Protein AF-0000000086882494 (afdb_homodimer)

Organism: NCBI:txid2108365

Nearest PDB structures (foldseek):
  1c4w-assembly1_A  TM=9.318E-01  e=1.744E-09  Escherichia coli
  5wq0-assembly4_D  TM=9.193E-01  e=1.289E-09  Paenisporosarcina sp. TG-14
  3cnb-assembly3_C  TM=8.627E-01  e=2.816E-08  Colwellia psychrerythraea 34H
  3bre-assembly1_B  TM=5.432E-01  e=6.688E-12  Pseudomonas aeruginosa PAO1
  3i5a-assembly1_A  TM=5.300E-01  e=1.657E-11  Pseudomonas syringae pv. tomato str. DC3000

Sequence (752 aa):
MKKNKIVVIDDSSINRMFIKTIIEENLPKFEVFEAENGMEGFKLCKEEKPNVILLDIMMPELDGYEVCKMLKKEESTKRIPVIFLSALTDAEDKAKGFDVGGIDYITKPSEIKEVIARINTHAGLYNVQNELREYIKKVNEDLLMAQKVQIEMLPKTKKVDGLSMDWCFKPSFNVSGDMFGLIPIESGAIFYVIDVSGHGAASAMLSLLIKQQIENLVSTGITDLKILGKKLDDGKFFNLSDGAYFTAIFVKIENNKANICNFGHREPLLISDKIKVINEGNFPLGMNLINEEEIVEKIYDFQKDDIILLYTDGLIEAVNENNKEFTMEMIIKLIKNIQEKTPKIIINKIKEEFEHFIESKKPDDDITIFAVKKEIMKKNKIVVIDDSSINRMFIKTIIEENLPKFEVFEAENGMEGFKLCKEEKPNVILLDIMMPELDGYEVCKMLKKEESTKRIPVIFLSALTDAEDKAKGFDVGGIDYITKPSEIKEVIARINTHAGLYNVQNELREYIKKVNEDLLMAQKVQIEMLPKTKKVDGLSMDWCFKPSFNVSGDMFGLIPIESGAIFYVIDVSGHGAASAMLSLLIKQQIENLVSTGITDLKILGKKLDDGKFFNLSDGAYFTAIFVKIENNKANICNFGHREPLLISDKIKVINEGNFPLGMNLINEEEIVEKIYDFQKDDIILLYTDGLIEAVNENNKEFTMEMIIKLIKNIQEKTPKIIINKIKEEFEHFIESKKPDDDITIFAVKKEI

Secondary structure (DSSP, 8-state):
-PPEEEEEE-S-HHHHHHHHHHHHHH-TTEEEEEESSHHHHHHHHHHH--SEEEE-S--SSS-HHHHHHHHHHSTTTTTS-EEEEES--SHHHHHHHHHTT--EEEESSPPHHHHHHHHHHHHHHHHHHHHHHHHHHHHHHHHHHHHHHHHHTS---SEETTEEEEEEEE-SBSB-SEEEEEEEETTEEEEEEEEESS-SHHHHHHHHHHHHHHHHHHHTT---HHHHHHHHHS-TTT---TT--EEEEEEEEETTEEEEEEEBPPPPEEESSSEEE----BPPBSSS---GGG---EEEE--TT-EEEEE-HHHHT-B-TT--B--HHHHHHHHHT-SS--HHHHHHHHHHHHHHHHTTPPPSS-EEEEEEEE--/-PPEEEEEE-S-HHHHHHHHHHHHHH-TTEEEEEESSHHHHHHHHHHH--SEEEEES--SSS-HHHHHHHHHHSTTTTTS-EEEEES--SHHHHHHHHHTT--EEEESSPPHHHHHHHHHHHHHHHHHHHHHHHHHHHHHHHHHHHHHHHHHTS---SEETTEEEEEEEE-SBSB-SEEEEEEEETTEEEEEEEEESS-SHHHHHHHHHHHHHHHHHHHTT---HHHHHHHHHS-TTT---TT--EEEEEEEEETTEEEEEEEBPPPPEEESSSEEE----BPPBSSS---GGG---EEEE--TT-EEEEE-HHHHT-B-TT--B--HHHHHHHHHT-SS--HHHHHHHHHHHHHHHHTTPPPSS-EEEEEEEE--

Radius of gyration: 32.6 Å; Cα contacts (8 Å, |Δi|>4): 1514; chains: 2; bounding box: 76×86×70 Å

Solvent-accessible surface area (backbone atoms only — not comparable to full-atom values): 39130 Å² total; per-residue (Å²): 127,90,61,45,32,33,37,42,28,34,59,46,67,66,58,48,50,51,52,49,52,52,38,60,73,72,34,76,58,48,44,83,43,80,21,60,36,34,68,53,30,53,53,46,40,70,73,66,54,39,38,29,34,41,33,29,41,86,41,75,100,40,28,27,63,58,40,42,38,54,37,52,71,34,85,87,39,39,78,46,44,31,31,37,43,29,71,68,73,50,62,65,57,52,36,49,43,41,72,43,62,31,73,44,78,41,50,52,88,63,52,68,57,50,56,53,48,53,50,51,47,48,29,48,53,44,50,52,48,48,52,52,50,53,50,50,49,53,52,49,53,35,34,46,52,28,25,52,57,54,59,69,67,37,76,83,68,48,65,56,97,52,28,36,39,33,70,48,82,44,48,48,64,54,24,32,12,57,41,50,47,73,46,81,46,99,70,38,36,39,36,40,45,37,42,28,55,71,71,27,60,29,17,24,46,48,25,53,53,50,51,52,48,52,52,50,44,41,73,75,64,50,76,52,64,52,59,48,52,39,61,58,14,62,23,74,86,54,58,55,62,93,79,42,37,29,25,28,36,41,37,36,39,40,89,54,25,34,39,39,37,28,19,56,44,61,66,36,36,42,38,62,100,55,77,44,77,48,80,72,56,37,69,50,36,40,68,64,78,76,53,58,90,70,55,52,68,47,77,40,84,41,48,66,68,22,31,40,41,40,51,39,62,31,50,42,62,27,55,25,94,82,67,47,59,43,42,66,66,57,52,52,55,54,55,71,70,46,83,74,81,42,36,60,52,51,51,50,51,51,51,53,52,48,49,64,58,30,54,92,56,76,58,86,39,42,30,41,39,41,25,41,27,30,68,97,127,89,62,44,32,35,37,42,27,33,59,46,68,65,57,47,50,51,52,48,52,52,39,60,74,71,34,75,60,47,44,83,43,81,22,62,35,35,68,53,31,52,54,46,41,70,73,67,55,39,38,29,33,41,33,28,41,87,38,74,99,41,29,29,61,57,41,42,39,53,37,51,70,34,85,89,38,39,80,48,45,31,31,37,45,28,70,68,73,50,63,66,57,53,37,49,41,41,72,42,61,30,73,46,78,42,51,52,88,63,52,68,58,49,54,52,48,51,50,52,48,49,30,48,53,44,50,52,47,47,52,52,49,52,50,49,50,53,54,50,53,35,34,47,52,29,26,52,56,54,57,68,67,38,77,83,67,49,65,54,96,51,28,36,38,33,71,46,83,45,46,49,65,56,25,31,12,54,41,52,47,72,46,80,48,99,68,39,35,39,35,40,45,36,40,28,54,70,69,28,59,29,18,25,44,49,26,52,52,50,50,51,49,52,53,52,45,42,73,75,64,50,76,51,66,52,59,48,53,40,61,57,15,63,21,76,83,55,58,54,58,97,80,42,37,29,23,28,35,41,38,37,38,41,89,55,25,34,39,37,37,27,19,56,42,61,65,35,38,41,38,61,98,55,77,42,78,47,78,70,57,37,68,52,35,40,68,63,77,75,51,58,90,71,56,51,69,48,78,39,84,39,49,65,66,20,32,40,39,41,52,40,62,31,50,41,62,27,56,25,93,83,67,48,60,44,43,66,66,56,51,53,54,55,55,69,70,46,83,74,81,42,36,60,54,51,51,51,51,51,51,52,52,47,48,62,58,29,55,91,55,76,59,87,38,43,29,42,38,42,26,44,26,30,68,98

InterPro domains:
  IPR001789 Signal transduction response regulator, receiver domain [PF00072] (6-119)
  IPR001789 Signal transduction response regulator, receiver domain [PS50110] (5-123)
  IPR001789 Signal transduction response regulator, receiver domain [SM00448] (4-119)
  IPR001932 PPM-type phosphatase-like domain [PF07228] (190-373)
  IPR001932 PPM-type phosphatase-like domain [SM00331] (160-374)
  IPR011006 CheY-like superfamily [SSF52172] (1-140)
  IPR036457 PPM-type phosphatase-like domain superfamily [G3DSA:3.60.40.10] (162-375)
  IPR036457 PPM-type phosphatase-like domain superfamily [SSF81606] (175-373)
  IPR052016 Bacterial Sigma Factor Regulator [PTHR43156] (112-373)

Foldseek 3Di:
DQAAEEEEEALDPVVLVVVQVLCVVPPVSYDYHYHNHLVRRLVCCLVVVGLAYEAEQDDPPAGRLNSLLVQLVDPSRVLRAYEYEYQDDDPVVQVSCVVSPHPYYAHPVGDSVVVVVVCCVSSVVSVVVVVVVVVVVVVLVVLLVVLVVQVVVEDPDQDDDQKGKDKDWFFQRNAFLKDKYWAADPFFIKIKIKHKPDHDDVSRVLSVQLVVVLNVCVVVPPPPVLVSQLVVQVQVSVVPPDDIFMWMWMWTDGPQKIKIATAPFAWKWKDDVAIDTHPDYHHTGNPNPDDSVPGDIDMDGHDAFIKIKGKGPLQQQFAAPVRDGNHPVVLRVQQVPDDRDDNVVSNVSSVVVSCVRRPPDGGPGIIMMMMMGRHD/DQAAEEEEEALDPVVLVVVQVLCVVPPVSYDYHYHNALVRRLVCCLVVVGLAYEAEQDDPPAGRLNSLLVQLVDPSRVLRAYEYEYQDDDPVVQVSCVVSPHPYYAHPVGDSVVVVVVCCVSSVVSVVVVVVVVVVVVVLVVLLVVLVVQVVVEDPDQDDDQKGKDKDWFFQRNAFLKDKYWAADPFFIKIKIKHKPDHDDVSRVLSVQLVVVLNVCVVVPPPPVLVSQLVVQVQPSVVVPDDIFMWMWMWTDGPQKIKIATAPFAWKWKDDVAIDTHPDYHHTGNNNPDDSVPGDIDMDGHDAFIKIKGKGPLQQQFAAPVRDGNHPVVLRVQQVPDDRDDNVVSNVSSVVVSCVRRPPDRGPGIIMMMMMGRHD

pLDDT: mean 93.26, std 7.07, range [53.25, 98.69]

Structure (mmCIF, N/CA/C/O backbone):
data_AF-0000000086882494-model_v1
#
loop_
_entity.id
_entity.type
_entity.pdbx_description
1 polymer 'Transcriptional regulator'
#
loop_
_atom_site.group_PDB
_atom_site.id
_atom_site.type_symbol
_atom_site.label_atom_id
_atom_site.label_alt_id
_atom_site.label_comp_id
_atom_site.label_asym_id
_atom_site.label_entity_id
_atom_site.label_seq_id
_atom_site.pdbx_PDB_ins_code
_atom_site.Cartn_x
_atom_site.Cartn_y
_atom_site.Cartn_z
_atom_site.occupancy
_atom_site.B_iso_or_equiv
_atom_site.auth_seq_id
_atom_site.auth_comp_id
_atom_site.auth_asym_id
_atom_site.auth_atom_id
_atom_site.pdbx_PDB_model_num
ATOM 1 N N . MET A 1 1 ? 22.219 -18.484 -0.211 1 61.22 1 MET A N 1
ATOM 2 C CA . MET A 1 1 ? 20.828 -18.328 -0.637 1 61.22 1 MET A CA 1
ATOM 3 C C . MET A 1 1 ? 19.969 -19.484 -0.121 1 61.22 1 MET A C 1
ATOM 5 O O . MET A 1 1 ? 20.391 -20.641 -0.134 1 61.22 1 MET A O 1
ATOM 9 N N . LYS A 1 2 ? 18.938 -19.234 0.539 1 77.62 2 LYS A N 1
ATOM 10 C CA . LYS A 1 2 ? 18.125 -20.297 1.125 1 77.62 2 LYS A CA 1
ATOM 11 C C . LYS A 1 2 ? 17.672 -21.281 0.058 1 77.62 2 LYS A C 1
ATOM 13 O O . LYS A 1 2 ? 17.188 -20.875 -1.002 1 77.62 2 LYS A O 1
ATOM 18 N N . LYS A 1 3 ? 17.891 -22.531 0.213 1 88.38 3 LYS A N 1
ATOM 19 C CA . LYS A 1 3 ? 17.547 -23.578 -0.735 1 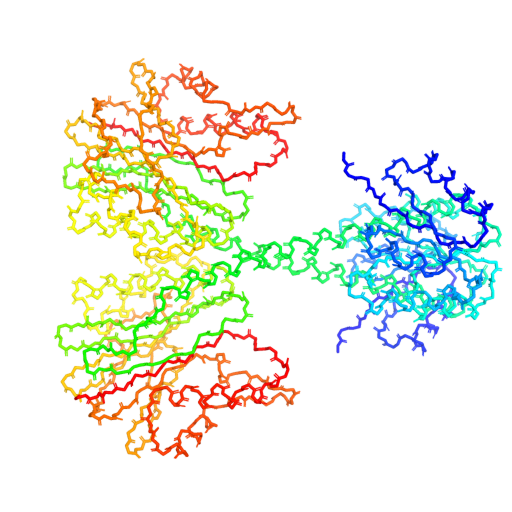88.38 3 LYS A CA 1
ATOM 20 C C . LYS A 1 3 ? 16.047 -23.859 -0.728 1 88.38 3 LYS A C 1
ATOM 22 O O . LYS A 1 3 ? 15.383 -23.719 0.305 1 88.38 3 LYS A O 1
ATOM 27 N N . ASN A 1 4 ? 15.625 -24.281 -1.929 1 97.06 4 ASN A N 1
ATOM 28 C CA . ASN A 1 4 ? 14.266 -24.812 -1.993 1 97.06 4 ASN A CA 1
ATOM 29 C C . ASN A 1 4 ? 14.164 -26.172 -1.293 1 97.06 4 ASN A C 1
ATOM 31 O O . ASN A 1 4 ? 15.117 -26.953 -1.296 1 97.06 4 ASN A O 1
ATOM 35 N N . LYS A 1 5 ? 13.117 -26.344 -0.667 1 98.31 5 LYS A N 1
ATOM 36 C CA . LYS A 1 5 ? 12.93 -27.594 0.044 1 98.31 5 LYS A CA 1
ATOM 37 C C . LYS A 1 5 ? 11.961 -28.516 -0.706 1 98.31 5 LYS A C 1
ATOM 39 O O . LYS A 1 5 ? 10.961 -28.047 -1.252 1 98.31 5 LYS A O 1
ATOM 44 N N . ILE A 1 6 ? 12.297 -29.781 -0.743 1 98.5 6 ILE A N 1
ATOM 45 C CA . ILE A 1 6 ? 11.43 -30.797 -1.338 1 98.5 6 ILE A CA 1
ATOM 46 C C . ILE A 1 6 ? 11.242 -31.953 -0.361 1 98.5 6 ILE A C 1
ATOM 48 O O . ILE A 1 6 ? 12.195 -32.375 0.296 1 98.5 6 ILE A O 1
ATOM 52 N N . VAL A 1 7 ? 10.016 -32.406 -0.179 1 98.62 7 VAL A N 1
ATOM 53 C CA . VAL A 1 7 ? 9.727 -33.562 0.649 1 98.62 7 VAL A CA 1
ATOM 54 C C . VAL A 1 7 ? 9.312 -34.719 -0.236 1 98.62 7 VAL A C 1
ATOM 56 O O . VAL A 1 7 ? 8.422 -34.594 -1.081 1 98.62 7 VAL A O 1
ATOM 59 N N . VAL A 1 8 ? 9.984 -35.875 -0.067 1 98.44 8 VAL A N 1
ATOM 60 C CA . VAL A 1 8 ? 9.672 -37.094 -0.776 1 98.44 8 VAL A CA 1
ATOM 61 C C . VAL A 1 8 ? 9.023 -38.094 0.182 1 98.44 8 VAL A C 1
ATOM 63 O O . VAL A 1 8 ? 9.648 -38.5 1.161 1 98.44 8 VAL A O 1
ATOM 66 N N . ILE A 1 9 ? 7.801 -38.438 -0.105 1 98.38 9 ILE A N 1
ATOM 67 C CA . ILE A 1 9 ? 7.059 -39.375 0.733 1 98.38 9 ILE A CA 1
ATOM 68 C C . ILE A 1 9 ? 6.832 -40.656 -0.024 1 98.38 9 ILE A C 1
ATOM 70 O O . ILE A 1 9 ? 6.059 -40.719 -0.982 1 98.38 9 ILE A O 1
ATOM 74 N N . ASP A 1 10 ? 7.453 -41.719 0.36 1 97.5 10 ASP A N 1
ATOM 75 C CA . ASP A 1 10 ? 7.4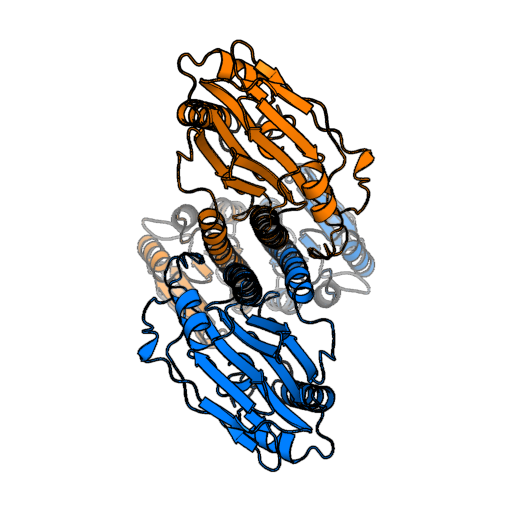49 -43.031 -0.282 1 97.5 10 ASP A CA 1
ATOM 76 C C . ASP A 1 10 ? 7.828 -44.125 0.71 1 97.5 10 ASP A C 1
ATOM 78 O O . ASP A 1 10 ? 8.805 -43.969 1.452 1 97.5 10 ASP A O 1
ATOM 82 N N . ASP A 1 11 ? 7.051 -45.188 0.71 1 96.25 11 ASP A N 1
ATOM 83 C CA . ASP A 1 11 ? 7.332 -46.219 1.696 1 96.25 11 ASP A CA 1
ATOM 84 C C . ASP A 1 11 ? 8.531 -47.062 1.271 1 96.25 11 ASP A C 1
ATOM 86 O O . ASP A 1 11 ? 9.109 -47.781 2.09 1 96.25 11 ASP A O 1
ATOM 90 N N . SER A 1 12 ? 8.938 -47.031 0.019 1 95.88 12 SER A N 1
ATOM 91 C CA . SER A 1 12 ? 10.094 -47.75 -0.489 1 95.88 12 SER A CA 1
ATOM 92 C C . SER A 1 12 ? 11.383 -46.969 -0.281 1 95.88 12 SER A C 1
ATOM 94 O O . SER A 1 12 ? 11.539 -45.875 -0.825 1 95.88 12 SER A O 1
ATOM 96 N N . SER A 1 13 ? 12.281 -47.531 0.43 1 96.5 13 SER A N 1
ATOM 97 C CA . SER A 1 13 ? 13.57 -46.875 0.65 1 96.5 13 SER A CA 1
ATOM 98 C C . SER A 1 13 ? 14.344 -46.719 -0.655 1 96.5 13 SER A C 1
ATOM 100 O O . SER A 1 13 ? 15.055 -45.75 -0.853 1 96.5 13 SER A O 1
ATOM 102 N N . ILE A 1 14 ? 14.172 -47.625 -1.515 1 95.62 14 ILE A N 1
ATOM 103 C CA . ILE A 1 14 ? 14.852 -47.625 -2.805 1 95.62 14 ILE A CA 1
ATOM 104 C C . ILE A 1 14 ? 14.359 -46.438 -3.637 1 95.62 14 ILE A C 1
ATOM 106 O O . ILE A 1 14 ? 15.164 -45.719 -4.219 1 95.62 14 ILE A O 1
ATOM 110 N N . ASN A 1 15 ? 13.086 -46.281 -3.639 1 94.44 15 ASN A N 1
ATOM 111 C CA . ASN A 1 15 ? 12.508 -45.188 -4.387 1 94.44 15 ASN A CA 1
ATOM 112 C C . ASN A 1 15 ? 12.953 -43.812 -3.822 1 94.44 15 ASN A C 1
ATOM 114 O O . ASN A 1 15 ? 13.297 -42.906 -4.578 1 94.44 15 ASN A O 1
ATOM 118 N N . ARG A 1 16 ? 12.898 -43.688 -2.508 1 96.81 16 ARG A N 1
ATOM 119 C CA . ARG A 1 16 ? 13.344 -42.438 -1.877 1 96.81 16 ARG A CA 1
ATOM 120 C C . ARG A 1 16 ? 14.797 -42.156 -2.221 1 96.81 16 ARG A C 1
ATOM 122 O O . ARG A 1 16 ? 15.133 -41 -2.561 1 96.81 16 ARG A O 1
ATOM 129 N N . MET A 1 17 ? 15.586 -43.188 -2.199 1 96.44 17 MET A N 1
ATOM 130 C CA . MET A 1 17 ? 17.016 -43.031 -2.5 1 96.44 17 MET A CA 1
ATOM 131 C C . MET A 1 17 ? 17.219 -42.594 -3.955 1 96.44 17 MET A C 1
ATOM 133 O O . MET A 1 17 ? 18.031 -41.75 -4.25 1 96.44 17 MET A O 1
ATOM 137 N N . PHE A 1 18 ? 16.453 -43.219 -4.809 1 95.12 18 PHE A N 1
ATOM 138 C CA . PHE A 1 18 ? 16.531 -42.906 -6.23 1 95.12 18 PHE A CA 1
ATOM 139 C C . PHE A 1 18 ? 16.203 -41.438 -6.496 1 95.12 18 PHE A C 1
ATOM 141 O O . PHE A 1 18 ? 16.984 -40.75 -7.148 1 95.12 18 PHE A O 1
ATOM 148 N N . ILE A 1 19 ? 15.156 -40.969 -5.957 1 96.06 19 ILE A N 1
ATOM 149 C CA . ILE A 1 19 ? 14.703 -39.594 -6.164 1 96.06 19 ILE A CA 1
ATOM 150 C C . ILE A 1 19 ? 15.695 -38.625 -5.531 1 96.06 19 ILE A C 1
ATOM 152 O O . ILE A 1 19 ? 16.031 -37.594 -6.133 1 96.06 19 ILE A O 1
ATOM 156 N N . LYS A 1 20 ? 16.094 -38.938 -4.336 1 96.81 20 LYS A N 1
ATOM 157 C CA . LYS A 1 20 ? 17.078 -38.125 -3.65 1 96.81 20 LYS A CA 1
ATOM 158 C C . LYS A 1 20 ? 18.344 -37.938 -4.496 1 96.81 20 LYS A C 1
ATOM 160 O O . LYS A 1 20 ? 18.844 -36.844 -4.633 1 96.81 20 LYS A O 1
ATOM 165 N N . THR A 1 21 ? 18.828 -38.969 -5.086 1 96.56 21 THR A N 1
ATOM 166 C CA . THR A 1 21 ? 20.016 -38.938 -5.918 1 96.56 21 THR A CA 1
ATOM 167 C C . THR A 1 21 ? 19.812 -38.062 -7.145 1 96.56 21 THR A C 1
ATOM 169 O O . THR A 1 21 ? 20.656 -37.25 -7.48 1 96.56 21 THR A O 1
ATOM 172 N N . ILE A 1 22 ? 18.641 -38.25 -7.77 1 95.56 22 ILE A N 1
ATOM 173 C CA . ILE A 1 22 ? 18.297 -37.438 -8.938 1 95.56 22 ILE A CA 1
ATOM 174 C C . ILE A 1 22 ? 18.328 -35.969 -8.578 1 95.56 22 ILE A C 1
ATOM 176 O O . ILE A 1 22 ? 18.922 -35.156 -9.289 1 95.56 22 ILE A O 1
ATOM 180 N N . ILE A 1 23 ? 17.766 -35.562 -7.48 1 96 23 ILE A N 1
ATOM 181 C CA . ILE A 1 23 ? 17.625 -34.188 -7.066 1 96 23 ILE A CA 1
ATOM 182 C C . ILE A 1 23 ? 18.984 -33.625 -6.703 1 96 23 ILE A C 1
ATOM 184 O O . ILE A 1 23 ? 19.375 -32.531 -7.172 1 96 23 ILE A O 1
ATOM 188 N N . GLU A 1 24 ? 19.734 -34.281 -5.93 1 95.75 24 GLU A N 1
ATOM 189 C CA . GLU A 1 24 ? 21.031 -33.844 -5.473 1 95.75 24 GLU A CA 1
ATOM 190 C C . GLU A 1 24 ? 21.984 -33.625 -6.648 1 95.75 24 GLU A C 1
ATOM 192 O O . GLU A 1 24 ? 22.797 -32.688 -6.641 1 95.75 24 GLU A O 1
ATOM 197 N N . GLU A 1 25 ? 21.859 -34.406 -7.664 1 95.81 25 GLU A N 1
ATOM 198 C CA . GLU A 1 25 ? 22.781 -34.344 -8.797 1 95.81 25 GLU A CA 1
ATOM 199 C C . GLU A 1 25 ? 22.359 -33.281 -9.805 1 95.81 25 GLU A C 1
ATOM 201 O O . GLU A 1 25 ? 23.188 -32.719 -10.5 1 95.81 25 GLU A O 1
ATOM 206 N N . ASN A 1 26 ? 21.062 -33.062 -9.859 1 94.94 26 ASN A N 1
ATOM 207 C CA . ASN A 1 26 ? 20.594 -32.281 -10.984 1 94.94 26 ASN A CA 1
ATOM 208 C C . ASN A 1 26 ? 19.953 -30.969 -10.516 1 94.94 26 ASN A C 1
ATOM 210 O O . ASN A 1 26 ? 19.766 -30.047 -11.305 1 94.94 26 ASN A O 1
ATOM 214 N N . LEU A 1 27 ? 19.609 -30.922 -9.266 1 95.44 27 LEU A N 1
ATOM 215 C CA . LEU A 1 27 ? 18.938 -29.734 -8.727 1 95.44 27 LEU A CA 1
ATOM 216 C C . LEU A 1 27 ? 19.656 -29.234 -7.473 1 95.44 27 LEU A C 1
ATOM 218 O O . LEU A 1 27 ? 19.094 -29.312 -6.371 1 95.44 27 LEU A O 1
ATOM 222 N N . PRO A 1 28 ? 20.75 -28.594 -7.617 1 93.19 28 PRO A N 1
ATOM 223 C CA . PRO A 1 28 ? 21.562 -28.188 -6.473 1 93.19 28 PRO A CA 1
ATOM 224 C C . PRO A 1 28 ? 20.875 -27.141 -5.59 1 93.19 28 PRO A C 1
ATOM 226 O O . PRO A 1 28 ? 21.25 -26.984 -4.426 1 93.19 28 PRO A O 1
ATOM 229 N N . LYS A 1 29 ? 19.953 -26.516 -6.074 1 94.62 29 LYS A N 1
ATOM 230 C CA . LYS A 1 29 ? 19.266 -25.484 -5.309 1 94.62 29 LYS A CA 1
ATOM 231 C C . LYS A 1 29 ? 18.203 -26.078 -4.402 1 94.62 29 LYS A C 1
ATOM 233 O O . LYS A 1 29 ? 17.484 -25.344 -3.717 1 94.62 29 LYS A O 1
ATOM 238 N N . PHE A 1 30 ? 18.109 -27.438 -4.402 1 97 30 PHE A N 1
ATOM 239 C CA . PHE A 1 30 ? 17.078 -28.094 -3.604 1 97 30 PHE A CA 1
ATOM 240 C C . PHE A 1 30 ? 17.703 -28.906 -2.467 1 97 30 PHE A C 1
ATOM 242 O O . PHE A 1 30 ? 18.766 -29.5 -2.635 1 97 30 PHE A O 1
ATOM 249 N N . GLU A 1 31 ? 17.078 -28.844 -1.341 1 97.5 31 GLU A N 1
ATOM 250 C CA . GLU A 1 31 ? 17.344 -29.719 -0.209 1 97.5 31 GLU A CA 1
ATOM 251 C C . GLU A 1 31 ? 16.234 -30.766 -0.06 1 97.5 31 GLU A C 1
ATOM 253 O O . GLU A 1 31 ? 15.055 -30.422 -0.073 1 97.5 31 GLU A O 1
ATOM 258 N N . VAL A 1 32 ? 16.641 -32.062 0.152 1 97.94 32 VAL A N 1
ATOM 259 C CA . VAL A 1 32 ? 15.664 -33.125 0.123 1 97.94 32 VAL A CA 1
ATOM 260 C C . VAL A 1 32 ? 15.375 -33.625 1.545 1 97.94 32 VAL A C 1
ATOM 262 O O . VAL A 1 32 ? 16.297 -33.844 2.328 1 97.94 32 VAL A O 1
ATOM 265 N N . PHE A 1 33 ? 14.133 -33.656 1.874 1 98.31 33 PHE A N 1
ATOM 266 C CA . PHE A 1 33 ? 13.633 -34.281 3.084 1 98.31 33 PHE A CA 1
ATOM 267 C C . PHE A 1 33 ? 12.828 -35.531 2.744 1 98.31 33 PHE A C 1
ATOM 269 O O . PHE A 1 33 ? 12.078 -35.562 1.766 1 98.31 33 PHE A O 1
ATOM 276 N N . GLU A 1 34 ? 12.938 -36.625 3.582 1 98.12 34 GLU A N 1
ATOM 277 C CA . GLU A 1 34 ? 12.305 -37.875 3.268 1 98.12 34 GLU A CA 1
ATOM 278 C C . GLU A 1 34 ? 11.336 -38.312 4.367 1 98.12 34 GLU A C 1
ATOM 280 O O . GLU A 1 34 ? 11.594 -38.062 5.551 1 98.12 34 GLU A O 1
ATOM 285 N N . ALA A 1 35 ? 10.32 -38.938 3.949 1 98.25 35 ALA A N 1
ATOM 286 C CA . ALA A 1 35 ? 9.367 -39.562 4.863 1 98.25 35 ALA A CA 1
ATOM 287 C C . ALA A 1 35 ? 9.008 -40.969 4.402 1 98.25 35 ALA A C 1
ATOM 289 O O . ALA A 1 35 ? 8.812 -41.219 3.207 1 98.25 35 ALA A O 1
ATOM 290 N N . GLU A 1 36 ? 8.82 -41.906 5.301 1 97.56 36 GLU A N 1
ATOM 291 C CA . GLU A 1 36 ? 8.656 -43.312 4.945 1 97.56 36 GLU A CA 1
ATOM 292 C C . GLU A 1 36 ? 7.188 -43.719 4.961 1 97.56 36 GLU A C 1
ATOM 294 O O . GLU A 1 36 ? 6.852 -44.844 4.625 1 97.56 36 GLU A O 1
ATOM 299 N N . ASN A 1 37 ? 6.375 -42.844 5.422 1 97.19 37 ASN A N 1
ATOM 300 C CA . ASN A 1 37 ? 4.938 -43.062 5.41 1 97.19 37 ASN A CA 1
ATOM 301 C C . ASN A 1 37 ? 4.152 -41.781 5.395 1 97.19 37 ASN A C 1
ATOM 303 O O . ASN A 1 37 ? 4.734 -40.688 5.516 1 97.19 37 ASN A O 1
ATOM 307 N N . GLY A 1 38 ? 2.881 -41.875 5.195 1 97.5 38 GLY A N 1
ATOM 308 C CA . GLY A 1 38 ? 2.021 -40.719 5.008 1 97.5 38 GLY A CA 1
ATOM 309 C C . GLY A 1 38 ? 2.016 -39.781 6.203 1 97.5 38 GLY A C 1
ATOM 310 O O . GLY A 1 38 ? 2.111 -38.562 6.043 1 97.5 38 GLY A O 1
ATOM 311 N N . MET A 1 39 ? 1.899 -40.344 7.363 1 97.56 39 MET A N 1
ATOM 312 C CA . MET A 1 39 ? 1.814 -39.531 8.57 1 97.56 39 MET A CA 1
ATOM 313 C C . MET A 1 39 ? 3.119 -38.75 8.812 1 97.56 39 MET A C 1
ATOM 315 O O . MET A 1 39 ? 3.104 -37.562 9.133 1 97.56 39 MET A O 1
ATOM 319 N N . GLU A 1 40 ? 4.156 -39.469 8.656 1 97.69 40 GLU A N 1
ATOM 320 C CA . GLU A 1 40 ? 5.457 -38.812 8.773 1 97.69 40 GLU A CA 1
ATOM 321 C C . GLU A 1 40 ? 5.598 -37.688 7.75 1 97.69 40 GLU A C 1
ATOM 323 O O . GLU A 1 40 ? 6.105 -36.594 8.07 1 97.69 40 GLU A O 1
ATOM 328 N N . GLY A 1 41 ? 5.184 -37.938 6.566 1 98.06 41 GLY A N 1
ATOM 329 C CA . GLY A 1 41 ? 5.23 -36.938 5.516 1 98.06 41 GLY A CA 1
ATOM 330 C C . GLY A 1 41 ? 4.406 -35.719 5.84 1 98.06 41 GLY A C 1
ATOM 331 O O . GLY A 1 41 ? 4.867 -34.562 5.645 1 98.06 41 GLY A O 1
ATOM 332 N N . PHE A 1 42 ? 3.238 -35.969 6.352 1 97.94 42 PHE A N 1
ATOM 333 C CA . PHE A 1 42 ? 2.344 -34.875 6.727 1 97.94 42 PHE A CA 1
ATOM 334 C C . PHE A 1 42 ? 2.99 -34 7.781 1 97.94 42 PHE A C 1
ATOM 336 O O . PHE A 1 42 ? 3.025 -32.781 7.633 1 97.94 42 PHE A O 1
ATOM 343 N N . LYS A 1 43 ? 3.52 -34.594 8.797 1 97.94 43 LYS A N 1
ATOM 344 C CA . LYS A 1 43 ? 4.172 -33.844 9.867 1 97.94 43 LYS A CA 1
ATOM 345 C C . LYS A 1 43 ? 5.383 -33.062 9.352 1 97.94 43 LYS A C 1
ATOM 347 O O . LYS A 1 43 ? 5.59 -31.922 9.719 1 97.94 43 LYS A O 1
ATOM 352 N N . LEU A 1 44 ? 6.098 -33.719 8.531 1 98.19 44 LEU A N 1
ATOM 353 C CA . LEU A 1 44 ? 7.309 -33.125 7.973 1 98.19 44 LEU A CA 1
ATOM 354 C C . LEU A 1 44 ? 6.973 -31.891 7.137 1 98.19 44 LEU A C 1
ATOM 356 O O . LEU A 1 44 ? 7.684 -30.891 7.191 1 98.19 44 LEU A O 1
ATOM 360 N N . CYS A 1 45 ? 5.945 -31.953 6.383 1 98.31 45 CYS A N 1
ATOM 361 C CA . CYS A 1 45 ? 5.527 -30.844 5.539 1 98.31 45 CYS A CA 1
ATOM 362 C C . CYS A 1 45 ? 5.086 -29.641 6.387 1 98.31 45 CYS A C 1
ATOM 364 O O . CYS A 1 45 ? 5.34 -28.5 6.023 1 98.31 45 CYS A O 1
ATOM 366 N N . LYS A 1 46 ? 4.418 -29.891 7.461 1 97.38 46 LYS A N 1
ATOM 367 C CA . LYS A 1 46 ? 4.004 -28.812 8.367 1 97.38 46 LYS A CA 1
ATOM 368 C C . LYS A 1 46 ? 5.215 -28.141 9 1 97.38 46 LYS A C 1
ATOM 370 O O . LYS A 1 46 ? 5.215 -26.922 9.203 1 97.38 46 LYS A O 1
ATOM 375 N N . GLU A 1 47 ? 6.195 -28.906 9.258 1 97.25 47 GLU A N 1
ATOM 376 C CA . GLU A 1 47 ? 7.371 -28.406 9.961 1 97.25 47 GLU A CA 1
ATOM 377 C C . GLU A 1 47 ? 8.305 -27.672 9.008 1 97.25 47 GLU A C 1
ATOM 379 O O . GLU A 1 47 ? 8.75 -26.547 9.305 1 97.25 47 GLU A O 1
ATOM 384 N N . GLU A 1 48 ? 8.539 -28.297 7.852 1 97.12 48 GLU A N 1
ATOM 385 C CA . GLU A 1 48 ? 9.586 -27.797 6.969 1 97.12 48 GLU A CA 1
ATOM 386 C C . GLU A 1 48 ? 9.008 -26.828 5.938 1 97.12 48 GLU A C 1
ATOM 388 O O . GLU A 1 48 ? 9.742 -26.031 5.348 1 97.12 48 GLU A O 1
ATOM 393 N N . LYS A 1 49 ? 7.684 -26.969 5.652 1 97.31 49 LYS A N 1
ATOM 394 C CA . LYS A 1 49 ? 7 -26.125 4.676 1 97.31 49 LYS A CA 1
ATOM 395 C C . LYS A 1 49 ? 7.73 -26.125 3.336 1 97.31 49 LYS A C 1
ATOM 397 O O . LYS A 1 49 ? 8.211 -25.094 2.879 1 97.31 49 LYS A O 1
ATOM 402 N N . PRO A 1 50 ? 7.809 -27.25 2.707 1 98.5 50 PRO A N 1
ATOM 403 C CA . PRO A 1 50 ? 8.57 -27.391 1.466 1 98.5 50 PRO A CA 1
ATOM 404 C C . PRO A 1 50 ? 7.957 -26.609 0.304 1 98.5 50 PRO A C 1
ATOM 406 O O . PRO A 1 50 ? 6.824 -26.141 0.405 1 98.5 50 PRO A O 1
ATOM 409 N N . ASN A 1 51 ? 8.781 -26.5 -0.795 1 98.31 51 ASN A N 1
ATOM 410 C CA . ASN A 1 51 ? 8.344 -25.812 -2.002 1 98.31 51 ASN A CA 1
ATOM 411 C C . ASN A 1 51 ? 7.637 -26.75 -2.969 1 98.31 51 ASN A C 1
ATOM 413 O O . ASN A 1 51 ? 6.953 -26.312 -3.893 1 98.31 51 ASN A O 1
ATOM 417 N N . VAL A 1 52 ? 7.84 -28.016 -2.781 1 98.44 52 VAL A N 1
ATOM 418 C CA . VAL A 1 52 ? 7.188 -29.031 -3.594 1 98.44 52 VAL A CA 1
ATOM 419 C C . VAL A 1 52 ? 7.211 -30.375 -2.855 1 98.44 52 VAL A C 1
ATOM 421 O O . VAL A 1 52 ? 8.133 -30.641 -2.086 1 98.44 52 VAL A O 1
ATOM 424 N N . ILE A 1 53 ? 6.168 -31.172 -3.033 1 98.69 53 ILE A N 1
ATOM 425 C CA . ILE A 1 53 ? 6.051 -32.469 -2.41 1 98.69 53 ILE A CA 1
ATOM 426 C C . ILE A 1 53 ? 5.93 -33.562 -3.49 1 98.69 53 ILE A C 1
ATOM 428 O O . ILE A 1 53 ? 5.121 -33.438 -4.41 1 98.69 53 ILE A O 1
ATOM 432 N N . LEU A 1 54 ? 6.766 -34.562 -3.465 1 98.38 54 LEU A N 1
ATOM 433 C CA . LEU A 1 54 ? 6.598 -35.781 -4.242 1 98.38 54 LEU A CA 1
ATOM 434 C C . LEU A 1 54 ? 5.961 -36.875 -3.395 1 98.38 54 LEU A C 1
ATOM 436 O O . LEU A 1 54 ? 6.488 -37.25 -2.342 1 98.38 54 LEU A O 1
ATOM 440 N N . LEU A 1 55 ? 4.867 -37.406 -3.877 1 98.38 55 LEU A N 1
ATOM 441 C CA . LEU A 1 55 ? 4.055 -38.25 -3.029 1 98.38 55 LEU A CA 1
ATOM 442 C C . LEU A 1 55 ? 3.691 -39.562 -3.754 1 98.38 55 LEU A C 1
ATOM 444 O O . LEU A 1 55 ? 3.057 -39.5 -4.812 1 98.38 55 LEU A O 1
ATOM 448 N N . ASP A 1 56 ? 4.078 -40.656 -3.203 1 97.12 56 ASP A N 1
ATOM 449 C CA . ASP A 1 56 ? 3.641 -41.938 -3.705 1 97.12 56 ASP A CA 1
ATOM 450 C C . ASP A 1 56 ? 2.176 -42.219 -3.355 1 97.12 56 ASP A C 1
ATOM 452 O O . ASP A 1 56 ? 1.699 -41.781 -2.301 1 97.12 56 ASP A O 1
ATOM 456 N N . ILE A 1 57 ? 1.497 -42.906 -4.199 1 96.06 57 ILE A N 1
ATOM 457 C CA . ILE A 1 57 ? 0.085 -43.188 -3.967 1 96.06 57 ILE A CA 1
ATOM 458 C C . ILE A 1 57 ? -0.058 -44.438 -3.109 1 96.06 57 ILE A C 1
ATOM 460 O O . ILE A 1 57 ? -0.809 -44.469 -2.131 1 96.06 57 ILE A O 1
ATOM 464 N N . MET A 1 58 ? 0.687 -45.469 -3.508 1 94.38 58 MET A N 1
ATOM 465 C CA . MET A 1 58 ? 0.556 -46.75 -2.822 1 94.38 58 MET A CA 1
ATOM 466 C C . MET A 1 58 ? 1.461 -46.812 -1.597 1 94.38 58 MET A C 1
ATOM 468 O O . MET A 1 58 ? 2.648 -47.094 -1.709 1 94.38 58 MET A O 1
ATOM 472 N N . MET A 1 59 ? 0.887 -46.625 -0.41 1 94.56 59 MET A N 1
ATOM 473 C CA . MET A 1 59 ? 1.577 -46.719 0.874 1 94.56 59 MET A CA 1
ATOM 474 C C . MET A 1 59 ? 0.683 -47.344 1.929 1 94.56 59 MET A C 1
ATOM 476 O O . MET A 1 59 ? -0.542 -47.25 1.854 1 94.56 59 MET A O 1
ATOM 480 N N . PRO A 1 60 ? 1.314 -48 2.881 1 93.75 60 PRO A N 1
ATOM 481 C CA . PRO A 1 60 ? 0.521 -48.594 3.943 1 93.75 60 PRO A CA 1
ATOM 482 C C . PRO A 1 60 ? -0.133 -47.594 4.867 1 93.75 60 PRO A C 1
ATOM 484 O O . PRO A 1 60 ? 0.37 -46.469 5.012 1 93.75 60 PRO A O 1
ATOM 487 N N . GLU A 1 61 ? -1.386 -47.938 5.438 1 92.56 61 GLU A N 1
ATOM 488 C CA . GLU A 1 61 ? -2.125 -47.156 6.43 1 92.56 61 GLU A CA 1
ATOM 489 C C . GLU A 1 61 ? -2.795 -45.938 5.793 1 92.56 61 GLU A C 1
ATOM 491 O O . GLU A 1 61 ? -3.996 -45.969 5.516 1 92.56 61 GLU A O 1
ATOM 496 N N . LEU A 1 62 ? -1.896 -44.938 5.414 1 95.44 62 LEU A N 1
ATOM 497 C CA . LEU A 1 62 ? -2.369 -43.75 4.719 1 95.44 62 LEU A CA 1
ATOM 498 C C . LEU A 1 62 ? -1.832 -43.688 3.291 1 95.44 62 LEU A C 1
ATOM 500 O O . LEU A 1 62 ? -0.624 -43.562 3.082 1 95.44 62 LEU A O 1
ATOM 504 N N . ASP A 1 63 ? -2.727 -43.781 2.361 1 95.62 63 ASP A N 1
ATOM 505 C CA . ASP A 1 63 ? -2.238 -43.781 0.987 1 95.62 63 ASP A CA 1
ATOM 506 C C . ASP A 1 63 ? -2.02 -42.344 0.51 1 95.62 63 ASP A C 1
ATOM 508 O O . ASP A 1 63 ? -2.332 -41.375 1.228 1 95.62 63 ASP A O 1
ATOM 512 N N . GLY A 1 64 ? -1.457 -42.219 -0.622 1 97.38 64 GLY A N 1
ATOM 513 C CA . GLY A 1 64 ? -1.081 -40.906 -1.123 1 97.38 64 GLY A CA 1
ATOM 514 C C . GLY A 1 64 ? -2.262 -39.969 -1.281 1 97.38 64 GLY A C 1
ATOM 515 O O . GLY A 1 64 ? -2.137 -38.75 -1.062 1 97.38 64 GLY A O 1
ATOM 516 N N . TYR A 1 65 ? -3.439 -40.469 -1.68 1 97.69 65 TYR A N 1
ATOM 517 C CA . TYR A 1 65 ? -4.629 -39.625 -1.844 1 97.69 65 TYR A CA 1
ATOM 518 C C . TYR A 1 65 ? -5.07 -39.031 -0.512 1 97.69 65 TYR A C 1
ATOM 520 O O . TYR A 1 65 ? -5.391 -37.844 -0.43 1 97.69 65 TYR A O 1
ATOM 528 N N . GLU A 1 66 ? -5.043 -39.844 0.458 1 97.75 66 GLU A N 1
ATOM 529 C CA . GLU A 1 66 ? -5.445 -39.406 1.794 1 97.75 66 GLU A CA 1
ATOM 530 C C . GLU A 1 66 ? -4.48 -38.375 2.348 1 97.75 66 GLU A C 1
ATOM 532 O O . GLU A 1 66 ? -4.91 -37.375 2.945 1 97.75 66 GLU A O 1
ATOM 537 N N . VAL A 1 67 ? -3.246 -38.625 2.125 1 98.12 67 VAL A N 1
ATOM 538 C CA . VAL A 1 67 ? -2.24 -37.688 2.582 1 98.12 67 VAL A CA 1
ATOM 539 C C . VAL A 1 67 ? -2.457 -36.312 1.896 1 98.12 67 VAL A C 1
ATOM 541 O O . VAL A 1 67 ? -2.436 -35.281 2.547 1 98.12 67 VAL A O 1
ATOM 544 N N . CYS A 1 68 ? -2.652 -36.281 0.635 1 98.31 68 CYS A N 1
ATOM 545 C CA . CYS A 1 68 ? -2.859 -35.062 -0.132 1 98.31 68 CYS A CA 1
ATOM 546 C C . CYS A 1 68 ? -4.082 -34.312 0.373 1 98.31 68 CYS A C 1
ATOM 548 O O . CYS A 1 68 ? -4.027 -33.094 0.559 1 98.31 68 CYS A O 1
ATOM 550 N N . LYS A 1 69 ? -5.125 -35 0.626 1 97.88 69 LYS A N 1
ATOM 551 C CA . LYS A 1 69 ? -6.328 -34.406 1.173 1 97.88 69 LYS A CA 1
ATOM 552 C C . LYS A 1 69 ? -6.035 -33.688 2.498 1 97.88 69 LYS A C 1
ATOM 554 O O . LYS A 1 69 ? -6.496 -32.594 2.736 1 97.88 69 LYS A O 1
ATOM 559 N N . MET A 1 70 ? -5.301 -34.375 3.301 1 97.88 70 MET A N 1
ATOM 560 C CA . MET A 1 70 ? -4.93 -33.812 4.594 1 97.88 70 MET A CA 1
ATOM 561 C C . MET A 1 70 ? -4.125 -32.531 4.418 1 97.88 70 MET A C 1
ATOM 563 O O . MET A 1 70 ? -4.383 -31.531 5.086 1 97.88 70 MET A O 1
ATOM 567 N N . LEU A 1 71 ? -3.227 -32.562 3.551 1 98.19 71 LEU A N 1
ATOM 568 C CA . LEU A 1 71 ? -2.363 -31.438 3.289 1 98.19 71 LEU A CA 1
ATOM 569 C C . LEU A 1 71 ? -3.176 -30.234 2.787 1 98.19 71 LEU A C 1
ATOM 571 O O . LEU A 1 71 ? -2.928 -29.109 3.189 1 98.19 71 LEU A O 1
ATOM 575 N N . LYS A 1 72 ? -4.168 -30.484 1.953 1 97.81 72 LYS A N 1
ATOM 576 C CA . LYS A 1 72 ? -4.945 -29.422 1.312 1 97.81 72 LYS A CA 1
ATOM 577 C C . LYS A 1 72 ? -5.973 -28.844 2.273 1 97.81 72 LYS A C 1
ATOM 579 O O . LYS A 1 72 ? -6.5 -27.75 2.041 1 97.81 72 LYS A O 1
ATOM 584 N N . LYS A 1 73 ? -6.234 -29.531 3.33 1 97 73 LYS A N 1
ATOM 585 C CA . LYS A 1 73 ? -7.172 -29.062 4.34 1 97 73 LYS A CA 1
ATOM 586 C C . LYS A 1 73 ? -6.473 -28.156 5.355 1 97 73 LYS A C 1
ATOM 588 O O . LYS A 1 73 ? -7.121 -27.359 6.031 1 97 73 LYS A O 1
ATOM 593 N N . GLU A 1 74 ? -5.188 -28.359 5.406 1 96.25 74 GLU A N 1
ATOM 594 C CA . GLU A 1 74 ? -4.398 -27.594 6.371 1 96.25 74 GLU A CA 1
ATOM 595 C C . GLU A 1 74 ? -3.975 -26.25 5.789 1 96.25 74 GLU A C 1
ATOM 597 O O . GLU A 1 74 ? -3.391 -26.203 4.703 1 96.25 74 GLU A O 1
ATOM 602 N N . GLU A 1 75 ? -4.168 -25.156 6.473 1 95.19 75 GLU A N 1
ATOM 603 C CA . GLU A 1 75 ? -3.881 -23.812 6.012 1 95.19 75 GLU A CA 1
ATOM 604 C C . GLU A 1 75 ? -2.398 -23.641 5.688 1 95.19 75 GLU A C 1
ATOM 606 O O . GLU A 1 75 ? -2.043 -22.984 4.703 1 95.19 75 GLU A O 1
ATOM 611 N N . SER A 1 76 ? -1.583 -24.234 6.477 1 95.75 76 SER A N 1
ATOM 612 C CA . SER A 1 76 ? -0.144 -24.016 6.355 1 95.75 76 SER A CA 1
ATOM 613 C C . SER A 1 76 ? 0.431 -24.797 5.18 1 95.75 76 SER A C 1
ATOM 615 O O . SER A 1 76 ? 1.527 -24.5 4.703 1 95.75 76 SER A O 1
ATOM 617 N N . THR A 1 77 ? -0.337 -25.797 4.613 1 97.81 77 THR A N 1
ATOM 618 C CA . THR A 1 77 ? 0.258 -26.656 3.592 1 97.81 77 THR A CA 1
ATOM 619 C C . THR A 1 77 ? -0.613 -26.688 2.34 1 97.81 77 THR A C 1
ATOM 621 O O . THR A 1 77 ? -0.202 -27.219 1.307 1 97.81 77 THR A O 1
ATOM 624 N N . LYS A 1 78 ? -1.75 -26.125 2.359 1 97.12 78 LYS A N 1
ATOM 625 C CA . LYS A 1 78 ? -2.766 -26.297 1.325 1 97.12 78 LYS A CA 1
ATOM 626 C C . LYS A 1 78 ? -2.27 -25.781 -0.026 1 97.12 78 LYS A C 1
ATOM 628 O O . LYS A 1 78 ? -2.717 -26.25 -1.074 1 97.12 78 LYS A O 1
ATOM 633 N N . ARG A 1 79 ? -1.343 -24.859 -0.006 1 96.44 79 ARG A N 1
ATOM 634 C CA . ARG A 1 79 ? -0.923 -24.25 -1.261 1 96.44 79 ARG A CA 1
ATOM 635 C C . ARG A 1 79 ? 0.306 -24.953 -1.83 1 96.44 79 ARG A C 1
ATOM 637 O O . ARG A 1 79 ? 0.693 -24.703 -2.975 1 96.44 79 ARG A O 1
ATOM 644 N N . ILE A 1 80 ? 0.957 -25.812 -1.034 1 98.12 80 ILE A N 1
ATOM 645 C CA . ILE A 1 80 ? 2.162 -26.5 -1.485 1 98.12 80 ILE A CA 1
ATOM 646 C C . ILE A 1 80 ? 1.814 -27.469 -2.613 1 98.12 80 ILE A C 1
ATOM 648 O O . ILE A 1 80 ? 0.878 -28.25 -2.492 1 98.12 80 ILE A O 1
ATOM 652 N N . PRO A 1 81 ? 2.527 -27.328 -3.75 1 98.31 81 PRO A N 1
ATOM 653 C CA . PRO A 1 81 ? 2.225 -28.234 -4.855 1 98.31 81 PRO A CA 1
ATOM 654 C C . PRO A 1 81 ? 2.566 -29.688 -4.531 1 98.31 81 PRO A C 1
ATOM 656 O O . PRO A 1 81 ? 3.654 -29.969 -4.023 1 98.31 81 PRO A O 1
ATOM 659 N N . VAL A 1 82 ? 1.648 -30.594 -4.855 1 98.56 82 VAL A N 1
ATOM 660 C CA . VAL A 1 82 ? 1.834 -32.031 -4.668 1 98.56 82 VAL A CA 1
ATOM 661 C C . VAL A 1 82 ? 1.899 -32.719 -6.027 1 98.56 82 VAL A C 1
ATOM 663 O O . VAL A 1 82 ? 0.966 -32.625 -6.828 1 98.56 82 VAL A O 1
ATOM 666 N N . ILE A 1 83 ? 2.99 -33.344 -6.281 1 97.88 83 ILE A N 1
ATOM 667 C CA . ILE A 1 83 ? 3.172 -34.156 -7.48 1 97.88 83 ILE A CA 1
ATOM 668 C C . ILE A 1 83 ? 3.096 -35.656 -7.117 1 97.88 83 ILE A C 1
ATOM 670 O O . ILE A 1 83 ? 3.91 -36.156 -6.336 1 97.88 83 ILE A O 1
ATOM 674 N N . PHE A 1 84 ? 2.189 -36.344 -7.695 1 97 84 PHE A N 1
ATOM 675 C CA . PHE A 1 84 ? 2.098 -37.781 -7.457 1 97 84 PHE A CA 1
ATOM 676 C C . PHE A 1 84 ? 3.141 -38.531 -8.273 1 97 84 PHE A C 1
ATOM 678 O O . PHE A 1 84 ? 3.381 -38.188 -9.438 1 97 84 PHE A O 1
ATOM 685 N N . LEU A 1 85 ? 3.797 -39.406 -7.641 1 92.81 85 LEU A N 1
ATOM 686 C CA . LEU A 1 85 ? 4.723 -40.344 -8.273 1 92.81 85 LEU A CA 1
ATOM 687 C C . LEU A 1 85 ? 4.258 -41.781 -8.078 1 92.81 85 LEU A C 1
ATOM 689 O O . LEU A 1 85 ? 4.414 -42.344 -7 1 92.81 85 LEU A O 1
ATOM 693 N N . SER A 1 86 ? 3.777 -42.375 -9.203 1 87.94 86 SER A N 1
ATOM 694 C CA . SER A 1 86 ? 3.098 -43.656 -8.93 1 87.94 86 SER A CA 1
ATOM 695 C C . SER A 1 86 ? 3.191 -44.594 -10.125 1 87.94 86 SER A C 1
ATOM 697 O O . SER A 1 86 ? 3.418 -44.156 -11.258 1 87.94 86 SER A O 1
ATOM 699 N N . ALA A 1 87 ? 2.945 -45.906 -9.906 1 88.81 87 ALA A N 1
ATOM 700 C CA . ALA A 1 87 ? 2.908 -46.969 -10.93 1 88.81 87 ALA A CA 1
ATOM 701 C C . ALA A 1 87 ? 1.526 -47.031 -11.57 1 88.81 87 ALA A C 1
ATOM 703 O O . ALA A 1 87 ? 1.357 -47.688 -12.609 1 88.81 87 ALA A O 1
ATOM 704 N N . LEU A 1 88 ? 0.602 -46.438 -10.867 1 85.06 88 LEU A N 1
ATOM 705 C CA . LEU A 1 88 ? -0.75 -46.438 -11.422 1 85.06 88 LEU A CA 1
ATOM 706 C C . LEU A 1 88 ? -0.841 -45.531 -12.633 1 85.06 88 LEU A C 1
ATOM 708 O O . LEU A 1 88 ? -0.574 -44.312 -12.531 1 85.06 88 LEU A O 1
ATOM 712 N N . THR A 1 89 ? -1.206 -46.031 -13.75 1 82.19 89 THR A N 1
ATOM 713 C CA . THR A 1 89 ? -1.108 -45.25 -14.969 1 82.19 89 THR A CA 1
ATOM 714 C C . THR A 1 89 ? -2.49 -45 -15.578 1 82.19 89 THR A C 1
ATOM 716 O O . THR A 1 89 ? -2.633 -44.25 -16.547 1 82.19 89 THR A O 1
ATOM 719 N N . ASP A 1 90 ? -3.473 -45.625 -14.93 1 85.75 90 ASP A N 1
ATOM 720 C CA . ASP A 1 90 ? -4.785 -45.5 -15.562 1 85.75 90 ASP A CA 1
ATOM 721 C C . ASP A 1 90 ? -5.352 -44.094 -15.383 1 85.75 90 ASP A C 1
ATOM 723 O O . ASP A 1 90 ? -4.949 -43.344 -14.477 1 85.75 90 ASP A O 1
ATOM 727 N N . ALA A 1 91 ? -6.238 -43.75 -16.297 1 82.94 91 ALA A N 1
ATOM 728 C CA . ALA A 1 91 ? -6.816 -42.406 -16.359 1 82.94 91 ALA A CA 1
ATOM 729 C C . ALA A 1 91 ? -7.594 -42.062 -15.094 1 82.94 91 ALA A C 1
ATOM 731 O O . ALA A 1 91 ? -7.582 -40.938 -14.625 1 82.94 91 ALA A O 1
ATOM 732 N N . GLU A 1 92 ? -8.203 -43.062 -14.508 1 88.31 92 GLU A N 1
ATOM 733 C CA . GLU A 1 92 ? -9.008 -42.844 -13.305 1 88.31 92 GLU A CA 1
ATOM 734 C C . GLU A 1 92 ? -8.133 -42.5 -12.109 1 88.31 92 GLU A C 1
ATOM 736 O O . GLU A 1 92 ? -8.492 -41.625 -11.305 1 88.31 92 GLU A O 1
ATOM 741 N N . ASP A 1 93 ? -7.051 -43.188 -12.055 1 90.56 93 ASP A N 1
ATOM 742 C CA . ASP A 1 93 ? -6.121 -42.906 -10.961 1 90.56 93 ASP A CA 1
ATOM 743 C C . ASP A 1 93 ? -5.543 -41.5 -11.07 1 90.56 93 ASP A C 1
ATOM 745 O O . ASP A 1 93 ? -5.465 -40.781 -10.07 1 90.56 93 ASP A O 1
ATOM 749 N N . LYS A 1 94 ? -5.191 -41.094 -12.227 1 89.75 94 LYS A N 1
ATOM 750 C CA . LYS A 1 94 ? -4.656 -39.781 -12.453 1 89.75 94 LYS A CA 1
ATOM 751 C C . LYS A 1 94 ? -5.688 -38.688 -12.109 1 89.75 94 LYS A C 1
ATOM 753 O O . LYS A 1 94 ? -5.379 -37.719 -11.414 1 89.75 94 LYS A O 1
ATOM 758 N N . ALA A 1 95 ? -6.891 -38.938 -12.602 1 89.25 95 ALA A N 1
ATOM 759 C CA . ALA A 1 95 ? -7.973 -38 -12.336 1 89.25 95 ALA A CA 1
ATOM 760 C C . ALA A 1 95 ? -8.219 -37.875 -10.836 1 89.25 95 ALA A C 1
ATOM 762 O O . ALA A 1 95 ? -8.43 -36.75 -10.336 1 89.25 95 ALA A O 1
ATOM 763 N N . LYS A 1 96 ? -8.188 -38.969 -10.148 1 93.44 96 LYS A N 1
ATOM 764 C CA . LYS A 1 96 ? -8.359 -38.938 -8.703 1 93.44 96 LYS A CA 1
ATOM 765 C C . LYS A 1 96 ? -7.273 -38.125 -8.023 1 93.44 96 LYS A C 1
ATOM 767 O O . LYS A 1 96 ? -7.551 -37.375 -7.078 1 93.44 96 LYS A O 1
ATOM 772 N N . GLY A 1 97 ? -6.055 -38.281 -8.5 1 94.5 97 GLY A N 1
ATOM 773 C CA . GLY A 1 97 ? -4.949 -37.469 -7.973 1 94.5 97 GLY A CA 1
ATOM 774 C C . GLY A 1 97 ? -5.188 -36 -8.055 1 94.5 97 GLY A C 1
ATOM 775 O O . GLY A 1 97 ? -4.953 -35.25 -7.086 1 94.5 97 GLY A O 1
ATOM 776 N N . PHE A 1 98 ? -5.707 -35.531 -9.148 1 92.81 98 PHE A N 1
ATOM 777 C CA . PHE A 1 98 ? -5.992 -34.094 -9.344 1 92.81 98 PHE A CA 1
ATOM 778 C C . PHE A 1 98 ? -7.188 -33.656 -8.5 1 92.81 98 PHE A C 1
ATOM 780 O O . PHE A 1 98 ? -7.191 -32.562 -7.941 1 92.81 98 PHE A O 1
ATOM 787 N N . ASP A 1 99 ? -8.148 -34.5 -8.336 1 93.19 99 ASP A N 1
ATOM 788 C CA . ASP A 1 99 ? -9.359 -34.219 -7.586 1 93.19 99 ASP A CA 1
ATOM 789 C C . ASP A 1 99 ? -9.047 -33.969 -6.113 1 93.19 99 ASP A C 1
ATOM 791 O O . ASP A 1 99 ? -9.672 -33.094 -5.48 1 93.19 99 ASP A O 1
ATOM 795 N N . VAL A 1 100 ? -8.062 -34.719 -5.652 1 96.06 100 VAL A N 1
ATOM 796 C CA . VAL A 1 100 ? -7.785 -34.594 -4.227 1 96.06 100 VAL A CA 1
ATOM 797 C C . VAL A 1 100 ? -6.816 -33.438 -3.982 1 96.06 100 VAL A C 1
ATOM 799 O O . VAL A 1 100 ? -6.473 -33.156 -2.838 1 96.06 100 VAL A O 1
ATOM 802 N N . GLY A 1 101 ? -6.352 -32.875 -5.027 1 95.12 101 GLY A N 1
ATOM 803 C CA . GLY A 1 101 ? -5.586 -31.641 -4.852 1 95.12 101 GLY A CA 1
ATOM 804 C C . GLY A 1 101 ? -4.191 -31.703 -5.449 1 95.12 101 GLY A C 1
ATOM 805 O O . GLY A 1 101 ? -3.422 -30.75 -5.359 1 95.12 101 GLY A O 1
ATOM 806 N N . GLY A 1 102 ? -3.82 -32.875 -6.094 1 96.44 102 GLY A N 1
ATOM 807 C CA . GLY A 1 102 ? -2.555 -32.938 -6.805 1 96.44 102 GLY A CA 1
ATOM 808 C C . GLY A 1 102 ? -2.48 -32.031 -8 1 96.44 102 GLY A C 1
ATOM 809 O O . GLY A 1 102 ? -3.479 -31.812 -8.695 1 96.44 102 GLY A O 1
ATOM 810 N N . ILE A 1 103 ? -1.278 -31.5 -8.219 1 95.25 103 ILE A N 1
ATOM 811 C CA . ILE A 1 103 ? -1.182 -30.547 -9.312 1 95.25 103 ILE A CA 1
ATOM 812 C C . ILE A 1 103 ? -0.477 -31.188 -10.508 1 95.25 103 ILE A C 1
ATOM 814 O O . ILE A 1 103 ? -0.456 -30.625 -11.602 1 95.25 103 ILE A O 1
ATOM 818 N N . ASP A 1 104 ? 0.117 -32.344 -10.258 1 94.75 104 ASP A N 1
ATOM 819 C CA . ASP A 1 104 ? 0.806 -33.062 -11.32 1 94.75 104 ASP A CA 1
ATOM 820 C C . ASP A 1 104 ? 0.899 -34.531 -11 1 94.75 104 ASP A C 1
ATOM 822 O O . ASP A 1 104 ? 0.597 -34.969 -9.883 1 94.75 104 ASP A O 1
ATOM 826 N N . TYR A 1 105 ? 1.219 -35.281 -12.047 1 93 105 TYR A N 1
ATOM 827 C CA . TYR A 1 105 ? 1.27 -36.75 -11.953 1 93 105 TYR A CA 1
ATOM 828 C C . TYR A 1 105 ? 2.391 -37.312 -12.812 1 93 105 TYR A C 1
ATOM 830 O O . TYR A 1 105 ? 2.439 -37.062 -14.023 1 93 105 TYR A O 1
ATOM 838 N N . ILE A 1 106 ? 3.293 -38.031 -12.133 1 90.94 106 ILE A N 1
ATOM 839 C CA . ILE A 1 106 ? 4.391 -38.688 -12.828 1 90.94 106 ILE A CA 1
ATOM 840 C C . ILE A 1 106 ? 4.246 -40.188 -12.703 1 90.94 106 ILE A C 1
ATOM 842 O O . ILE A 1 106 ? 4.09 -40.719 -11.594 1 90.94 106 ILE A O 1
ATOM 846 N N . THR A 1 107 ? 4.375 -40.844 -13.797 1 88.94 107 THR A N 1
ATOM 847 C CA . THR A 1 107 ? 4.234 -42.312 -13.789 1 88.94 107 THR A CA 1
ATOM 848 C C . THR A 1 107 ? 5.582 -43 -13.57 1 88.94 107 THR A C 1
ATOM 850 O O . THR A 1 107 ? 6.602 -42.531 -14.102 1 88.94 107 THR A O 1
ATOM 853 N N . LYS A 1 108 ? 5.527 -44.094 -12.727 1 87 108 LYS A N 1
ATOM 854 C CA . LYS A 1 108 ? 6.691 -44.969 -12.555 1 87 108 LYS A CA 1
ATOM 855 C C . LYS A 1 108 ? 6.711 -46.062 -13.602 1 87 108 LYS A C 1
ATOM 857 O O . LYS A 1 108 ? 5.672 -46.656 -13.922 1 87 108 LYS A O 1
ATOM 862 N N . PRO A 1 109 ? 7.91 -46.438 -14.195 1 85.19 109 PRO A N 1
ATOM 863 C CA . PRO A 1 109 ? 9.219 -45.812 -14.031 1 85.19 109 PRO A CA 1
ATOM 864 C C . PRO A 1 109 ? 9.312 -44.438 -14.703 1 85.19 109 PRO A C 1
ATOM 866 O O . PRO A 1 109 ? 8.789 -44.25 -15.805 1 85.19 109 PRO A O 1
ATOM 869 N N . SER A 1 110 ? 9.852 -43.562 -14.055 1 83.5 110 SER A N 1
ATOM 870 C CA . SER A 1 110 ? 9.891 -42.188 -14.531 1 83.5 110 SER A CA 1
ATOM 871 C C . SER A 1 110 ? 11.227 -41.875 -15.188 1 83.5 110 SER A C 1
ATOM 873 O O . SER A 1 110 ? 12.266 -42.406 -14.789 1 83.5 110 SER A O 1
ATOM 875 N N . GLU A 1 111 ? 11.125 -41.062 -16.141 1 86.62 111 GLU A N 1
ATOM 876 C CA . GLU A 1 111 ? 12.344 -40.531 -16.734 1 86.62 111 GLU A CA 1
ATOM 877 C C . GLU A 1 111 ? 12.914 -39.406 -15.906 1 86.62 111 GLU A C 1
ATOM 879 O O . GLU A 1 111 ? 12.188 -38.5 -15.5 1 86.62 111 GLU A O 1
ATOM 884 N N . ILE A 1 112 ? 14.148 -39.469 -15.797 1 91.12 112 ILE A N 1
ATOM 885 C CA . ILE A 1 112 ? 14.852 -38.531 -14.93 1 91.12 112 ILE A CA 1
ATOM 886 C C . ILE A 1 112 ? 14.57 -37.094 -15.391 1 91.12 112 ILE A C 1
ATOM 888 O O . ILE A 1 112 ? 14.227 -36.25 -14.578 1 91.12 112 ILE A O 1
ATOM 892 N N . LYS A 1 113 ? 14.609 -36.875 -16.672 1 90.56 113 LYS A N 1
ATOM 893 C CA . LYS A 1 113 ? 14.445 -35.531 -17.219 1 90.56 113 LYS A CA 1
ATOM 894 C C . LYS A 1 113 ? 13.047 -34.969 -16.938 1 90.56 113 LYS A C 1
ATOM 896 O O . LYS A 1 113 ? 12.875 -33.781 -16.688 1 90.56 113 LYS A O 1
ATOM 901 N N . GLU A 1 114 ? 12.117 -35.812 -17 1 88.69 114 GLU A N 1
ATOM 902 C CA . GLU A 1 114 ? 10.734 -35.406 -16.734 1 88.69 114 GLU A CA 1
ATOM 903 C C . GLU A 1 114 ? 10.539 -35.031 -15.266 1 88.69 114 GLU A C 1
ATOM 905 O O . GLU A 1 114 ? 9.906 -34.031 -14.961 1 88.69 114 GLU A O 1
ATOM 910 N N . VAL A 1 115 ? 11.086 -35.875 -14.383 1 93.38 115 VAL A N 1
ATOM 911 C CA . VAL A 1 115 ? 10.984 -35.625 -12.945 1 93.38 115 VAL A CA 1
ATOM 912 C C . VAL A 1 115 ? 11.578 -34.25 -12.609 1 93.38 115 VAL A C 1
ATOM 914 O O . VAL A 1 115 ? 10.938 -33.438 -11.945 1 93.38 115 VAL A O 1
ATOM 917 N N . ILE A 1 116 ? 12.719 -33.969 -13.164 1 94.88 116 ILE A N 1
ATOM 918 C CA . ILE A 1 116 ? 13.438 -32.719 -12.914 1 94.88 116 ILE A CA 1
ATOM 919 C C . ILE A 1 116 ? 12.617 -31.531 -13.422 1 94.88 116 ILE A C 1
ATOM 921 O O . ILE A 1 116 ? 12.438 -30.547 -12.711 1 94.88 116 ILE A O 1
ATOM 925 N N . ALA A 1 117 ? 12.109 -31.656 -14.617 1 93.19 117 ALA A N 1
ATOM 926 C CA . ALA A 1 117 ? 11.367 -30.578 -15.258 1 93.19 117 ALA A CA 1
ATOM 927 C C . ALA A 1 117 ? 10.117 -30.219 -14.461 1 93.19 117 ALA A C 1
ATOM 929 O O . ALA A 1 117 ? 9.82 -29.047 -14.25 1 93.19 117 ALA A O 1
ATOM 930 N N . ARG A 1 118 ? 9.406 -31.188 -14.008 1 94 118 ARG A N 1
ATOM 931 C CA . ARG A 1 118 ? 8.148 -30.969 -13.297 1 94 118 ARG A CA 1
ATOM 932 C C . ARG A 1 118 ? 8.391 -30.406 -11.906 1 94 118 ARG A C 1
ATOM 934 O O . ARG A 1 118 ? 7.66 -29.516 -11.453 1 94 118 ARG A O 1
ATOM 941 N N . ILE A 1 119 ? 9.438 -30.906 -11.273 1 96.31 119 ILE A N 1
ATOM 942 C CA . ILE A 1 119 ? 9.82 -30.344 -9.977 1 96.31 119 ILE A CA 1
ATOM 943 C C . ILE A 1 119 ? 10.148 -28.859 -10.133 1 96.31 119 ILE A C 1
ATOM 945 O O . ILE A 1 119 ? 9.625 -28.031 -9.398 1 96.31 119 ILE A O 1
ATOM 949 N N . ASN A 1 120 ? 10.961 -28.547 -11.102 1 95.31 120 ASN A N 1
ATOM 950 C CA . ASN A 1 120 ? 11.383 -27.172 -11.336 1 95.31 120 ASN A CA 1
ATOM 951 C C . ASN A 1 120 ? 10.195 -26.266 -11.656 1 95.31 120 ASN A C 1
ATOM 953 O O . ASN A 1 120 ? 10.094 -25.156 -11.133 1 95.31 120 ASN A O 1
ATOM 957 N N . THR A 1 121 ? 9.367 -26.766 -12.43 1 93.94 121 THR A N 1
ATOM 958 C CA . THR A 1 121 ? 8.219 -25.984 -12.875 1 93.94 121 THR A CA 1
ATOM 959 C C . THR A 1 121 ? 7.309 -25.641 -11.695 1 93.94 121 THR A C 1
ATOM 961 O O . THR A 1 121 ? 7 -24.469 -11.469 1 93.94 121 THR A O 1
ATOM 964 N N . HIS A 1 122 ? 6.945 -26.625 -10.969 1 96.19 122 HIS A N 1
ATOM 965 C CA . HIS A 1 122 ? 5.961 -26.422 -9.914 1 96.19 122 HIS A CA 1
ATOM 966 C C . HIS A 1 122 ? 6.574 -25.703 -8.719 1 96.19 122 HIS A C 1
ATOM 968 O O . HIS A 1 122 ? 5.926 -24.859 -8.086 1 96.19 122 HIS A O 1
ATOM 974 N N . ALA A 1 123 ? 7.816 -26.016 -8.383 1 96.88 123 ALA A N 1
ATOM 975 C CA . ALA A 1 123 ? 8.508 -25.266 -7.336 1 96.88 123 ALA A CA 1
ATOM 976 C C . ALA A 1 123 ? 8.656 -23.797 -7.723 1 96.88 123 ALA A C 1
ATOM 978 O O . ALA A 1 123 ? 8.469 -22.906 -6.887 1 96.88 123 ALA A O 1
ATOM 979 N N . GLY A 1 124 ? 8.977 -23.594 -8.945 1 95.5 124 GLY A N 1
ATOM 980 C CA . GLY A 1 124 ? 9.102 -22.234 -9.445 1 95.5 124 GLY A CA 1
ATOM 981 C C . GLY A 1 124 ? 7.809 -21.453 -9.344 1 95.5 124 GLY A C 1
ATOM 982 O O . GLY A 1 124 ? 7.805 -20.312 -8.859 1 95.5 124 GLY A O 1
ATOM 983 N N . LEU A 1 125 ? 6.766 -22.047 -9.812 1 94.75 125 LEU A N 1
ATOM 984 C CA . LEU A 1 125 ? 5.457 -21.406 -9.75 1 94.75 125 LEU A CA 1
ATOM 985 C C . LEU A 1 125 ? 5.059 -21.125 -8.305 1 94.75 125 LEU A C 1
ATOM 987 O O . LEU A 1 125 ? 4.523 -20.062 -8 1 94.75 125 LEU A O 1
ATOM 991 N N . TYR A 1 126 ? 5.324 -22.062 -7.477 1 96.94 126 TYR A N 1
ATOM 992 C CA . TYR A 1 126 ? 5.039 -21.906 -6.055 1 96.94 126 TYR A CA 1
ATOM 993 C C . TYR A 1 126 ? 5.836 -20.75 -5.461 1 96.94 126 TYR A C 1
ATOM 995 O O . TYR A 1 126 ? 5.293 -19.938 -4.711 1 96.94 126 TYR A O 1
ATOM 1003 N N . ASN A 1 127 ? 7.098 -20.688 -5.773 1 97 127 ASN A N 1
ATOM 1004 C CA . ASN A 1 127 ? 7.961 -19.625 -5.262 1 97 127 ASN A CA 1
ATOM 1005 C C . ASN A 1 127 ? 7.469 -18.25 -5.691 1 97 127 ASN A C 1
ATOM 1007 O O . ASN A 1 127 ? 7.434 -17.312 -4.887 1 97 127 ASN A O 1
ATOM 1011 N N . VAL A 1 128 ? 7.074 -18.156 -6.918 1 96.25 128 VAL A N 1
ATOM 1012 C CA . VAL A 1 128 ? 6.582 -16.875 -7.43 1 96.25 128 VAL A CA 1
ATOM 1013 C C . VAL A 1 128 ? 5.305 -16.484 -6.691 1 96.25 128 VAL A C 1
ATOM 1015 O O . VAL A 1 128 ? 5.16 -15.336 -6.254 1 96.25 128 VAL A O 1
ATOM 1018 N N . GLN A 1 129 ? 4.41 -17.375 -6.594 1 96.56 129 GLN A N 1
ATOM 1019 C CA . GLN A 1 129 ? 3.158 -17.109 -5.895 1 96.56 129 GLN A CA 1
ATOM 1020 C C . GLN A 1 129 ? 3.414 -16.688 -4.445 1 96.56 129 GLN A C 1
ATOM 1022 O O . GLN A 1 129 ? 2.797 -15.75 -3.943 1 96.56 129 GLN A O 1
ATOM 1027 N N . ASN A 1 130 ? 4.281 -17.422 -3.859 1 96.69 130 ASN A N 1
ATOM 1028 C CA . ASN A 1 130 ? 4.602 -17.125 -2.467 1 96.69 130 ASN A CA 1
ATOM 1029 C C . ASN A 1 130 ? 5.242 -15.742 -2.326 1 96.69 130 ASN A C 1
ATOM 1031 O O . ASN A 1 130 ? 4.969 -15.023 -1.364 1 96.69 130 ASN A O 1
ATOM 1035 N N . GLU A 1 131 ? 6.105 -15.438 -3.219 1 96.75 131 GLU A N 1
ATOM 1036 C CA . GLU A 1 131 ? 6.723 -14.117 -3.213 1 96.75 131 GLU A CA 1
ATOM 1037 C C . GLU A 1 131 ? 5.672 -13.016 -3.338 1 96.75 131 GLU A C 1
ATOM 1039 O O . GLU A 1 131 ? 5.73 -12.008 -2.627 1 96.75 131 GLU A O 1
ATOM 1044 N N . LEU A 1 132 ? 4.723 -13.18 -4.215 1 97.25 132 LEU A N 1
ATOM 1045 C CA . LEU A 1 132 ? 3.646 -12.219 -4.402 1 97.25 132 LEU A CA 1
ATOM 1046 C C . LEU A 1 132 ? 2.803 -12.094 -3.139 1 97.25 132 LEU A C 1
ATOM 1048 O O . LEU A 1 132 ? 2.465 -10.984 -2.721 1 97.25 132 LEU A O 1
ATOM 1052 N N . ARG A 1 133 ? 2.57 -13.172 -2.52 1 97.31 133 ARG A N 1
ATOM 1053 C CA . ARG A 1 133 ? 1.761 -13.18 -1.304 1 97.31 133 ARG A CA 1
ATOM 1054 C C . ARG A 1 133 ? 2.502 -12.508 -0.151 1 97.31 133 ARG A C 1
ATOM 1056 O O . ARG A 1 133 ? 1.898 -11.789 0.646 1 97.31 133 ARG A O 1
ATOM 1063 N N . GLU A 1 134 ? 3.771 -12.828 -0.061 1 96.56 134 GLU A N 1
ATOM 1064 C CA . GLU A 1 134 ? 4.57 -12.203 0.988 1 96.56 134 GLU A CA 1
ATOM 1065 C C . GLU A 1 134 ? 4.621 -10.688 0.815 1 96.56 134 GLU A C 1
ATOM 1067 O O . GLU A 1 134 ? 4.559 -9.938 1.796 1 96.56 134 GLU A O 1
ATOM 1072 N N . TYR A 1 135 ? 4.734 -10.25 -0.382 1 95.75 135 TYR A N 1
ATOM 1073 C CA . TYR A 1 135 ? 4.73 -8.82 -0.665 1 95.75 135 TYR A CA 1
ATOM 1074 C C . TYR A 1 135 ? 3.412 -8.188 -0.237 1 95.75 135 TYR A C 1
ATOM 1076 O O . TYR A 1 135 ? 3.402 -7.148 0.427 1 95.75 135 TYR A O 1
ATOM 1084 N N . ILE A 1 136 ? 2.379 -8.805 -0.621 1 96.44 136 ILE A N 1
ATOM 1085 C CA . ILE A 1 136 ? 1.052 -8.297 -0.285 1 96.44 136 ILE A CA 1
ATOM 1086 C C . ILE A 1 136 ? 0.892 -8.234 1.232 1 96.44 136 ILE A C 1
ATOM 1088 O O . ILE A 1 136 ? 0.361 -7.262 1.767 1 96.44 136 ILE A O 1
ATOM 1092 N N . LYS A 1 137 ? 1.338 -9.273 1.881 1 96.62 137 LYS A N 1
ATOM 1093 C CA . LYS A 1 137 ? 1.269 -9.305 3.338 1 96.62 137 LYS A CA 1
ATOM 1094 C C . LYS A 1 137 ? 2.016 -8.125 3.951 1 96.62 137 LYS A C 1
ATOM 1096 O O . LYS A 1 137 ? 1.504 -7.457 4.855 1 96.62 137 LYS A O 1
ATOM 1101 N N . LYS A 1 138 ? 3.205 -7.871 3.492 1 94.5 138 LYS A N 1
ATOM 1102 C CA . LYS A 1 138 ? 4.016 -6.766 3.992 1 94.5 138 LYS A CA 1
ATOM 1103 C C . LYS A 1 138 ? 3.318 -5.426 3.768 1 94.5 138 LYS A C 1
ATOM 1105 O O . LYS A 1 138 ? 3.287 -4.578 4.664 1 94.5 138 LYS A O 1
ATOM 1110 N N . VAL A 1 139 ? 2.801 -5.258 2.627 1 94.25 139 VAL A N 1
ATOM 1111 C CA . VAL A 1 139 ? 2.104 -4.02 2.287 1 94.25 139 VAL A CA 1
ATOM 1112 C C . VAL A 1 139 ? 0.888 -3.846 3.197 1 94.25 139 VAL A C 1
ATOM 1114 O O . VAL A 1 139 ? 0.64 -2.752 3.709 1 94.25 139 VAL A O 1
ATOM 1117 N N . ASN A 1 140 ? 0.17 -4.898 3.398 1 94.81 140 ASN A N 1
ATOM 1118 C CA . ASN A 1 140 ? -1.012 -4.84 4.254 1 94.81 140 ASN A CA 1
ATOM 1119 C C . ASN A 1 140 ? -0.645 -4.5 5.695 1 94.81 140 ASN A C 1
ATOM 1121 O O . ASN A 1 140 ? -1.364 -3.756 6.363 1 94.81 140 ASN A O 1
ATOM 1125 N N . GLU A 1 141 ? 0.383 -5.047 6.168 1 93.94 141 GLU A N 1
ATOM 1126 C CA . GLU A 1 141 ? 0.858 -4.727 7.508 1 93.94 141 GLU A CA 1
ATOM 1127 C C . GLU A 1 141 ? 1.204 -3.246 7.633 1 93.94 141 GLU A C 1
ATOM 1129 O O . GLU A 1 141 ? 0.878 -2.609 8.641 1 93.94 141 GLU A O 1
ATOM 1134 N N . ASP A 1 142 ? 1.843 -2.75 6.684 1 93.31 142 ASP A N 1
ATOM 1135 C CA . ASP A 1 142 ? 2.174 -1.329 6.668 1 93.31 142 ASP A CA 1
ATOM 1136 C C . ASP A 1 142 ? 0.911 -0.471 6.668 1 93.31 142 ASP A C 1
ATOM 1138 O O . ASP A 1 142 ? 0.834 0.53 7.383 1 93.31 142 ASP A O 1
ATOM 1142 N N . LEU A 1 143 ? -0.009 -0.859 5.883 1 94.38 143 LEU A N 1
ATOM 1143 C CA . LEU A 1 143 ? -1.248 -0.095 5.793 1 94.38 143 LEU A CA 1
ATOM 1144 C C . LEU A 1 143 ? -2.023 -0.162 7.105 1 94.38 143 LEU A C 1
ATOM 1146 O O . LEU A 1 143 ? -2.695 0.8 7.484 1 94.38 143 LEU A O 1
ATOM 1150 N N . LEU A 1 144 ? -1.912 -1.283 7.75 1 93.38 144 LEU A N 1
ATOM 1151 C CA . LEU A 1 144 ? -2.535 -1.384 9.062 1 93.38 144 LEU A CA 1
ATOM 1152 C C . LEU A 1 144 ? -1.896 -0.405 10.047 1 93.38 144 LEU A C 1
ATOM 1154 O O . LEU A 1 144 ? -2.588 0.191 10.875 1 93.38 144 LEU A O 1
ATOM 1158 N N . MET A 1 145 ? -0.632 -0.237 9.977 1 91.25 145 MET A N 1
ATOM 1159 C CA . MET A 1 145 ? 0.055 0.766 10.781 1 91.25 145 MET A CA 1
ATOM 1160 C C . MET A 1 145 ? -0.405 2.172 10.414 1 91.25 145 MET A C 1
ATOM 1162 O O . MET A 1 145 ? -0.597 3.018 11.289 1 91.25 145 MET A O 1
ATOM 1166 N N . ALA A 1 146 ? -0.524 2.391 9.141 1 92.88 146 ALA A N 1
ATOM 1167 C CA . ALA A 1 146 ? -1.026 3.68 8.672 1 92.88 146 ALA A CA 1
ATOM 1168 C C . ALA A 1 146 ? -2.43 3.949 9.203 1 92.88 146 ALA A C 1
ATOM 1170 O O . ALA A 1 146 ? -2.758 5.086 9.555 1 92.88 146 ALA A O 1
ATOM 1171 N N . GLN A 1 147 ? -3.186 2.924 9.211 1 93.56 147 GLN A N 1
ATOM 1172 C CA . GLN A 1 147 ? -4.527 3.037 9.766 1 93.56 147 GLN A CA 1
ATOM 1173 C C . GLN A 1 147 ? -4.48 3.512 11.219 1 93.56 147 GLN A C 1
ATOM 1175 O O . GLN A 1 147 ? -5.285 4.352 11.625 1 93.56 147 GLN A O 1
ATOM 1180 N N . LYS A 1 148 ? -3.639 2.961 11.977 1 90.62 148 LYS A N 1
ATOM 1181 C CA . LYS A 1 148 ? -3.484 3.357 13.367 1 90.62 148 LYS A CA 1
ATOM 1182 C C . LYS A 1 148 ? -3.15 4.84 13.484 1 90.62 148 LYS A C 1
ATOM 1184 O O . LYS A 1 148 ? -3.637 5.523 14.391 1 90.62 148 LYS A O 1
ATOM 1189 N N . VAL A 1 149 ? -2.312 5.32 12.586 1 89.56 149 VAL A N 1
ATOM 1190 C CA . VAL A 1 149 ? -1.965 6.738 12.562 1 89.56 149 VAL A CA 1
ATOM 1191 C C . VAL A 1 149 ? -3.227 7.574 12.359 1 89.56 149 VAL A C 1
ATOM 1193 O O . VAL A 1 149 ? -3.436 8.57 13.062 1 89.56 149 VAL A O 1
ATOM 1196 N N . GLN A 1 150 ? -4.039 7.148 11.43 1 92.88 150 GLN A N 1
ATOM 1197 C CA . GLN A 1 150 ? -5.273 7.883 11.18 1 92.88 150 GLN A CA 1
ATOM 1198 C C . GLN A 1 150 ? -6.184 7.879 12.406 1 92.88 150 GLN A C 1
ATOM 1200 O O . GLN A 1 150 ? -6.746 8.914 12.766 1 92.88 150 GLN A O 1
ATOM 1205 N N . ILE A 1 151 ? -6.355 6.746 13.047 1 92.56 151 ILE A N 1
ATOM 1206 C CA . ILE A 1 151 ? -7.238 6.582 14.195 1 92.56 151 ILE A CA 1
ATOM 1207 C C . ILE A 1 151 ? -6.777 7.492 15.336 1 92.56 151 ILE A C 1
ATOM 1209 O O . ILE A 1 151 ? -7.602 8.086 16.031 1 92.56 151 ILE A O 1
ATOM 1213 N N . GLU A 1 152 ? -5.492 7.676 15.438 1 89 152 GLU A N 1
ATOM 1214 C CA . GLU A 1 152 ? -4.938 8.523 16.5 1 89 152 GLU A CA 1
ATOM 1215 C C . GLU A 1 152 ? -5.293 9.984 16.266 1 89 152 GLU A C 1
ATOM 1217 O O . GLU A 1 152 ? -5.203 10.805 17.188 1 89 152 GLU A O 1
ATOM 1222 N N . MET A 1 153 ? -5.621 10.289 15.047 1 90.62 153 MET A N 1
ATOM 1223 C CA . MET A 1 153 ? -5.941 11.672 14.711 1 90.62 153 MET A CA 1
ATOM 1224 C C . MET A 1 153 ? -7.43 11.953 14.898 1 90.62 153 MET A C 1
ATOM 1226 O O . MET A 1 153 ? -7.871 13.094 14.797 1 90.62 153 MET A O 1
ATOM 1230 N N . LEU A 1 154 ? -8.242 10.93 15.234 1 93.81 154 LEU A N 1
ATOM 1231 C CA . LEU A 1 154 ? -9.688 11.078 15.43 1 93.81 154 LEU A CA 1
ATOM 1232 C C . LEU A 1 154 ? -10 11.516 16.859 1 93.81 154 LEU A C 1
ATOM 1234 O O . LEU A 1 154 ? -9.156 11.398 17.75 1 93.81 154 LE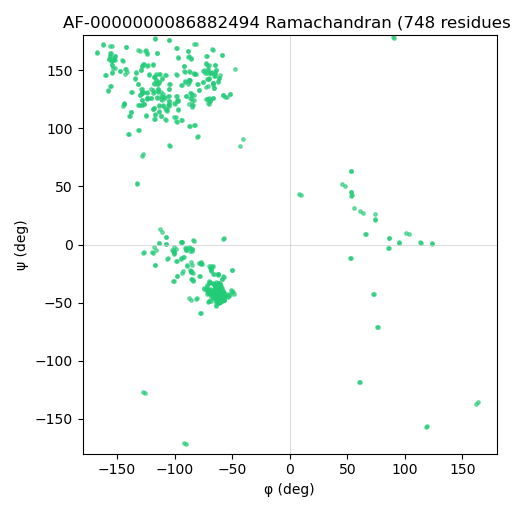U A O 1
ATOM 1238 N N . PRO A 1 155 ? -11.195 12.078 17.062 1 93.56 155 PRO A N 1
ATOM 1239 C CA . PRO A 1 155 ? -11.547 12.523 18.406 1 93.56 155 PRO A CA 1
ATOM 1240 C C . PRO A 1 155 ? -11.484 11.398 19.438 1 93.56 155 PRO A C 1
ATOM 1242 O O . PRO A 1 155 ? -12.078 10.336 19.234 1 93.56 155 PRO A O 1
ATOM 1245 N N . LYS A 1 156 ? -10.805 11.641 20.484 1 88.38 156 LYS A N 1
ATOM 1246 C CA . LYS A 1 156 ? -10.625 10.633 21.531 1 88.38 156 LYS A CA 1
ATOM 1247 C C . LYS A 1 156 ? -11.617 10.844 22.672 1 88.38 156 LYS A C 1
ATOM 1249 O O . LYS A 1 156 ? -11.984 9.891 23.359 1 88.38 156 LYS A O 1
ATOM 1254 N N . THR A 1 157 ? -12 12.109 22.797 1 84.88 157 THR A N 1
ATOM 1255 C CA . THR A 1 157 ? -12.945 12.43 23.875 1 84.88 157 THR A CA 1
ATOM 1256 C C . THR A 1 157 ? -14.383 12.344 23.375 1 84.88 157 THR A C 1
ATOM 1258 O O . THR A 1 157 ? -14.656 12.641 22.203 1 84.88 157 THR A O 1
ATOM 1261 N N . LYS A 1 158 ? -15.242 11.961 24.391 1 88.94 158 LYS A N 1
ATOM 1262 C CA . LYS A 1 158 ? -16.656 11.82 24.031 1 88.94 158 LYS A CA 1
ATOM 1263 C C . LYS A 1 158 ? -17.453 13.039 24.469 1 88.94 158 LYS A C 1
ATOM 1265 O O . LYS A 1 158 ? -18.641 13.164 24.156 1 88.94 158 LYS A O 1
ATOM 1270 N N . LYS A 1 159 ? -16.797 13.922 25.219 1 90.81 159 LYS A N 1
ATOM 1271 C CA . LYS A 1 159 ? -17.484 15.125 25.672 1 90.81 159 LYS A CA 1
ATOM 1272 C C . LYS A 1 159 ? -16.578 16.359 25.531 1 90.81 159 LYS A C 1
ATOM 1274 O O . LYS A 1 159 ? -15.383 16.281 25.812 1 90.81 159 LYS A O 1
ATOM 1279 N N . VAL A 1 160 ? -17.203 17.391 24.906 1 88.25 160 VAL A N 1
ATOM 1280 C CA . VAL A 1 160 ? -16.469 18.641 24.766 1 88.25 160 VAL A CA 1
ATOM 1281 C C . VAL A 1 160 ? -17.438 19.828 24.922 1 88.25 160 VAL A C 1
ATOM 1283 O O . VAL A 1 160 ? -18.391 19.953 24.156 1 88.25 160 VAL A O 1
ATOM 1286 N N . ASP A 1 161 ? -17.172 20.703 25.906 1 84.12 161 ASP A N 1
ATOM 1287 C CA . ASP A 1 161 ? -17.828 21.984 26.078 1 84.12 161 ASP A CA 1
ATOM 1288 C C . ASP A 1 161 ? -19.344 21.859 25.922 1 84.12 161 ASP A C 1
ATOM 1290 O O . ASP A 1 161 ? -19.953 22.547 25.109 1 84.12 161 ASP A O 1
ATOM 1294 N N . GLY A 1 162 ? -20.047 20.938 26.625 1 91.75 162 GLY A N 1
ATOM 1295 C CA . GLY A 1 162 ? -21.484 20.812 26.625 1 91.75 162 GLY A CA 1
ATOM 1296 C C . GLY A 1 162 ? -22.016 19.953 25.484 1 91.75 162 GLY A C 1
ATOM 1297 O O . GLY A 1 162 ? -23.219 19.875 25.266 1 91.75 162 GLY A O 1
ATOM 1298 N N . LEU A 1 163 ? -21.078 19.359 24.75 1 95.94 163 LEU A N 1
ATOM 1299 C CA . LEU A 1 163 ? -21.438 18.453 23.656 1 95.94 163 LEU A CA 1
ATOM 1300 C C . LEU A 1 163 ? -20.953 17.031 23.953 1 95.94 163 LEU A C 1
ATOM 1302 O O . LEU A 1 163 ? -19.875 16.859 24.547 1 95.94 163 LEU A O 1
ATOM 1306 N N . SER A 1 164 ? -21.734 16.094 23.609 1 97 164 SER A N 1
ATOM 1307 C CA . SER A 1 164 ? -21.297 14.695 23.609 1 97 164 SER A CA 1
ATOM 1308 C C . SER A 1 164 ? -21.25 14.141 22.188 1 97 164 SER A C 1
ATOM 1310 O O . SER A 1 164 ? -21.984 14.578 21.312 1 97 164 SER A O 1
ATOM 1312 N N . MET A 1 165 ? -20.328 13.273 21.984 1 97.75 165 MET A N 1
ATOM 1313 C CA . MET A 1 165 ? -20.172 12.758 20.625 1 97.75 165 MET A CA 1
ATOM 1314 C C . MET A 1 165 ? -19.75 11.289 20.656 1 97.75 165 MET A C 1
ATOM 1316 O O . MET A 1 165 ? -19.297 10.789 21.688 1 97.75 165 MET A O 1
ATOM 1320 N N . ASP A 1 166 ? -19.969 10.594 19.625 1 98 166 ASP A N 1
ATOM 1321 C CA . ASP A 1 166 ? -19.469 9.25 19.328 1 98 166 ASP A CA 1
ATOM 1322 C C . ASP A 1 166 ? -19.359 9.031 17.828 1 98 166 ASP A C 1
ATOM 1324 O O . ASP A 1 166 ? -19.875 9.82 17.031 1 98 166 ASP A O 1
ATOM 1328 N N . TRP A 1 167 ? -18.547 8.039 17.516 1 98.19 167 TRP A N 1
ATOM 1329 C CA . TRP A 1 167 ? -18.312 7.859 16.078 1 98.19 167 TRP A CA 1
ATOM 1330 C C . TRP A 1 167 ? -17.953 6.41 15.773 1 98.19 167 TRP A C 1
ATOM 1332 O O . TRP A 1 167 ? -17.688 5.621 16.672 1 98.19 167 TRP A O 1
ATOM 1342 N N . CYS A 1 168 ? -18.156 6.07 14.531 1 97.62 168 CYS A N 1
ATOM 1343 C CA . CYS A 1 168 ? -17.688 4.828 13.914 1 97.62 168 CYS A CA 1
ATOM 1344 C C . CYS A 1 168 ? -16.828 5.117 12.688 1 97.62 168 CYS A C 1
ATOM 1346 O O . CYS A 1 168 ? -17.203 5.93 11.844 1 97.62 168 CYS A O 1
ATOM 1348 N N . PHE A 1 169 ? -15.68 4.582 12.695 1 96.88 169 PHE A N 1
ATOM 1349 C CA . PHE A 1 169 ? -14.711 4.738 11.617 1 96.88 169 PHE A CA 1
ATOM 1350 C C . PHE A 1 169 ? -14.258 3.379 11.102 1 96.88 169 PHE A C 1
ATOM 1352 O O . PHE A 1 169 ? -13.539 2.654 11.789 1 96.88 169 PHE A O 1
ATOM 1359 N N . LYS A 1 170 ? -14.648 2.996 9.789 1 94.88 170 LYS A N 1
ATOM 1360 C CA . LYS A 1 170 ? -14.336 1.702 9.188 1 94.88 170 LYS A CA 1
ATOM 1361 C C . LYS A 1 170 ? -13.766 1.872 7.785 1 94.88 170 LYS A C 1
ATOM 1363 O O . LYS A 1 170 ? -14.516 1.994 6.812 1 94.88 170 LYS A O 1
ATOM 1368 N N . PRO A 1 171 ? -12.469 1.812 7.68 1 95.06 171 PRO A N 1
ATOM 1369 C CA . PRO A 1 171 ? -11.859 1.89 6.348 1 95.06 171 PRO A CA 1
ATOM 1370 C C . PRO A 1 171 ? -12.172 0.667 5.484 1 95.06 171 PRO A C 1
ATOM 1372 O O . PRO A 1 171 ? -12.242 -0.452 6 1 95.06 171 PRO A O 1
ATOM 1375 N N . SER A 1 172 ? -12.281 0.841 4.152 1 88.88 172 SER A N 1
ATOM 1376 C CA . SER A 1 172 ? -12.547 -0.257 3.229 1 88.88 172 SER A CA 1
ATOM 1377 C C . SER A 1 172 ? -11.266 -0.986 2.848 1 88.88 172 SER A C 1
ATOM 1379 O O . SER A 1 172 ? -11.297 -2.17 2.502 1 88.88 172 SER A O 1
ATOM 1381 N N . PHE A 1 173 ? -10.078 -0.337 2.793 1 88 173 PHE A N 1
ATOM 1382 C CA . PHE A 1 173 ? -8.797 -0.904 2.395 1 88 173 PHE A CA 1
ATOM 1383 C C . PHE A 1 173 ? -7.703 -0.533 3.391 1 88 173 PHE A C 1
ATOM 1385 O O . PHE A 1 173 ? -6.684 0.049 3.014 1 88 173 PHE A O 1
ATOM 1392 N N . ASN A 1 174 ? -7.957 -0.8 4.703 1 89.94 174 ASN A N 1
ATOM 1393 C CA . ASN A 1 174 ? -7.09 -0.582 5.855 1 89.94 174 ASN A CA 1
ATOM 1394 C C . ASN A 1 174 ? -6.977 0.901 6.195 1 89.94 174 ASN A C 1
ATOM 1396 O O . ASN A 1 174 ? -7.082 1.284 7.363 1 89.94 174 ASN A O 1
ATOM 1400 N N . VAL A 1 175 ? -6.84 1.735 5.184 1 95.69 175 VAL A N 1
ATOM 1401 C CA . VAL A 1 175 ? -6.832 3.178 5.402 1 95.69 175 VAL A CA 1
ATOM 1402 C C . VAL A 1 175 ? -8.039 3.812 4.719 1 95.69 175 VAL A C 1
ATOM 1404 O O . VAL A 1 175 ? -8.711 3.168 3.91 1 95.69 175 VAL A O 1
ATOM 1407 N N . SER A 1 176 ? -8.312 5.105 5.125 1 96 176 SER A N 1
ATOM 1408 C CA . SER A 1 176 ? -9.539 5.742 4.652 1 96 176 SER A CA 1
ATOM 1409 C C . SER A 1 176 ? -9.266 7.156 4.152 1 96 176 SER A C 1
ATOM 1411 O O . SER A 1 176 ? -8.391 7.848 4.672 1 96 176 SER A O 1
ATOM 1413 N N . GLY A 1 177 ? -10.07 7.484 3.186 1 95.5 177 GLY A N 1
ATOM 1414 C CA . GLY A 1 177 ? -10.07 8.875 2.768 1 95.5 177 GLY A CA 1
ATOM 1415 C C . GLY A 1 177 ? -10.984 9.75 3.607 1 95.5 177 GLY A C 1
ATOM 1416 O O . GLY A 1 177 ? -11.016 10.969 3.434 1 95.5 177 GLY A O 1
ATOM 1417 N N . ASP A 1 178 ? -11.68 9.164 4.504 1 97.25 178 ASP A N 1
ATOM 1418 C CA . ASP A 1 178 ? -12.555 9.898 5.418 1 97.25 178 ASP A CA 1
ATOM 1419 C C . ASP A 1 178 ? -11.758 10.469 6.594 1 97.25 178 ASP A C 1
ATOM 1421 O O . ASP A 1 178 ? -10.773 9.875 7.023 1 97.25 178 ASP A O 1
ATOM 1425 N N . MET A 1 179 ? -12.172 11.539 7.031 1 97.06 179 MET A N 1
ATOM 1426 C CA . MET A 1 179 ? -11.672 12.133 8.266 1 97.06 179 MET A CA 1
ATOM 1427 C C . MET A 1 179 ? -12.727 13.047 8.898 1 97.06 179 MET A C 1
ATOM 1429 O O . MET A 1 179 ? -13.648 13.492 8.219 1 97.06 179 MET A O 1
ATOM 1433 N N . PHE A 1 180 ? -12.656 13.234 10.203 1 98.12 180 PHE A N 1
ATOM 1434 C CA . PHE A 1 180 ? -13.617 14.078 10.906 1 98.12 180 PHE A CA 1
ATOM 1435 C C . PHE A 1 180 ? -13.023 14.609 12.203 1 98.12 180 PHE A C 1
ATOM 1437 O O . PHE A 1 180 ? -11.961 14.156 12.641 1 98.12 180 PHE A O 1
ATOM 1444 N N . GLY A 1 181 ? -13.664 15.625 12.688 1 96.88 181 GLY A N 1
ATOM 1445 C CA . GLY A 1 181 ? -13.164 16.234 13.906 1 96.88 181 GLY A CA 1
ATOM 1446 C C . GLY A 1 181 ? -14.141 17.203 14.531 1 96.88 181 GLY A C 1
ATOM 1447 O O . GLY A 1 181 ? -15.211 17.469 13.977 1 96.88 181 GLY A O 1
ATOM 1448 N N . LEU A 1 182 ? -13.914 17.547 15.711 1 96.88 182 LEU A N 1
ATOM 1449 C CA . LEU A 1 182 ? -14.617 18.578 16.453 1 96.88 182 LEU A CA 1
ATOM 1450 C C . LEU A 1 182 ? -13.625 19.562 17.078 1 96.88 182 LEU A C 1
ATOM 1452 O O . LEU A 1 182 ? -12.68 19.156 17.766 1 96.88 182 LEU A O 1
ATOM 1456 N N . ILE A 1 183 ? -13.789 20.812 16.781 1 95.62 183 ILE A N 1
ATOM 1457 C CA . ILE A 1 183 ? -12.891 21.859 17.25 1 95.62 183 ILE A CA 1
ATOM 1458 C C . ILE A 1 183 ? -13.664 22.844 18.125 1 95.62 183 ILE A C 1
ATOM 1460 O O . ILE A 1 183 ? -14.578 23.531 17.641 1 95.62 183 ILE A O 1
ATOM 1464 N N . PRO A 1 184 ? -13.297 22.969 19.391 1 94.5 184 PRO A N 1
ATOM 1465 C CA . PRO A 1 184 ? -13.914 24 20.219 1 94.5 184 PRO A CA 1
ATOM 1466 C C . PRO A 1 184 ? -13.555 25.422 19.781 1 94.5 184 PRO A C 1
ATOM 1468 O O . PRO A 1 184 ? -12.422 25.672 19.359 1 94.5 184 PRO A O 1
ATOM 1471 N N . ILE A 1 185 ? -14.5 26.281 19.766 1 94.44 185 ILE A N 1
ATOM 1472 C CA . ILE A 1 185 ? -14.266 27.703 19.516 1 94.44 185 ILE A CA 1
ATOM 1473 C C . ILE A 1 185 ? -14.828 28.531 20.656 1 94.44 185 ILE A C 1
ATOM 1475 O O . ILE A 1 185 ? -15.461 28 21.578 1 94.44 185 ILE A O 1
ATOM 1479 N N . GLU A 1 186 ? -14.5 29.781 20.719 1 89.94 186 GLU A N 1
ATOM 1480 C CA . GLU A 1 186 ? -14.852 30.656 21.828 1 89.94 186 GLU A CA 1
ATOM 1481 C C . GLU A 1 186 ? -16.344 30.562 22.156 1 89.94 186 GLU A C 1
ATOM 1483 O O . GLU A 1 186 ? -16.719 30.5 23.328 1 89.94 186 GLU A O 1
ATOM 1488 N N . SER A 1 187 ? -17.188 30.484 21.219 1 87.44 187 SER A N 1
ATOM 1489 C CA . SER A 1 187 ? -18.625 30.578 21.453 1 87.44 187 SER A CA 1
ATOM 1490 C C . SER A 1 187 ? -19.328 29.25 21.172 1 87.44 187 SER A C 1
ATOM 1492 O O . SER A 1 187 ? -20.547 29.203 21.047 1 87.44 187 SER A O 1
ATOM 1494 N N . GLY A 1 188 ? -18.578 28.25 21.047 1 93.69 188 GLY A N 1
ATOM 1495 C CA . GLY A 1 188 ? -19.172 26.969 20.688 1 93.69 188 GLY A CA 1
ATOM 1496 C C . GLY A 1 188 ? -18.172 25.969 20.141 1 93.69 188 GLY A C 1
ATOM 1497 O O . GLY A 1 188 ? -17.109 25.766 20.734 1 93.69 188 GLY A O 1
ATOM 1498 N N . ALA A 1 189 ? -18.641 25.266 19.031 1 96.44 189 ALA A N 1
ATOM 1499 C CA . ALA A 1 189 ? -17.781 24.266 18.422 1 96.44 189 ALA A CA 1
ATOM 1500 C C . ALA A 1 189 ? -18.078 24.094 16.938 1 96.44 189 ALA A C 1
ATOM 1502 O O . ALA A 1 189 ? -19.188 24.406 16.484 1 96.44 189 ALA A O 1
ATOM 1503 N N . ILE A 1 190 ? -17.125 23.719 16.234 1 97.69 190 ILE A N 1
ATOM 1504 C CA . ILE A 1 190 ? -17.281 23.312 14.836 1 97.69 190 ILE A CA 1
ATOM 1505 C C . ILE A 1 190 ? -16.938 21.844 14.688 1 97.69 190 ILE A C 1
ATOM 1507 O O . ILE A 1 190 ? -15.906 21.375 15.18 1 97.69 190 ILE A O 1
ATOM 1511 N N . PHE A 1 191 ? -17.844 21.062 14.109 1 97.88 191 PHE A N 1
ATOM 1512 C CA . PHE A 1 191 ? -17.5 19.688 13.773 1 97.88 191 PHE A CA 1
ATOM 1513 C C . PHE A 1 191 ? -17.781 19.391 12.312 1 97.88 191 PHE A C 1
ATOM 1515 O O . PHE A 1 191 ? -18.531 20.125 11.656 1 97.88 191 PHE A O 1
ATOM 1522 N N . TYR A 1 192 ? -17.078 18.406 11.789 1 98.56 192 TYR A N 1
ATOM 1523 C CA . TYR A 1 192 ? -17.109 18.203 10.344 1 98.56 192 TYR A CA 1
ATOM 1524 C C . TYR A 1 192 ? -16.781 16.75 10.008 1 98.56 192 TYR A C 1
ATOM 1526 O O . TYR A 1 192 ? -16.266 16.016 10.836 1 98.56 192 TYR A O 1
ATOM 1534 N N . VAL A 1 193 ? -17.188 16.297 8.852 1 98.56 193 VAL A N 1
ATOM 1535 C CA . VAL A 1 193 ? -16.75 15.07 8.188 1 98.56 193 VAL A CA 1
ATOM 1536 C C . VAL A 1 193 ? -16.297 15.383 6.766 1 98.56 193 VAL A C 1
ATOM 1538 O O . VAL A 1 193 ? -16.938 16.156 6.055 1 98.56 193 VAL A O 1
ATOM 1541 N N . ILE A 1 194 ? -15.164 14.898 6.402 1 97.56 194 ILE A N 1
ATOM 1542 C CA . ILE A 1 194 ? -14.695 15.039 5.027 1 97.56 194 ILE A CA 1
ATOM 1543 C C . ILE A 1 194 ? -14.523 13.656 4.398 1 97.56 194 ILE A C 1
ATOM 1545 O O . ILE A 1 194 ? -14.344 12.664 5.105 1 97.56 194 ILE A O 1
ATOM 1549 N N . ASP A 1 195 ? -14.602 13.578 3.094 1 96.56 195 ASP A N 1
ATOM 1550 C CA . ASP A 1 195 ? -14.406 12.383 2.273 1 96.56 195 ASP A CA 1
ATOM 1551 C C . ASP A 1 195 ? -13.633 12.711 1.001 1 96.56 195 ASP A C 1
ATOM 1553 O O . ASP A 1 195 ? -14.172 13.32 0.077 1 96.56 195 ASP A O 1
ATOM 1557 N N . VAL A 1 196 ? -12.422 12.227 0.957 1 94.5 196 VAL A N 1
ATOM 1558 C CA . VAL A 1 196 ? -11.555 12.492 -0.187 1 94.5 196 VAL A CA 1
ATOM 1559 C C . VAL A 1 196 ? -11.805 11.453 -1.274 1 94.5 196 VAL A C 1
ATOM 1561 O O . VAL A 1 196 ? -11.961 10.266 -0.979 1 94.5 196 VAL A O 1
ATOM 1564 N N . SER A 1 197 ? -11.781 11.883 -2.545 1 90.06 197 SER A N 1
ATOM 1565 C CA . SER A 1 197 ? -11.984 10.969 -3.668 1 90.06 197 SER A CA 1
ATOM 1566 C C . SER A 1 197 ? -10.906 9.891 -3.705 1 90.06 197 SER A C 1
ATOM 1568 O O . SER A 1 197 ? -9.734 10.172 -3.439 1 90.06 197 SER A O 1
ATOM 1570 N N . GLY A 1 198 ? -11.367 8.75 -4.078 1 83.31 198 GLY A N 1
ATOM 1571 C CA . GLY A 1 198 ? -10.445 7.629 -4.16 1 83.31 198 GLY A CA 1
ATOM 1572 C C . GLY A 1 198 ? -10.359 6.836 -2.867 1 83.31 198 GLY A C 1
ATOM 1573 O O . GLY A 1 198 ? -11.117 7.086 -1.927 1 83.31 198 GLY A O 1
ATOM 1574 N N . HIS A 1 199 ? -9.594 5.836 -2.934 1 82.19 199 HIS A N 1
ATOM 1575 C CA . HIS A 1 199 ? -9.359 5.008 -1.756 1 82.19 199 HIS A CA 1
ATOM 1576 C C . HIS A 1 199 ? -7.902 4.555 -1.683 1 82.19 199 HIS A C 1
ATOM 1578 O O . HIS A 1 199 ? -7.156 4.695 -2.652 1 82.19 199 HIS A O 1
ATOM 1584 N N . GLY A 1 200 ? -7.355 4.383 -0.453 1 90.75 200 GLY A N 1
ATOM 1585 C CA . GLY A 1 200 ? -5.988 3.934 -0.266 1 90.75 200 GLY A CA 1
ATOM 1586 C C . GLY A 1 200 ? -5.117 4.949 0.456 1 90.75 200 GLY A C 1
ATOM 1587 O O . GLY A 1 200 ? -5.633 5.832 1.145 1 90.75 200 GLY A O 1
ATOM 1588 N N . ALA A 1 201 ? -3.846 4.812 0.223 1 92.88 201 ALA A N 1
ATOM 1589 C CA . ALA A 1 201 ? -2.875 5.598 0.979 1 92.88 201 ALA A CA 1
ATOM 1590 C C . ALA A 1 201 ? -2.912 7.066 0.56 1 92.88 201 ALA A C 1
ATOM 1592 O O . ALA A 1 201 ? -2.801 7.961 1.4 1 92.88 201 ALA A O 1
ATOM 1593 N N . ALA A 1 202 ? -3.059 7.27 -0.729 1 92 202 ALA A N 1
ATOM 1594 C CA . ALA A 1 202 ? -3.057 8.641 -1.233 1 92 202 ALA A CA 1
ATOM 1595 C C . ALA A 1 202 ? -4.207 9.445 -0.637 1 92 202 ALA A C 1
ATOM 1597 O O . ALA A 1 202 ? -4.004 10.555 -0.141 1 92 202 ALA A O 1
ATOM 1598 N N . SER A 1 203 ? -5.387 8.914 -0.702 1 93.19 203 SER A N 1
ATOM 1599 C CA . SER A 1 203 ? -6.551 9.609 -0.16 1 93.19 203 SER A CA 1
ATOM 1600 C C . SER A 1 203 ? -6.449 9.758 1.354 1 93.19 203 SER A C 1
ATOM 1602 O O . SER A 1 203 ? -6.891 10.766 1.914 1 93.19 203 SER A O 1
ATOM 1604 N N . ALA A 1 204 ? -5.902 8.734 1.992 1 94.06 204 ALA A N 1
ATOM 1605 C CA . ALA A 1 204 ? -5.695 8.797 3.438 1 94.06 204 ALA A CA 1
ATOM 1606 C C . ALA A 1 204 ? -4.754 9.938 3.809 1 94.06 204 ALA A C 1
ATOM 1608 O O . ALA A 1 204 ? -5.023 10.695 4.742 1 94.06 204 ALA A O 1
ATOM 1609 N N . MET A 1 205 ? -3.703 10.109 3.107 1 92.12 205 MET A N 1
ATOM 1610 C CA . MET A 1 205 ? -2.744 11.188 3.334 1 92.12 205 MET A CA 1
ATOM 1611 C C . MET A 1 205 ? -3.4 12.547 3.139 1 92.12 205 MET A C 1
ATOM 1613 O O . MET A 1 205 ? -3.225 13.445 3.959 1 92.12 205 MET A O 1
ATOM 1617 N N . LEU A 1 206 ? -4.141 12.641 2.098 1 92 206 LEU A N 1
ATOM 1618 C CA . LEU A 1 206 ? -4.809 13.898 1.798 1 92 206 LEU A CA 1
ATOM 1619 C C . LEU A 1 206 ? -5.824 14.242 2.881 1 92 206 LEU A C 1
ATOM 1621 O O . LEU A 1 206 ? -5.961 15.414 3.262 1 92 206 LEU A O 1
ATOM 1625 N N . SER A 1 207 ? -6.523 13.227 3.322 1 94.12 207 SER A N 1
ATOM 1626 C CA . SER A 1 207 ? -7.52 13.469 4.359 1 94.12 207 SER A CA 1
ATOM 1627 C C . SER A 1 207 ? -6.871 14.023 5.625 1 94.12 207 SER A C 1
ATOM 1629 O O . SER A 1 207 ? -7.434 14.906 6.277 1 94.12 207 SER A O 1
ATOM 1631 N N . LEU A 1 208 ? -5.73 13.516 5.953 1 91.75 208 LEU A N 1
ATOM 1632 C CA . LEU A 1 208 ? -4.996 14 7.117 1 91.75 208 LEU A CA 1
ATOM 1633 C C . LEU A 1 208 ? -4.535 15.438 6.914 1 91.75 208 LEU A C 1
ATOM 1635 O O . LEU A 1 208 ? -4.625 16.25 7.828 1 91.75 208 LEU A O 1
ATOM 1639 N N . LEU A 1 209 ? -4.043 15.711 5.727 1 89.56 209 LEU A N 1
ATOM 1640 C CA . LEU A 1 209 ? -3.596 17.062 5.41 1 89.56 209 LEU A CA 1
ATOM 1641 C C . LEU A 1 209 ? -4.754 18.047 5.488 1 89.56 209 LEU A C 1
ATOM 1643 O O . LEU A 1 209 ? -4.605 19.156 6.027 1 89.56 209 LEU A O 1
ATOM 1647 N N . ILE A 1 210 ? -5.867 17.672 4.988 1 92.5 210 ILE A N 1
ATOM 1648 C CA . ILE A 1 210 ? -7.047 18.531 4.992 1 92.5 210 ILE A CA 1
ATOM 1649 C C . ILE A 1 210 ? -7.5 18.781 6.43 1 92.5 210 ILE A C 1
ATOM 1651 O O . ILE A 1 210 ? -7.84 19.906 6.797 1 92.5 210 ILE A O 1
ATOM 1655 N N . LYS A 1 211 ? -7.488 17.719 7.195 1 93.56 211 LYS A N 1
ATOM 1656 C CA . LYS A 1 211 ? -7.848 17.875 8.602 1 93.56 211 LYS A CA 1
ATOM 1657 C C . LYS A 1 211 ? -6.938 18.891 9.281 1 93.56 211 LYS A C 1
ATOM 1659 O O . LYS A 1 211 ? -7.414 19.766 10.008 1 93.56 211 LYS A O 1
ATOM 1664 N N . GLN A 1 212 ? -5.668 18.734 9.055 1 88.38 212 GLN A N 1
ATOM 1665 C CA . GLN A 1 212 ? -4.715 19.656 9.664 1 88.38 212 GLN A CA 1
ATOM 1666 C C . GLN A 1 212 ? -4.953 21.094 9.203 1 88.38 212 GLN A C 1
ATOM 1668 O O . GLN A 1 212 ? -4.84 22.031 9.984 1 88.38 212 GLN A O 1
ATOM 1673 N N . GLN A 1 213 ? -5.281 21.203 7.98 1 88.81 213 GLN A N 1
ATOM 1674 C CA . GLN A 1 213 ? -5.559 22.531 7.441 1 88.81 213 GLN A CA 1
ATOM 1675 C C . GLN A 1 213 ? -6.809 23.141 8.078 1 88.81 213 GLN A C 1
ATOM 1677 O O . GLN A 1 213 ? -6.84 24.328 8.391 1 88.81 213 GLN A O 1
ATOM 1682 N N . ILE A 1 214 ? -7.828 22.375 8.25 1 94 214 ILE A N 1
ATOM 1683 C CA . ILE A 1 214 ? -9.055 22.828 8.891 1 94 214 ILE A CA 1
ATOM 1684 C C . ILE A 1 214 ? -8.75 23.312 10.312 1 94 214 ILE A C 1
ATOM 1686 O O . ILE A 1 214 ? -9.148 24.422 10.695 1 94 214 ILE A O 1
ATOM 1690 N N . GLU A 1 215 ? -8.023 22.5 10.977 1 90.5 215 GLU A N 1
ATOM 1691 C CA . GLU A 1 215 ? -7.688 22.828 12.359 1 90.5 215 GLU A CA 1
ATOM 1692 C C . GLU A 1 215 ? -6.852 24.109 12.43 1 90.5 215 GLU A C 1
ATOM 1694 O O . GLU A 1 215 ? -7.062 24.938 13.312 1 90.5 215 GLU A O 1
ATOM 1699 N N . ASN A 1 216 ? -5.961 24.219 11.523 1 87.5 216 ASN A N 1
ATOM 1700 C CA . ASN A 1 216 ? -5.117 25.406 11.477 1 87.5 216 ASN A CA 1
ATOM 1701 C C . ASN A 1 216 ? -5.934 26.656 11.172 1 87.5 216 ASN A C 1
ATOM 1703 O O . ASN A 1 216 ? -5.758 27.688 11.82 1 87.5 216 ASN A O 1
ATOM 1707 N N . LEU A 1 217 ? -6.816 26.609 10.227 1 90.69 217 LEU A N 1
ATOM 1708 C CA . LEU A 1 217 ? -7.648 27.75 9.844 1 90.69 217 LEU A CA 1
ATOM 1709 C C . LEU A 1 217 ? -8.555 28.172 10.992 1 90.69 217 LEU A C 1
ATOM 1711 O O . LEU A 1 217 ? -8.664 29.359 11.289 1 90.69 217 LEU A O 1
ATOM 1715 N N . VAL A 1 218 ? -9.117 27.281 11.68 1 94.06 218 VAL A N 1
ATOM 1716 C CA . VAL A 1 218 ? -10.016 27.578 12.789 1 94.06 218 VAL A CA 1
ATOM 1717 C C . VAL A 1 218 ? -9.227 28.172 13.953 1 94.06 218 VAL A C 1
ATOM 1719 O O . VAL A 1 218 ? -9.68 29.109 14.602 1 94.06 218 VAL A O 1
ATOM 1722 N N . SER A 1 219 ? -8.055 27.625 14.156 1 88.44 219 SER A N 1
ATOM 1723 C CA . SER A 1 219 ? -7.219 28.094 15.25 1 88.44 219 SER A CA 1
ATOM 1724 C C . SER A 1 219 ? -6.758 29.531 15.016 1 88.44 219 SER A C 1
ATOM 1726 O O . SER A 1 219 ? -6.473 30.266 15.969 1 88.44 219 SER A O 1
ATOM 1728 N N . THR A 1 220 ? -6.695 29.984 13.75 1 87.56 220 THR A N 1
ATOM 1729 C CA . THR A 1 220 ? -6.266 31.328 13.422 1 87.56 220 THR A CA 1
ATOM 1730 C C . THR A 1 220 ? -7.453 32.281 13.453 1 87.56 220 THR A C 1
ATOM 1732 O O . THR A 1 220 ? -7.309 33.469 13.133 1 87.56 220 THR A O 1
ATOM 1735 N N . GLY A 1 221 ? -8.633 31.75 13.711 1 91.94 221 GLY A N 1
ATOM 1736 C CA . GLY A 1 221 ? -9.773 32.625 13.961 1 91.94 221 GLY A CA 1
ATOM 1737 C C . GLY A 1 221 ? -10.836 32.531 12.883 1 91.94 221 GLY A C 1
ATOM 1738 O O . GLY A 1 221 ? -11.844 33.25 12.938 1 91.94 221 GLY A O 1
ATOM 1739 N N . ILE A 1 222 ? -10.641 31.703 11.922 1 94.06 222 ILE A N 1
ATOM 1740 C CA . ILE A 1 222 ? -11.633 31.547 10.867 1 94.06 222 ILE A CA 1
ATOM 1741 C C . ILE A 1 222 ? -12.727 30.594 11.328 1 94.06 222 ILE A C 1
ATOM 1743 O O . ILE A 1 222 ? -12.562 29.375 11.281 1 94.06 222 ILE A O 1
ATOM 1747 N N . THR A 1 223 ? -13.844 31.188 11.688 1 95.75 223 THR A N 1
ATOM 1748 C CA . THR A 1 223 ? -14.922 30.344 12.203 1 95.75 223 THR A CA 1
ATOM 1749 C C . THR A 1 223 ? -16.156 30.453 11.328 1 95.75 223 THR A C 1
ATOM 1751 O O . THR A 1 223 ? -17.125 29.719 11.516 1 95.75 223 THR A O 1
ATOM 1754 N N . ASP A 1 224 ? -16.125 31.391 10.352 1 95.81 224 ASP A N 1
ATOM 1755 C CA . ASP A 1 224 ? -17.188 31.484 9.367 1 95.81 224 ASP A CA 1
ATOM 1756 C C . ASP A 1 224 ? -17.125 30.312 8.375 1 95.81 224 ASP A C 1
ATOM 1758 O O . ASP A 1 224 ? -16.094 30.109 7.719 1 95.81 224 ASP A O 1
ATOM 1762 N N . LEU A 1 225 ? -18.188 29.594 8.234 1 97.12 225 LEU A N 1
ATOM 1763 C CA . LEU A 1 225 ? -18.156 28.359 7.461 1 97.12 225 LEU A CA 1
ATOM 1764 C C . LEU A 1 225 ? -17.984 28.641 5.973 1 97.12 225 LEU A C 1
ATOM 1766 O O . LEU A 1 225 ? -17.375 27.859 5.25 1 97.12 225 LEU A O 1
ATOM 1770 N N . LYS A 1 226 ? -18.547 29.75 5.516 1 95.88 226 LYS A N 1
ATOM 1771 C CA . LYS A 1 226 ? -18.406 30.109 4.105 1 95.88 226 LYS A CA 1
ATOM 1772 C C . LYS A 1 226 ? -16.953 30.453 3.764 1 95.88 226 LYS A C 1
ATOM 1774 O O . LYS A 1 226 ? -16.438 30.016 2.73 1 95.88 226 LYS A O 1
ATOM 1779 N N . ILE A 1 227 ? -16.344 31.156 4.68 1 94.62 227 ILE A N 1
ATOM 1780 C CA . ILE A 1 227 ? -14.945 31.516 4.492 1 94.62 227 ILE A CA 1
ATOM 1781 C C . ILE A 1 227 ? -14.078 30.25 4.566 1 94.62 227 ILE A C 1
ATOM 1783 O O . ILE A 1 227 ? -13.164 30.078 3.754 1 94.62 227 ILE A O 1
ATOM 1787 N N . LEU A 1 228 ? -14.391 29.422 5.527 1 94.62 228 LEU A N 1
ATOM 1788 C CA . LEU A 1 228 ? -13.664 28.156 5.688 1 94.62 228 LEU A CA 1
ATOM 1789 C C . LEU A 1 228 ? -13.742 27.312 4.418 1 94.62 228 LEU A C 1
ATOM 1791 O O . LEU A 1 228 ? -12.719 26.844 3.92 1 94.62 228 LEU A O 1
ATOM 1795 N N . GLY A 1 229 ? -14.953 27.172 3.885 1 93.69 229 GLY A N 1
ATOM 1796 C CA . GLY A 1 229 ? -15.148 26.422 2.65 1 93.69 229 GLY A CA 1
ATOM 1797 C C . GLY A 1 229 ? -14.367 27 1.481 1 93.69 229 GLY A C 1
ATOM 1798 O O . GLY A 1 229 ? -13.734 26.25 0.726 1 93.69 229 GLY A O 1
ATOM 1799 N N . LYS A 1 230 ? -14.359 28.281 1.35 1 92.25 230 LYS A N 1
ATOM 1800 C CA . LYS A 1 230 ? -13.68 28.953 0.247 1 92.25 230 LYS A CA 1
ATOM 1801 C C . LYS A 1 230 ? -12.172 28.766 0.337 1 92.25 230 LYS A C 1
ATOM 1803 O O . LYS A 1 230 ? -11.508 28.5 -0.671 1 92.25 230 LYS A O 1
ATOM 1808 N N . LYS A 1 231 ? -11.656 28.891 1.552 1 90.5 231 LYS A N 1
ATOM 1809 C CA . LYS A 1 231 ? -10.219 28.734 1.758 1 90.5 231 LYS A CA 1
ATOM 1810 C C . LYS A 1 231 ? -9.773 27.312 1.432 1 90.5 231 LYS A C 1
ATOM 1812 O O . LYS A 1 231 ? -8.703 27.109 0.858 1 90.5 231 LYS A O 1
ATOM 1817 N N . LEU A 1 232 ? -10.586 26.375 1.812 1 91.25 232 LEU A N 1
ATOM 1818 C CA . LEU A 1 232 ? -10.25 24.984 1.551 1 91.25 232 LEU A CA 1
ATOM 1819 C C . LEU A 1 232 ? -10.344 24.672 0.062 1 91.25 232 LEU A C 1
ATOM 1821 O O . LEU A 1 232 ? -9.602 23.844 -0.452 1 91.25 232 LEU A O 1
ATOM 1825 N N . ASP A 1 233 ? -11.227 25.344 -0.604 1 89.62 233 ASP A N 1
ATOM 1826 C CA . ASP A 1 233 ? -11.398 25.125 -2.037 1 89.62 233 ASP A CA 1
ATOM 1827 C C . ASP A 1 233 ? -10.227 25.688 -2.826 1 89.62 233 ASP A C 1
ATOM 1829 O O . ASP A 1 233 ? -9.891 25.188 -3.9 1 89.62 233 ASP A O 1
ATOM 1833 N N . ASP A 1 234 ? -9.773 26.859 -2.461 1 75.5 234 ASP A N 1
ATOM 1834 C CA . ASP A 1 234 ? -8.672 27.516 -3.158 1 75.5 234 ASP A CA 1
ATOM 1835 C C . ASP A 1 234 ? -7.426 26.625 -3.16 1 75.5 234 ASP A C 1
ATOM 1837 O O . ASP A 1 234 ? -6.602 26.703 -4.074 1 75.5 234 ASP A O 1
ATOM 1841 N N . GLY A 1 235 ? -7.488 25.531 -2.734 1 61.34 235 GLY A N 1
ATOM 1842 C CA . GLY A 1 235 ? -6.84 24.25 -2.98 1 61.34 235 GLY A CA 1
ATOM 1843 C C . GLY A 1 235 ? -5.328 24.328 -2.934 1 61.34 235 GLY A C 1
ATOM 1844 O O . GLY A 1 235 ? -4.641 23.328 -3.086 1 61.34 235 GLY A O 1
ATOM 1845 N N . LYS A 1 236 ? -4.641 25.641 -2.924 1 57.06 236 LYS A N 1
ATOM 1846 C CA . LYS A 1 236 ? -3.193 25.688 -3.113 1 57.06 236 LYS A CA 1
ATOM 1847 C C . LYS A 1 236 ? -2.482 24.719 -2.174 1 57.06 236 LYS A C 1
ATOM 1849 O O . LYS A 1 236 ? -1.401 24.219 -2.492 1 57.06 236 LYS A O 1
ATOM 1854 N N . PHE A 1 237 ? -3.303 24.547 -1.254 1 53.25 237 PHE A N 1
ATOM 1855 C CA . PHE A 1 237 ? -2.672 23.781 -0.186 1 53.25 237 PHE A CA 1
ATOM 1856 C C . PHE A 1 237 ? -2.605 22.312 -0.549 1 53.25 237 PHE A C 1
ATOM 1858 O O . PHE A 1 237 ? -1.721 21.594 -0.081 1 53.25 237 PHE A O 1
ATOM 1865 N N . PHE A 1 238 ? -3.57 21.984 -1.389 1 57.03 238 PHE A N 1
ATOM 1866 C CA . PHE A 1 238 ? -3.635 20.547 -1.525 1 57.03 238 PHE A CA 1
ATOM 1867 C C . PHE A 1 238 ? -3.105 20.094 -2.887 1 57.03 238 PHE A C 1
ATOM 1869 O O . PHE A 1 238 ? -2.982 18.906 -3.152 1 57.03 238 PHE A O 1
ATOM 1876 N N . ASN A 1 239 ? -2.596 21.25 -3.496 1 55.41 239 ASN A N 1
ATOM 1877 C CA . ASN A 1 239 ? -2.205 20.953 -4.871 1 55.41 239 ASN A CA 1
ATOM 1878 C C . ASN A 1 239 ? -2.686 19.578 -5.309 1 55.41 239 ASN A C 1
ATOM 1880 O O . ASN A 1 239 ? -1.883 18.734 -5.727 1 55.41 239 ASN A O 1
ATOM 1884 N N . LEU A 1 240 ? -3.973 19.406 -4.867 1 57.78 240 LEU A N 1
ATOM 1885 C CA . LEU A 1 240 ? -4.621 18.172 -5.293 1 57.78 240 LEU A CA 1
ATOM 1886 C C . LEU A 1 240 ? -4.34 17.891 -6.766 1 57.78 240 LEU A C 1
ATOM 1888 O O . LEU A 1 240 ? -4.523 18.766 -7.613 1 57.78 240 LEU A O 1
ATOM 1892 N N . SER A 1 241 ? -3.176 17.25 -6.992 1 54.53 241 SER A N 1
ATOM 1893 C CA . SER A 1 241 ? -2.875 16.875 -8.367 1 54.53 241 SER A CA 1
ATOM 1894 C C . SER A 1 241 ? -3.936 15.922 -8.922 1 54.53 241 SER A C 1
ATOM 1896 O O . SER A 1 241 ? -4.617 15.234 -8.156 1 54.53 241 SER A O 1
ATOM 1898 N N . ASP A 1 242 ? -4.148 16.109 -10.164 1 62.25 242 ASP A N 1
ATOM 1899 C CA . ASP A 1 242 ? -4.656 15.094 -11.086 1 62.25 242 ASP A CA 1
ATOM 1900 C C . ASP A 1 242 ? -6.148 14.852 -10.867 1 62.25 242 ASP A C 1
ATOM 1902 O O . ASP A 1 242 ? -6.605 13.703 -10.891 1 62.25 242 ASP A O 1
ATOM 1906 N N . GLY A 1 243 ? -6.906 16 -10.281 1 72.19 243 GLY A N 1
ATOM 1907 C CA . GLY A 1 243 ? -8.336 15.75 -10.328 1 72.19 243 GLY A CA 1
ATOM 1908 C C . GLY A 1 243 ? -8.906 15.297 -9 1 72.19 243 GLY A C 1
ATOM 1909 O O . GLY A 1 243 ? -10.086 14.953 -8.906 1 72.19 243 GLY A O 1
ATOM 1910 N N . ALA A 1 244 ? -8.07 15.398 -8.008 1 81.19 244 ALA A N 1
ATOM 1911 C CA . ALA A 1 244 ? -8.57 14.992 -6.699 1 81.19 244 ALA A CA 1
ATOM 1912 C C . ALA A 1 244 ? -9.508 16.047 -6.117 1 81.19 244 ALA A C 1
ATOM 1914 O O . ALA A 1 244 ? -9.297 17.234 -6.301 1 81.19 244 ALA A O 1
ATOM 1915 N N . TYR A 1 245 ? -10.57 15.602 -5.492 1 90.06 245 TYR A N 1
ATOM 1916 C CA . TYR A 1 245 ? -11.531 16.438 -4.785 1 90.06 245 TYR A CA 1
ATOM 1917 C C . TYR A 1 245 ? -12.016 15.766 -3.512 1 90.06 245 TYR A C 1
ATOM 1919 O O . TYR A 1 245 ? -11.688 14.602 -3.256 1 90.06 245 TYR A O 1
ATOM 1927 N N . PHE A 1 246 ? -12.703 16.547 -2.746 1 93.12 246 PHE A N 1
ATOM 1928 C CA . PHE A 1 246 ? -13.258 15.922 -1.548 1 93.12 246 PHE A CA 1
ATOM 1929 C C . PHE A 1 246 ? -14.594 16.562 -1.177 1 93.12 246 PHE A C 1
ATOM 1931 O O . PHE A 1 246 ? -14.844 17.719 -1.507 1 93.12 246 PHE A O 1
ATOM 1938 N N . THR A 1 247 ? -15.469 15.82 -0.592 1 96.12 247 THR A N 1
ATOM 1939 C CA . THR A 1 247 ? -16.703 16.312 -0.011 1 96.12 247 THR A CA 1
ATOM 1940 C C . THR A 1 247 ? -16.516 16.656 1.467 1 96.12 247 THR A C 1
ATOM 1942 O O . THR A 1 247 ? -15.594 16.156 2.105 1 96.12 247 THR A O 1
ATOM 1945 N N . ALA A 1 248 ? -17.344 17.578 1.95 1 97.19 248 ALA A N 1
ATOM 1946 C CA . ALA A 1 248 ? -17.219 17.984 3.352 1 97.19 248 ALA A CA 1
ATOM 1947 C C . ALA A 1 248 ? -18.547 18.516 3.879 1 97.19 248 ALA A C 1
ATOM 1949 O O . ALA A 1 248 ? -19.328 19.109 3.127 1 97.19 248 ALA A O 1
ATOM 1950 N N . ILE A 1 249 ? -18.797 18.328 5.09 1 98.38 249 ILE A N 1
ATOM 1951 C CA . ILE A 1 249 ? -19.906 18.984 5.789 1 98.38 249 ILE A CA 1
ATOM 1952 C C . ILE A 1 249 ? -19.391 19.609 7.086 1 98.38 249 ILE A C 1
ATOM 1954 O O . ILE A 1 249 ? -18.672 18.953 7.852 1 98.38 249 ILE A O 1
ATOM 1958 N N . PHE A 1 250 ? -19.703 20.859 7.266 1 98.5 250 PHE A N 1
ATOM 1959 C CA . PHE A 1 250 ? -19.328 21.594 8.469 1 98.5 250 PHE A CA 1
ATOM 1960 C C . PHE A 1 250 ? -20.562 22 9.258 1 98.5 250 PHE A C 1
ATOM 1962 O O . PHE A 1 250 ? -21.562 22.438 8.68 1 98.5 250 PHE A O 1
ATOM 1969 N N . VAL A 1 251 ? -20.516 21.875 10.547 1 98.44 251 VAL A N 1
ATOM 1970 C CA . VAL A 1 251 ? -21.562 22.312 11.461 1 98.44 251 VAL A CA 1
ATOM 1971 C C . VAL A 1 251 ? -20.969 23.188 12.562 1 98.44 251 VAL A C 1
ATOM 1973 O O . VAL A 1 251 ? -20.078 22.75 13.289 1 98.44 251 VAL A O 1
ATOM 1976 N N . LYS A 1 252 ? -21.422 24.359 12.641 1 98.19 252 LYS A N 1
ATOM 1977 C CA . LYS A 1 252 ? -21.031 25.266 13.727 1 98.19 252 LYS A CA 1
ATOM 1978 C C . LYS A 1 252 ? -22.156 25.406 14.742 1 98.19 252 LYS A C 1
ATOM 1980 O O . LYS A 1 252 ? -23.266 25.812 14.383 1 98.19 252 LYS A O 1
ATOM 1985 N N . ILE A 1 253 ? -21.875 25.125 15.938 1 97.19 253 ILE A N 1
ATOM 1986 C CA . ILE A 1 253 ? -22.844 25.25 17.016 1 97.19 253 ILE A CA 1
ATOM 1987 C C . ILE A 1 253 ? -22.516 26.484 17.859 1 97.19 253 ILE A C 1
ATOM 1989 O O . ILE A 1 253 ? -21.438 26.578 18.453 1 97.19 253 ILE A O 1
ATOM 1993 N N . GLU A 1 254 ? -23.422 27.297 17.875 1 94.38 254 GLU A N 1
ATOM 1994 C CA . GLU A 1 254 ? -23.281 28.516 18.672 1 94.38 254 GLU A CA 1
ATOM 1995 C C . GLU A 1 254 ? -24.641 29.078 19.047 1 94.38 254 GLU A C 1
ATOM 1997 O O . GLU A 1 254 ? -25.562 29.109 18.234 1 94.38 254 GLU A O 1
ATOM 2002 N N . ASN A 1 255 ? -24.812 29.5 20.312 1 92.38 255 ASN A N 1
ATOM 2003 C CA . ASN A 1 255 ? -26.016 30.172 20.781 1 92.38 255 ASN A CA 1
ATOM 2004 C C . ASN A 1 255 ? -27.281 29.375 20.453 1 92.38 255 ASN A C 1
ATOM 2006 O O . ASN A 1 255 ? -28.219 29.922 19.875 1 92.38 255 ASN A O 1
ATOM 2010 N N . ASN A 1 256 ? -27.281 28.125 20.672 1 94.75 256 ASN A N 1
ATOM 2011 C CA . ASN A 1 256 ? -28.406 27.219 20.484 1 94.75 256 ASN A CA 1
ATOM 2012 C C . ASN A 1 256 ? -28.828 27.156 19.016 1 94.75 256 ASN A C 1
ATOM 2014 O O . ASN A 1 256 ? -30.016 26.953 18.719 1 94.75 256 ASN A O 1
ATOM 2018 N N . LYS A 1 257 ? -27.875 27.406 18.172 1 97.19 257 LYS A N 1
ATOM 2019 C CA . LYS A 1 257 ? -28.094 27.297 16.719 1 97.19 257 LYS A CA 1
ATOM 2020 C C . LYS A 1 257 ? -27.016 26.438 16.078 1 97.19 257 LYS A C 1
ATOM 2022 O O . LYS A 1 257 ? -25.891 26.359 16.578 1 97.19 257 LYS A O 1
ATOM 2027 N N . ALA A 1 258 ? -27.391 25.781 15.023 1 97.56 258 ALA A N 1
ATOM 2028 C CA . ALA A 1 258 ? -26.469 25.016 14.188 1 97.56 258 ALA A CA 1
ATOM 2029 C C . ALA A 1 258 ? -26.406 25.594 12.773 1 97.56 258 ALA A C 1
ATOM 2031 O O . ALA A 1 258 ? -27.406 25.578 12.047 1 97.56 258 ALA A O 1
ATOM 2032 N N . ASN A 1 259 ? -25.266 26.172 12.438 1 97.94 259 ASN A N 1
ATOM 2033 C CA . ASN A 1 259 ? -25 26.562 11.055 1 97.94 259 ASN A CA 1
ATOM 2034 C C . ASN A 1 259 ? -24.391 25.406 10.258 1 97.94 259 ASN A C 1
ATOM 2036 O O . ASN A 1 259 ? -23.375 24.828 10.656 1 97.94 259 ASN A O 1
ATOM 2040 N N . ILE A 1 260 ? -25 25.078 9.141 1 98.12 260 ILE A N 1
ATOM 2041 C CA . ILE A 1 260 ? -24.562 23.906 8.391 1 98.12 260 ILE A CA 1
ATOM 2042 C C . ILE A 1 260 ? -24.188 24.312 6.965 1 98.12 260 ILE A C 1
ATOM 2044 O O . ILE A 1 260 ? -24.969 24.969 6.277 1 98.12 260 ILE A O 1
ATOM 2048 N N . CYS A 1 261 ? -23.016 23.984 6.555 1 97.94 261 CYS A N 1
ATOM 2049 C CA . CYS A 1 261 ? -22.562 24.078 5.168 1 97.94 261 CYS A CA 1
ATOM 2050 C C . CYS A 1 261 ? -22.172 22.703 4.637 1 97.94 261 CYS A C 1
ATOM 2052 O O . CYS A 1 261 ? -21.25 22.062 5.156 1 97.94 261 CYS A O 1
ATOM 2054 N N . ASN A 1 262 ? -22.859 22.234 3.65 1 97.88 262 ASN A N 1
ATOM 2055 C CA . ASN A 1 262 ? -22.609 20.938 3.027 1 97.88 262 ASN A CA 1
ATOM 2056 C C . ASN A 1 262 ? -21.984 21.094 1.65 1 97.88 262 ASN A C 1
ATOM 2058 O O . ASN A 1 262 ? -22.578 21.656 0.738 1 97.88 262 ASN A O 1
ATOM 2062 N N . PHE A 1 263 ? -20.781 20.625 1.522 1 96.62 263 PHE A N 1
ATOM 2063 C CA . PHE A 1 263 ? -20.062 20.688 0.252 1 96.62 263 PHE A CA 1
ATOM 2064 C C . PHE A 1 263 ? -20.031 19.328 -0.427 1 96.62 263 PHE A C 1
ATOM 2066 O O . PHE A 1 263 ? -19.031 18.594 -0.322 1 96.62 263 PHE A O 1
ATOM 2073 N N . GLY A 1 264 ? -21.062 18.984 -1.17 1 95.56 264 GLY A N 1
ATOM 2074 C CA . GLY A 1 264 ? -21.156 17.766 -1.939 1 95.56 264 GLY A CA 1
ATOM 2075 C C . GLY A 1 264 ? -21.203 16.516 -1.073 1 95.56 264 GLY A C 1
ATOM 2076 O O . GLY A 1 264 ? -21.031 15.406 -1.567 1 95.56 264 GLY A O 1
ATOM 2077 N N . HIS A 1 265 ? -21.328 16.578 0.235 1 97.12 265 HIS A N 1
ATOM 2078 C CA . HIS A 1 265 ? -21.359 15.461 1.165 1 97.12 265 HIS A CA 1
ATOM 2079 C C . HIS A 1 265 ? -22.797 14.953 1.354 1 97.12 265 HIS A C 1
ATOM 2081 O O . HIS A 1 265 ? -23.75 15.586 0.893 1 97.12 265 HIS A O 1
ATOM 2087 N N . ARG A 1 266 ? -22.953 13.82 1.935 1 96 266 ARG A N 1
ATOM 2088 C CA . ARG A 1 266 ? -24.281 13.25 2.18 1 96 266 ARG A CA 1
ATOM 2089 C C . ARG A 1 266 ? -25.078 14.109 3.162 1 96 266 ARG A C 1
ATOM 2091 O O . ARG A 1 266 ? -24.484 14.773 4.02 1 96 266 ARG A O 1
ATOM 2098 N N . GLU A 1 267 ? -26.375 14.023 3.061 1 96.5 267 GLU A N 1
ATOM 2099 C CA . GLU A 1 267 ? -27.281 14.859 3.852 1 96.5 267 GLU A CA 1
ATOM 2100 C C . GLU A 1 267 ? -27.234 14.477 5.328 1 96.5 267 GLU A C 1
ATOM 2102 O O . GLU A 1 267 ? -27.453 13.312 5.684 1 96.5 267 GLU A O 1
ATOM 2107 N N . PRO A 1 268 ? -26.938 15.43 6.152 1 97.69 268 PRO A N 1
ATOM 2108 C CA . PRO A 1 268 ? -26.969 15.125 7.586 1 97.69 268 PRO A CA 1
ATOM 2109 C C . PRO A 1 268 ? -28.391 14.969 8.117 1 97.69 268 PRO A C 1
ATOM 2111 O O . PRO A 1 268 ? -29.344 15.398 7.473 1 97.69 268 PRO A O 1
ATOM 2114 N N . LEU A 1 269 ? -28.531 14.359 9.266 1 98.19 269 LEU A N 1
ATOM 2115 C CA . LEU A 1 269 ? -29.797 14.227 9.961 1 98.19 269 LEU A CA 1
ATOM 2116 C C . LEU A 1 269 ? -29.812 15.062 11.242 1 98.19 269 LEU A C 1
ATOM 2118 O O . LEU A 1 269 ? -28.875 14.977 12.047 1 98.19 269 LEU A O 1
ATOM 2122 N N . LEU A 1 270 ? -30.75 15.906 11.383 1 98.25 270 LEU A N 1
ATOM 2123 C CA . LEU A 1 270 ? -31 16.609 12.633 1 98.25 270 LEU A CA 1
ATOM 2124 C C . LEU A 1 270 ? -32.094 15.914 13.438 1 98.25 270 LEU A C 1
ATOM 2126 O O . LEU A 1 270 ? -33.25 15.836 12.992 1 98.25 270 LEU A O 1
ATOM 2130 N N . ILE A 1 271 ? -31.734 15.43 14.578 1 97.75 271 ILE A N 1
ATOM 2131 C CA . ILE A 1 271 ? -32.625 14.617 15.406 1 97.75 271 ILE A CA 1
ATOM 2132 C C . ILE A 1 271 ? -33.062 15.422 16.625 1 97.75 271 ILE A C 1
ATOM 2134 O O . ILE A 1 271 ? -32.281 15.648 17.547 1 97.75 271 ILE A O 1
ATOM 2138 N N . SER A 1 272 ? -34.25 15.828 16.656 1 95.25 272 SER A N 1
ATOM 2139 C CA . SER A 1 272 ? -34.938 16.453 17.781 1 95.25 272 SER A CA 1
ATOM 2140 C C . SER A 1 272 ? -36.25 15.742 18.094 1 95.25 272 SER A C 1
ATOM 2142 O O . SER A 1 272 ? -36.25 14.539 18.359 1 95.25 272 SER A O 1
ATOM 2144 N N . ASP A 1 273 ? -37.406 16.469 18.172 1 90.88 273 ASP A N 1
ATOM 2145 C CA . ASP A 1 273 ? -38.688 15.805 18.281 1 90.88 273 ASP A CA 1
ATOM 2146 C C . ASP A 1 273 ? -39.031 15.016 17.016 1 90.88 273 ASP A C 1
ATOM 2148 O O . ASP A 1 273 ? -39.688 13.984 17.078 1 90.88 273 ASP A O 1
ATOM 2152 N N . LYS A 1 274 ? -38.562 15.594 15.961 1 93.81 274 LYS A N 1
ATOM 2153 C CA . LYS A 1 274 ? -38.625 14.93 14.664 1 93.81 274 LYS A CA 1
ATOM 2154 C C . LYS A 1 274 ? -37.25 14.805 14.031 1 93.81 274 LYS A C 1
ATOM 2156 O O . LYS A 1 274 ? -36.312 15.453 14.469 1 93.81 274 LYS A O 1
ATOM 2161 N N . ILE A 1 275 ? -37.188 13.977 13.078 1 97 275 ILE A N 1
ATOM 2162 C CA . ILE A 1 275 ? -35.938 13.82 12.336 1 97 275 ILE A CA 1
ATOM 2163 C C . ILE A 1 275 ? -36.031 14.602 11.023 1 97 275 ILE A C 1
ATOM 2165 O O . ILE A 1 275 ? -36.938 14.375 10.219 1 97 275 ILE A O 1
ATOM 2169 N N . LYS A 1 276 ? -35.125 15.508 10.844 1 96.69 276 LYS A N 1
ATOM 2170 C CA . LYS A 1 276 ? -35.094 16.328 9.641 1 96.69 276 LYS A CA 1
ATOM 2171 C C . LYS A 1 276 ? -33.844 15.977 8.789 1 96.69 276 LYS A C 1
ATOM 2173 O O . LYS A 1 276 ? -32.75 15.867 9.312 1 96.69 276 LYS A O 1
ATOM 2178 N N . VAL A 1 277 ? -34.094 15.758 7.508 1 96.81 277 VAL A N 1
ATOM 2179 C CA . VAL A 1 277 ? -33 15.594 6.543 1 96.81 277 VAL A CA 1
ATOM 2180 C C . VAL A 1 277 ? -32.625 16.953 5.953 1 96.81 277 VAL A C 1
ATOM 2182 O O . VAL A 1 277 ? -33.5 17.656 5.41 1 96.81 277 VAL A O 1
ATOM 2185 N N . ILE A 1 278 ? -31.391 17.281 6.004 1 95.81 278 ILE A N 1
ATOM 2186 C CA . ILE A 1 278 ? -30.938 18.578 5.496 1 95.81 278 ILE A CA 1
ATOM 2187 C C . ILE A 1 278 ? -30.391 18.422 4.082 1 95.81 278 ILE A C 1
ATOM 2189 O O . ILE A 1 278 ? -29.266 17.969 3.898 1 95.81 278 ILE A O 1
ATOM 2193 N N . ASN A 1 279 ? -31.062 18.828 3.021 1 91.88 279 ASN A N 1
ATOM 2194 C CA . ASN A 1 279 ? -30.797 18.5 1.628 1 91.88 279 ASN A CA 1
ATOM 2195 C C . ASN A 1 279 ? -30 19.609 0.933 1 91.88 279 ASN A C 1
ATOM 2197 O O . ASN A 1 279 ? -29.438 19.391 -0.141 1 91.88 279 ASN A O 1
ATOM 2201 N N . GLU A 1 280 ? -29.906 20.719 1.494 1 85.88 280 GLU A N 1
ATOM 2202 C CA . GLU A 1 280 ? -29.203 21.812 0.836 1 85.88 280 GLU A CA 1
ATOM 2203 C C . GLU A 1 280 ? -27.688 21.578 0.82 1 85.88 280 GLU A C 1
ATOM 2205 O O . GLU A 1 280 ? -27.141 21.016 1.771 1 85.88 280 GLU A O 1
ATOM 2210 N N . GLY A 1 281 ? -27.156 22 -0.324 1 90.94 281 GLY A N 1
ATOM 2211 C CA . GLY A 1 281 ? -25.719 21.75 -0.387 1 90.94 281 GLY A CA 1
ATOM 2212 C C . GLY A 1 281 ? -25.016 22.578 -1.445 1 90.94 281 GLY A C 1
ATOM 2213 O O . GLY A 1 281 ? -25.625 23.438 -2.078 1 90.94 281 GLY A O 1
ATOM 2214 N N . ASN A 1 282 ? -23.766 22.516 -1.433 1 94.38 282 ASN A N 1
ATOM 2215 C CA . ASN A 1 282 ? -22.828 23.156 -2.342 1 94.38 282 ASN A CA 1
ATOM 2216 C C . ASN A 1 282 ? -22.016 22.141 -3.133 1 94.38 282 ASN A C 1
ATOM 2218 O O . ASN A 1 282 ? -22.203 20.938 -2.988 1 94.38 282 ASN A O 1
ATOM 2222 N N . PHE A 1 283 ? -21.156 22.609 -4.043 1 91.44 283 PHE A N 1
ATOM 2223 C CA . PHE A 1 283 ? -20.25 21.75 -4.801 1 91.44 283 PHE A CA 1
ATOM 2224 C C . PHE A 1 283 ? -19.156 21.203 -3.902 1 91.44 283 PHE A C 1
ATOM 2226 O O . PHE A 1 283 ? -18.797 21.812 -2.898 1 91.44 283 PHE A O 1
ATOM 2233 N N . PRO A 1 284 ? -18.625 20.016 -4.312 1 92.56 284 PRO A N 1
ATOM 2234 C CA . PRO A 1 284 ? -17.469 19.5 -3.58 1 92.56 284 PRO A CA 1
ATOM 2235 C C . PRO A 1 284 ? -16.281 20.469 -3.596 1 92.56 284 PRO A C 1
ATOM 2237 O O . PRO A 1 284 ? -16.281 21.438 -4.379 1 92.56 284 PRO A O 1
ATOM 2240 N N . LEU A 1 285 ? -15.359 20.281 -2.738 1 91.75 285 LEU A N 1
ATOM 2241 C CA . LEU A 1 285 ? -14.227 21.172 -2.584 1 91.75 285 LEU A CA 1
ATOM 2242 C C . LEU A 1 285 ? -13.008 20.656 -3.336 1 91.75 285 LEU A C 1
ATOM 2244 O O . LEU A 1 285 ? -12.945 19.469 -3.67 1 91.75 285 LEU A O 1
ATOM 2248 N N . GLY A 1 286 ? -12.086 21.5 -3.602 1 86.25 286 GLY A N 1
ATOM 2249 C CA . GLY A 1 286 ? -10.828 21.141 -4.246 1 86.25 286 GLY A CA 1
ATOM 2250 C C . GLY A 1 286 ? -10.852 21.344 -5.746 1 86.25 286 GLY A C 1
ATOM 2251 O O . GLY A 1 286 ? -9.875 21.031 -6.438 1 86.25 286 GLY A O 1
ATOM 2252 N N . MET A 1 287 ? -11.891 21.828 -6.258 1 79.81 287 MET A N 1
ATOM 2253 C CA . MET A 1 287 ? -12.031 22 -7.699 1 79.81 287 MET A CA 1
ATOM 2254 C C . MET A 1 287 ? -11.953 23.469 -8.094 1 79.81 287 MET A C 1
ATOM 2256 O O . MET A 1 287 ? -11.992 23.797 -9.281 1 79.81 287 MET A O 1
ATOM 2260 N N . ASN A 1 288 ? -11.781 24.281 -7.121 1 81.19 288 ASN A N 1
ATOM 2261 C CA . ASN A 1 288 ? -11.695 25.719 -7.316 1 81.19 288 ASN A CA 1
ATOM 2262 C C . ASN A 1 288 ? -12.891 26.266 -8.094 1 81.19 288 ASN A C 1
ATOM 2264 O O . ASN A 1 288 ? -12.719 27.047 -9.023 1 81.19 288 ASN A O 1
ATOM 2268 N N . LEU A 1 289 ? -14.102 25.734 -7.723 1 78.88 289 LEU A N 1
ATOM 2269 C CA . LEU A 1 289 ? -15.312 26.109 -8.438 1 78.88 289 LEU A CA 1
ATOM 2270 C C . LEU A 1 289 ? -16.25 26.906 -7.539 1 78.88 289 LEU A C 1
ATOM 2272 O O . LEU A 1 289 ? -17.312 27.359 -7.984 1 78.88 289 LEU A O 1
ATOM 2276 N N . ILE A 1 290 ? -15.812 27.141 -6.324 1 84 290 ILE A N 1
ATOM 2277 C CA . ILE A 1 290 ? -16.75 27.688 -5.352 1 84 290 ILE A CA 1
ATOM 2278 C C . ILE A 1 290 ? -16.547 29.203 -5.246 1 84 290 ILE A C 1
ATOM 2280 O O . ILE A 1 290 ? -15.406 29.672 -5.141 1 84 290 ILE A O 1
ATOM 2284 N N . ASN A 1 291 ? -17.656 29.922 -5.391 1 85.62 291 ASN A N 1
ATOM 2285 C CA . ASN A 1 291 ? -17.719 31.344 -5.062 1 85.62 291 ASN A CA 1
ATOM 2286 C C . ASN A 1 291 ? -18.312 31.562 -3.672 1 85.62 291 ASN A C 1
ATOM 2288 O O . ASN A 1 291 ? -19.422 31.125 -3.387 1 85.62 291 ASN A O 1
ATOM 2292 N N . GLU A 1 292 ? -17.578 32.219 -2.865 1 85.81 292 GLU A N 1
ATOM 2293 C CA . GLU A 1 292 ? -17.953 32.438 -1.468 1 85.81 292 GLU A CA 1
ATOM 2294 C C . GLU A 1 292 ? -19.391 32.938 -1.349 1 85.81 292 GLU A C 1
ATOM 2296 O O . GLU A 1 292 ? -20.141 32.5 -0.485 1 85.81 292 GLU A O 1
ATOM 2301 N N . GLU A 1 293 ? -19.781 33.844 -2.197 1 87.94 293 GLU A N 1
ATOM 2302 C CA . GLU A 1 293 ? -21.094 34.469 -2.131 1 87.94 293 GLU A CA 1
ATOM 2303 C C . GLU A 1 293 ? -22.219 33.5 -2.465 1 87.94 293 GLU A C 1
ATOM 2305 O O . GLU A 1 293 ? -23.375 33.719 -2.088 1 87.94 293 GLU A O 1
ATOM 2310 N N . GLU A 1 294 ? -21.875 32.438 -3.102 1 91.5 294 GLU A N 1
ATOM 2311 C CA . GLU A 1 294 ? -22.875 31.484 -3.576 1 91.5 294 GLU A CA 1
ATOM 2312 C C . GLU A 1 294 ? -23 30.297 -2.633 1 91.5 294 GLU A C 1
ATOM 2314 O O . GLU A 1 294 ? -23.875 29.438 -2.814 1 91.5 294 GLU A O 1
ATOM 2319 N N . ILE A 1 295 ? -22.156 30.312 -1.648 1 94.56 295 ILE A N 1
ATOM 2320 C CA . ILE A 1 295 ? -22.188 29.172 -0.732 1 94.56 295 ILE A CA 1
ATOM 2321 C C . ILE A 1 295 ? -23.469 29.203 0.089 1 94.56 295 ILE A C 1
ATOM 2323 O O . ILE A 1 295 ? -23.812 30.219 0.696 1 94.56 295 ILE A O 1
ATOM 2327 N N . VAL A 1 296 ? -24.172 28.125 0.039 1 95.44 296 VAL A N 1
ATOM 2328 C CA . VAL A 1 296 ? -25.406 27.969 0.785 1 95.44 296 VAL A CA 1
ATOM 2329 C C . VAL A 1 296 ? -25.094 27.516 2.209 1 95.44 296 VAL A C 1
ATOM 2331 O O . VAL A 1 296 ? -24.438 26.484 2.414 1 95.44 296 VAL A O 1
ATOM 2334 N N . GLU A 1 297 ? -25.484 28.297 3.141 1 96.38 297 GLU A N 1
ATOM 2335 C CA . GLU A 1 297 ? -25.422 27.969 4.562 1 96.38 297 GLU A CA 1
ATOM 2336 C C . GLU A 1 297 ? -26.812 28 5.191 1 96.38 297 GLU A C 1
ATOM 2338 O O . GLU A 1 297 ? -27.594 28.938 4.961 1 96.38 297 GLU A O 1
ATOM 2343 N N . LYS A 1 298 ? -27.188 27.047 5.953 1 96.38 298 LYS A N 1
ATOM 2344 C CA . LYS A 1 298 ? -28.484 26.984 6.613 1 96.38 298 LYS A CA 1
ATOM 2345 C C . LYS A 1 298 ? -28.328 27.016 8.133 1 96.38 298 LYS A C 1
ATOM 2347 O O . LYS A 1 298 ? -27.375 26.438 8.672 1 96.38 298 LYS A O 1
ATOM 2352 N N . ILE A 1 299 ? -29.297 27.625 8.75 1 97.25 299 ILE A N 1
ATOM 2353 C CA . ILE A 1 299 ? -29.281 27.766 10.203 1 97.25 299 ILE A CA 1
ATOM 2354 C C . ILE A 1 299 ? -30.5 27.062 10.797 1 97.25 299 ILE A C 1
ATOM 2356 O O . ILE A 1 299 ? -31.625 27.25 10.344 1 97.25 299 ILE A O 1
ATOM 2360 N N . TYR A 1 300 ? -30.266 26.25 11.766 1 96.81 300 TYR A N 1
ATOM 2361 C CA . TYR A 1 300 ? -31.328 25.531 12.461 1 96.81 300 TYR A CA 1
ATOM 2362 C C . TYR A 1 300 ? -31.219 25.719 13.969 1 96.81 300 TYR A C 1
ATOM 2364 O O . TYR A 1 300 ? -30.141 25.984 14.492 1 96.81 300 TYR A O 1
ATOM 2372 N N . ASP A 1 301 ? -32.344 25.594 14.609 1 96.75 301 ASP A N 1
ATOM 2373 C CA . ASP A 1 301 ? -32.281 25.516 16.062 1 96.75 301 ASP A CA 1
ATOM 2374 C C . ASP A 1 301 ? -31.609 24.25 16.531 1 96.75 301 ASP A C 1
ATOM 2376 O O . ASP A 1 301 ? -31.781 23.188 15.938 1 96.75 301 ASP A O 1
ATOM 2380 N N . PHE A 1 302 ? -30.844 24.391 17.484 1 97.31 302 PHE A N 1
ATOM 2381 C CA . PHE A 1 302 ? -30.125 23.266 18.078 1 97.31 302 PHE A CA 1
ATOM 2382 C C . PHE A 1 302 ? -30.094 23.375 19.594 1 97.31 302 PHE A C 1
ATOM 2384 O O . PHE A 1 302 ? -29.188 23.984 20.172 1 97.31 302 PHE A O 1
ATOM 2391 N N . GLN A 1 303 ? -31.078 22.688 20.172 1 96.12 303 GLN A N 1
ATOM 2392 C CA . GLN A 1 303 ? -31.328 22.828 21.609 1 96.12 303 GLN A CA 1
ATOM 2393 C C . GLN A 1 303 ? -30.828 21.609 22.375 1 96.12 303 GLN A C 1
ATOM 2395 O O . GLN A 1 303 ? -30.344 20.641 21.766 1 96.12 303 GLN A O 1
ATOM 2400 N N . LYS A 1 304 ? -30.969 21.734 23.688 1 96.06 304 LYS A N 1
ATOM 2401 C CA . LYS A 1 304 ? -30.562 20.625 24.547 1 96.06 304 LYS A CA 1
ATOM 2402 C C . LYS A 1 304 ? -31.203 19.312 24.094 1 96.06 304 LYS A C 1
ATOM 2404 O O . LYS A 1 304 ? -32.406 19.281 23.781 1 96.06 304 LYS A O 1
ATOM 2409 N N . ASP A 1 305 ? -30.406 18.312 23.938 1 96.38 305 ASP A N 1
ATOM 2410 C CA . ASP A 1 305 ? -30.797 16.953 23.641 1 96.38 305 ASP A CA 1
ATOM 2411 C C . ASP A 1 305 ? -30.969 16.734 22.141 1 96.38 305 ASP A C 1
ATOM 2413 O O . ASP A 1 305 ? -31.203 15.609 21.688 1 96.38 305 ASP A O 1
ATOM 2417 N N . ASP A 1 306 ? -30.797 17.812 21.359 1 97.88 306 ASP A N 1
ATOM 2418 C CA . ASP A 1 306 ? -30.766 17.625 19.906 1 97.88 306 ASP A CA 1
ATOM 2419 C C . ASP A 1 306 ? -29.484 16.922 19.469 1 97.88 306 ASP A C 1
ATOM 2421 O O . ASP A 1 306 ? -28.453 17.047 20.109 1 97.88 306 ASP A O 1
ATOM 2425 N N . ILE A 1 307 ? -29.547 16.156 18.344 1 98.44 307 ILE A N 1
ATOM 2426 C CA . ILE A 1 307 ? -28.406 15.414 17.812 1 98.44 307 ILE A CA 1
ATOM 2427 C C . ILE A 1 307 ? -28.266 15.664 16.312 1 98.44 307 ILE A C 1
ATOM 2429 O O . ILE A 1 307 ? -29.266 15.734 15.602 1 98.44 307 ILE A O 1
ATOM 2433 N N . ILE A 1 308 ? -27.109 15.844 15.891 1 98.56 308 ILE A N 1
ATOM 2434 C CA . ILE A 1 308 ? -26.812 15.852 14.461 1 98.56 308 ILE A CA 1
ATOM 2435 C C . ILE A 1 308 ? -26 14.617 14.094 1 98.56 308 ILE A C 1
ATOM 2437 O O . ILE A 1 308 ? -25 14.312 14.742 1 98.56 308 ILE A O 1
ATOM 2441 N N . LEU A 1 309 ? -26.438 13.906 13.148 1 98.69 309 LEU A N 1
ATOM 2442 C CA . LEU A 1 309 ? -25.766 12.703 12.656 1 98.69 309 LEU A CA 1
ATOM 2443 C C . LEU A 1 309 ? -25.188 12.93 11.266 1 98.69 309 LEU A C 1
ATOM 2445 O O . LEU A 1 309 ? -25.906 13.281 10.336 1 98.69 309 LEU A O 1
ATOM 2449 N N . LEU A 1 310 ? -23.859 12.781 11.156 1 98.62 310 LEU A N 1
ATOM 2450 C CA . LEU A 1 310 ? -23.141 12.828 9.891 1 98.62 310 LEU A CA 1
ATOM 2451 C C . LEU A 1 310 ? -22.656 11.438 9.492 1 98.62 310 LEU A C 1
ATOM 2453 O O . LEU A 1 310 ? -22.312 10.617 10.352 1 98.62 310 LEU A O 1
ATOM 2457 N N . TYR A 1 311 ? -22.625 11.148 8.211 1 98.19 311 TYR A N 1
ATOM 2458 C CA . TYR A 1 311 ? -22.172 9.852 7.734 1 98.19 311 TYR A CA 1
ATOM 2459 C C . TYR A 1 311 ? -21.688 9.938 6.289 1 98.19 311 TYR A C 1
ATOM 2461 O O . TYR A 1 311 ? -22.016 10.891 5.578 1 98.19 311 TYR A O 1
ATOM 2469 N N . THR A 1 312 ? -20.906 9.016 5.84 1 96.62 312 THR A N 1
ATOM 2470 C CA . THR A 1 312 ? -20.375 9.016 4.48 1 96.62 312 THR A CA 1
ATOM 2471 C C . THR A 1 312 ? -21.188 8.094 3.578 1 96.62 312 THR A C 1
ATOM 2473 O O . THR A 1 312 ? -22 7.309 4.062 1 96.62 312 THR A O 1
ATOM 2476 N N . ASP A 1 313 ? -20.938 8.195 2.275 1 94.94 313 ASP A N 1
ATOM 2477 C CA . ASP A 1 313 ? -21.734 7.477 1.282 1 94.94 313 ASP A CA 1
ATOM 2478 C C . ASP A 1 313 ? -21.484 5.973 1.37 1 94.94 313 ASP A C 1
ATOM 2480 O O . ASP A 1 313 ? -22.344 5.172 0.991 1 94.94 313 ASP A O 1
ATOM 2484 N N . GLY A 1 314 ? -20.406 5.547 1.898 1 94.38 314 GLY A N 1
ATOM 2485 C CA . GLY A 1 314 ? -20.125 4.129 2.064 1 94.38 314 GLY A CA 1
ATOM 2486 C C . GLY A 1 314 ? -21.156 3.416 2.912 1 94.38 314 GLY A C 1
ATOM 2487 O O . GLY A 1 314 ? -21.375 2.215 2.744 1 94.38 314 GLY A O 1
ATOM 2488 N N . LEU A 1 315 ? -21.734 4.152 3.809 1 95.38 315 LEU A N 1
ATOM 2489 C CA . LEU A 1 315 ? -22.766 3.582 4.668 1 95.38 315 LEU A CA 1
ATOM 2490 C C . LEU A 1 315 ? -24.047 3.309 3.875 1 95.38 315 LEU A C 1
ATOM 2492 O O . LEU A 1 315 ? -24.531 2.174 3.842 1 95.38 315 LEU A O 1
ATOM 2496 N N . ILE A 1 316 ? -24.5 4.27 3.135 1 95 316 ILE A N 1
ATOM 2497 C CA . ILE A 1 316 ? -25.828 4.188 2.559 1 95 316 ILE A CA 1
ATOM 2498 C C . ILE A 1 316 ? -25.75 3.568 1.164 1 95 316 ILE A C 1
ATOM 2500 O O . ILE A 1 316 ? -26.781 3.195 0.587 1 95 316 ILE A O 1
ATOM 2504 N N . GLU A 1 317 ? -24.594 3.406 0.614 1 92.62 317 GLU A N 1
ATOM 2505 C CA . GLU A 1 317 ? -24.438 2.797 -0.703 1 92.62 317 GLU A CA 1
ATOM 2506 C C . GLU A 1 317 ? -23.984 1.35 -0.59 1 92.62 317 GLU A C 1
ATOM 2508 O O . GLU A 1 317 ? -23.844 0.654 -1.6 1 92.62 317 GLU A O 1
ATOM 2513 N N . ALA A 1 318 ? -23.719 0.918 0.55 1 94 318 ALA A N 1
ATOM 2514 C CA . ALA A 1 318 ? -23.328 -0.476 0.738 1 94 318 ALA A CA 1
ATOM 2515 C C . ALA A 1 318 ? -24.453 -1.423 0.316 1 94 318 ALA A C 1
ATOM 2517 O O . ALA A 1 318 ? -25.625 -1.148 0.557 1 94 318 ALA A O 1
ATOM 2518 N N . VAL A 1 319 ? -24.047 -2.527 -0.334 1 94 319 VAL A N 1
ATOM 2519 C CA . VAL A 1 319 ? -25.031 -3.479 -0.835 1 94 319 VAL A CA 1
ATOM 2520 C C . VAL A 1 319 ? -24.844 -4.828 -0.149 1 94 319 VAL A C 1
ATOM 2522 O O . VAL A 1 319 ? -23.719 -5.23 0.147 1 94 319 VAL A O 1
ATOM 2525 N N . ASN A 1 320 ? -25.953 -5.488 0.1 1 93 320 ASN A N 1
ATOM 2526 C CA . ASN A 1 320 ? -25.891 -6.824 0.686 1 93 320 ASN A CA 1
ATOM 2527 C C . ASN A 1 320 ? -25.828 -7.906 -0.389 1 93 320 ASN A C 1
ATOM 2529 O O . ASN A 1 320 ? -25.594 -7.609 -1.562 1 93 320 ASN A O 1
ATOM 2533 N N . GLU A 1 321 ? -25.938 -9.172 0.01 1 91.06 321 GLU A N 1
ATOM 2534 C CA . GLU A 1 321 ? -25.812 -10.312 -0.893 1 91.06 321 GLU A CA 1
ATOM 2535 C C . GLU A 1 321 ? -26.906 -10.289 -1.963 1 91.06 321 GLU A C 1
ATOM 2537 O O . GLU A 1 321 ? -26.703 -10.805 -3.064 1 91.06 321 GLU A O 1
ATOM 2542 N N . ASN A 1 322 ? -28.031 -9.648 -1.636 1 92.75 322 ASN A N 1
ATOM 2543 C CA . ASN A 1 322 ? -29.141 -9.547 -2.566 1 92.75 322 ASN A CA 1
ATOM 2544 C C . ASN A 1 322 ? -29.078 -8.266 -3.385 1 92.75 322 ASN A C 1
ATOM 2546 O O . ASN A 1 322 ? -30.062 -7.879 -4.02 1 92.75 322 ASN A O 1
ATOM 2550 N N . ASN A 1 323 ? -28.094 -7.473 -3.229 1 91.5 323 ASN A N 1
ATOM 2551 C CA . ASN A 1 323 ? -27.844 -6.238 -3.963 1 91.5 323 ASN A CA 1
ATOM 2552 C C . ASN A 1 323 ? -28.781 -5.125 -3.529 1 91.5 323 ASN A C 1
ATOM 2554 O O . ASN A 1 323 ? -29.156 -4.266 -4.336 1 91.5 323 ASN A O 1
ATOM 2558 N N . LYS A 1 324 ? -29.312 -5.266 -2.361 1 94.44 324 LYS A N 1
ATOM 2559 C CA . LYS A 1 324 ? -30.094 -4.18 -1.78 1 94.44 324 LYS A CA 1
ATOM 2560 C C . LYS A 1 324 ? -29.203 -3.201 -1.02 1 94.44 324 LYS A C 1
ATOM 2562 O O . LYS A 1 324 ? -28.281 -3.615 -0.322 1 94.44 324 LYS A O 1
ATOM 2567 N N . GLU A 1 325 ? -29.453 -1.943 -1.088 1 95.38 325 GLU A N 1
ATOM 2568 C CA . GLU A 1 325 ? -28.641 -0.914 -0.439 1 95.38 325 GLU A CA 1
ATOM 2569 C C . GLU A 1 325 ? -29.109 -0.676 0.997 1 95.38 325 GLU A C 1
ATOM 2571 O O . GLU A 1 325 ? -30.281 -0.848 1.312 1 95.38 325 GLU A O 1
ATOM 2576 N N . PHE A 1 326 ? -28.219 -0.291 1.914 1 96 326 PHE A N 1
ATOM 2577 C CA . PHE A 1 326 ? -28.516 0.207 3.252 1 96 326 PHE A CA 1
ATOM 2578 C C . PHE A 1 326 ? -28.906 1.679 3.207 1 96 326 PHE A C 1
ATOM 2580 O O . PHE A 1 326 ? -28.062 2.561 3.344 1 96 326 PHE A O 1
ATOM 2587 N N . THR A 1 327 ? -30.141 2.023 3.113 1 95.19 327 THR A N 1
ATOM 2588 C CA . THR A 1 327 ? -30.625 3.34 2.715 1 95.19 327 THR A CA 1
ATOM 2589 C C . THR A 1 327 ? -30.734 4.266 3.924 1 95.19 327 THR A C 1
ATOM 2591 O O . THR A 1 327 ? -30.719 3.809 5.066 1 95.19 327 THR A O 1
ATOM 2594 N N . MET A 1 328 ? -30.797 5.52 3.654 1 95.5 328 MET A N 1
ATOM 2595 C CA . MET A 1 328 ? -31.016 6.531 4.684 1 95.5 328 MET A CA 1
ATOM 2596 C C . MET A 1 328 ? -32.344 6.293 5.406 1 95.5 328 MET A C 1
ATOM 2598 O O . MET A 1 328 ? -32.438 6.516 6.613 1 95.5 328 MET A O 1
ATOM 2602 N N . GLU A 1 329 ? -33.344 5.844 4.699 1 95.81 329 GLU A N 1
ATOM 2603 C CA . GLU A 1 329 ? -34.656 5.559 5.277 1 95.81 329 GLU A CA 1
ATOM 2604 C C . GLU A 1 329 ? -34.562 4.492 6.367 1 95.81 329 GLU A C 1
ATOM 2606 O O . GLU A 1 329 ? -35.25 4.574 7.391 1 95.81 329 GLU A O 1
ATOM 2611 N N . MET A 1 330 ? -33.75 3.525 6.105 1 96.38 330 MET A N 1
ATOM 2612 C CA . MET A 1 330 ? -33.531 2.48 7.102 1 96.38 330 MET A CA 1
ATOM 2613 C C . MET A 1 330 ? -32.906 3.059 8.375 1 96.38 330 MET A C 1
ATOM 2615 O O . MET A 1 330 ? -33.281 2.672 9.477 1 96.38 330 MET A O 1
ATOM 2619 N N . ILE A 1 331 ? -32 3.965 8.211 1 97.56 331 ILE A N 1
ATOM 2620 C CA . ILE A 1 331 ? -31.344 4.617 9.336 1 97.56 331 ILE A CA 1
ATOM 2621 C C . ILE A 1 331 ? -32.344 5.43 10.133 1 97.56 331 ILE A C 1
ATOM 2623 O O . ILE A 1 331 ? -32.406 5.352 11.359 1 97.56 331 ILE A O 1
ATOM 2627 N N . ILE A 1 332 ? -33.188 6.223 9.422 1 97.5 332 ILE A N 1
ATOM 2628 C CA . ILE A 1 332 ? -34.188 7.055 10.047 1 97.5 332 ILE A CA 1
ATOM 2629 C C . ILE A 1 332 ? -35.156 6.18 10.844 1 97.5 332 ILE A C 1
ATOM 2631 O O . ILE A 1 332 ? -35.5 6.492 11.992 1 97.5 332 ILE A O 1
ATOM 2635 N N . LYS A 1 333 ? -35.594 5.074 10.227 1 96.94 333 LYS A N 1
ATOM 2636 C CA . LYS A 1 333 ? -36.5 4.141 10.891 1 96.94 333 LYS A CA 1
ATOM 2637 C C . LYS A 1 333 ? -35.875 3.574 12.164 1 96.94 333 LYS A C 1
ATOM 2639 O O . LYS A 1 333 ? -36.531 3.451 13.188 1 96.94 333 LYS A O 1
ATOM 2644 N N . LEU A 1 334 ? -34.625 3.223 12.062 1 96.88 334 LEU A N 1
ATOM 2645 C CA . LEU A 1 334 ? -33.875 2.68 13.195 1 96.88 334 LEU A CA 1
ATOM 2646 C C . LEU A 1 334 ? -33.844 3.68 14.344 1 96.88 334 LEU A C 1
ATOM 2648 O O . LEU A 1 334 ? -34.094 3.32 15.5 1 96.88 334 LEU A O 1
ATOM 2652 N N . ILE A 1 335 ? -33.562 4.93 14.031 1 97.56 335 ILE A N 1
ATOM 2653 C CA . ILE A 1 335 ? -33.375 5.965 15.047 1 97.56 335 ILE A CA 1
ATOM 2654 C C . ILE A 1 335 ? -34.719 6.258 15.711 1 97.56 335 ILE A C 1
ATOM 2656 O O . ILE A 1 335 ? -34.781 6.496 16.922 1 97.56 335 ILE A O 1
ATOM 2660 N N . LYS A 1 336 ? -35.812 6.273 14.969 1 96.38 336 LYS A N 1
ATOM 2661 C CA . LYS A 1 336 ? -37.156 6.535 15.484 1 96.38 336 LYS A CA 1
ATOM 2662 C C . LYS A 1 336 ? -37.5 5.535 16.578 1 96.38 336 LYS A C 1
ATOM 2664 O O . LYS A 1 336 ? -38.25 5.867 17.516 1 96.38 336 LYS A O 1
ATOM 2669 N N . ASN A 1 337 ? -36.938 4.387 16.516 1 95.12 337 ASN A N 1
ATOM 2670 C CA . ASN A 1 337 ? -37.312 3.305 17.422 1 95.12 337 ASN A CA 1
ATOM 2671 C C . ASN A 1 337 ? -36.438 3.318 18.672 1 95.12 337 ASN A C 1
ATOM 2673 O O . ASN A 1 337 ? -36.656 2.531 19.594 1 95.12 337 ASN A O 1
ATOM 2677 N N . ILE A 1 338 ? -35.5 4.23 18.672 1 94.88 338 ILE A N 1
ATOM 2678 C CA . ILE A 1 338 ? -34.625 4.336 19.844 1 94.88 338 ILE A CA 1
ATOM 2679 C C . ILE A 1 338 ? -35.312 5.184 20.922 1 94.88 338 ILE A C 1
ATOM 2681 O O . ILE A 1 338 ? -35.75 6.293 20.641 1 94.88 338 ILE A O 1
ATOM 2685 N N . GLN A 1 339 ? -35.375 4.703 22.078 1 90.75 339 GLN A N 1
ATOM 2686 C CA . GLN A 1 339 ? -36.031 5.41 23.172 1 90.75 339 GLN A CA 1
ATOM 2687 C C . GLN A 1 339 ? -35.156 6.52 23.719 1 90.75 339 GLN A C 1
ATOM 2689 O O . GLN A 1 339 ? -35.5 7.695 23.688 1 90.75 339 GLN A O 1
ATOM 2694 N N . GLU A 1 340 ? -34 6.109 24.172 1 92.06 340 GLU A N 1
ATOM 2695 C CA . GLU A 1 340 ? -33.031 7.07 24.656 1 92.06 340 GLU A CA 1
ATOM 2696 C C . GLU A 1 340 ? -31.953 7.355 23.609 1 92.06 340 GLU A C 1
ATOM 2698 O O . GLU A 1 340 ? -31.016 6.582 23.438 1 92.06 340 GLU A O 1
ATOM 2703 N N . LYS A 1 341 ? -32.094 8.547 23.156 1 94.25 341 LYS A N 1
ATOM 2704 C CA . LYS A 1 341 ? -31.188 8.859 22.062 1 94.25 341 LYS A CA 1
ATOM 2705 C C . LYS A 1 341 ? -29.906 9.531 22.578 1 94.25 341 LYS A C 1
ATOM 2707 O O . LYS A 1 341 ? -29.938 10.68 23.016 1 94.25 341 LYS A O 1
ATOM 2712 N N . THR A 1 342 ? -28.844 8.82 22.562 1 96.38 342 THR A N 1
ATOM 2713 C CA . THR A 1 342 ? -27.5 9.312 22.766 1 96.38 342 THR A CA 1
ATOM 2714 C C . THR A 1 342 ? -26.594 8.953 21.594 1 96.38 342 THR A C 1
ATOM 2716 O O . THR A 1 342 ? -26.891 8.008 20.844 1 96.38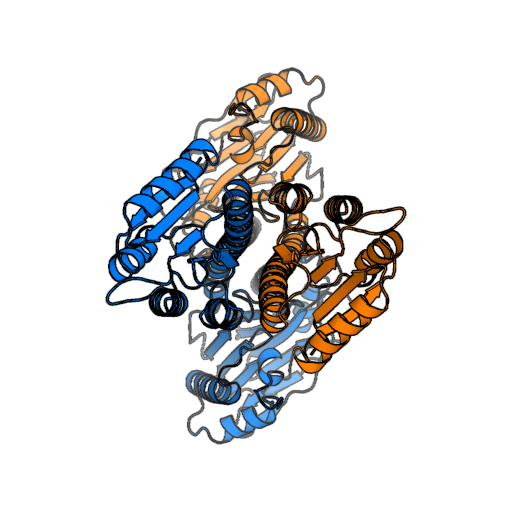 342 THR A O 1
ATOM 2719 N N . PRO A 1 343 ? -25.578 9.719 21.375 1 98 343 PRO A N 1
ATOM 2720 C CA . PRO A 1 343 ? -24.672 9.391 20.281 1 98 343 PRO A CA 1
ATOM 2721 C C . PRO A 1 343 ? -24.172 7.941 20.328 1 98 343 PRO A C 1
ATOM 2723 O O . PRO A 1 343 ? -24.172 7.25 19.312 1 98 343 PRO A O 1
ATOM 2726 N N . LYS A 1 344 ? -23.812 7.469 21.5 1 97.31 344 LYS A N 1
ATOM 2727 C CA . LYS A 1 344 ? -23.312 6.109 21.672 1 97.31 344 LYS A CA 1
ATOM 2728 C C . LYS A 1 344 ? -24.359 5.078 21.25 1 97.31 344 LYS A C 1
ATOM 2730 O O . LYS A 1 344 ? -24.047 4.152 20.5 1 97.31 344 LYS A O 1
ATOM 2735 N N . ILE A 1 345 ? -25.547 5.242 21.719 1 97.62 345 ILE A N 1
ATOM 2736 C CA . ILE A 1 345 ? -26.625 4.293 21.422 1 97.62 345 ILE A CA 1
ATOM 2737 C C . ILE A 1 345 ? -26.953 4.32 19.938 1 97.62 345 ILE A C 1
ATOM 2739 O O . ILE A 1 345 ? -27.109 3.27 19.312 1 97.62 345 ILE A O 1
ATOM 2743 N N . ILE A 1 346 ? -27.031 5.496 19.406 1 97.88 346 ILE A N 1
ATOM 2744 C CA . ILE A 1 346 ? -27.375 5.656 18 1 97.88 346 ILE A CA 1
ATOM 2745 C C . ILE A 1 346 ? -26.312 4.973 17.141 1 97.88 346 ILE A C 1
ATOM 2747 O O . ILE A 1 346 ? -26.641 4.18 16.25 1 97.88 346 ILE A O 1
ATOM 2751 N N . ILE A 1 347 ? -25.047 5.234 17.391 1 98 347 ILE A N 1
ATOM 2752 C CA . ILE A 1 347 ? -23.938 4.684 16.625 1 98 347 ILE A CA 1
ATOM 2753 C C . ILE A 1 347 ? -23.938 3.162 16.734 1 98 347 ILE A C 1
ATOM 2755 O O . ILE A 1 347 ? -23.812 2.461 15.719 1 98 347 ILE A O 1
ATOM 2759 N N . ASN A 1 348 ? -24.094 2.643 17.891 1 97.44 348 ASN A N 1
ATOM 2760 C CA . ASN A 1 348 ? -24.078 1.2 18.125 1 97.44 348 ASN A CA 1
ATOM 2761 C C . ASN A 1 348 ? -25.219 0.506 17.391 1 97.44 348 ASN A C 1
ATOM 2763 O O . ASN A 1 348 ? -25.031 -0.559 16.797 1 97.44 348 ASN A O 1
ATOM 2767 N N . LYS A 1 349 ? -26.359 1.118 17.453 1 97.56 349 LYS A N 1
ATOM 2768 C CA . LYS A 1 349 ? -27.531 0.529 16.797 1 97.56 349 LYS A CA 1
ATOM 2769 C C . LYS A 1 349 ? -27.344 0.502 15.281 1 97.56 349 LYS A C 1
ATOM 2771 O O . LYS A 1 349 ? -27.703 -0.483 14.633 1 97.56 349 LYS A O 1
ATOM 2776 N N . ILE A 1 350 ? -26.859 1.593 14.773 1 97.75 350 ILE A N 1
ATOM 2777 C CA . ILE A 1 350 ? -26.625 1.649 13.336 1 97.75 350 ILE A CA 1
ATOM 2778 C C . ILE A 1 350 ? -25.578 0.608 12.938 1 97.75 350 ILE A C 1
ATOM 2780 O O . ILE A 1 350 ? -25.766 -0.117 11.953 1 97.75 350 ILE A O 1
ATOM 2784 N N . LYS A 1 351 ? -24.516 0.507 13.672 1 96.44 351 LYS A N 1
ATOM 2785 C CA . LYS A 1 351 ? -23.438 -0.452 13.406 1 96.44 351 LYS A CA 1
ATOM 2786 C C . LYS A 1 351 ? -23.969 -1.882 13.398 1 96.44 351 LYS A C 1
ATOM 2788 O O . LYS A 1 351 ? -23.656 -2.662 12.5 1 96.44 351 LYS A O 1
ATOM 2793 N N . GLU A 1 352 ? -24.734 -2.215 14.383 1 96.38 352 GLU A N 1
ATOM 2794 C CA . GLU A 1 352 ? -25.297 -3.555 14.516 1 96.38 352 GLU A CA 1
ATOM 2795 C C . GLU A 1 352 ? -26.188 -3.896 13.336 1 96.38 352 GLU A C 1
ATOM 2797 O O . GLU A 1 352 ? -26.078 -4.98 12.758 1 96.38 352 GLU A O 1
ATOM 2802 N N . GLU A 1 353 ? -27.078 -2.961 13.039 1 96.25 353 GLU A N 1
ATOM 2803 C CA . GLU A 1 353 ? -27.984 -3.182 11.922 1 96.25 353 GLU A CA 1
ATOM 2804 C C . GLU A 1 353 ? -27.219 -3.309 10.602 1 96.25 353 GLU A C 1
ATOM 2806 O O . GLU A 1 353 ? -27.594 -4.113 9.742 1 96.25 353 GLU A O 1
ATOM 2811 N N . PHE A 1 354 ? -26.297 -2.527 10.43 1 96.38 354 PHE A N 1
ATOM 2812 C CA . PHE A 1 354 ? -25.484 -2.539 9.219 1 96.38 354 PHE A CA 1
ATOM 2813 C C . PHE A 1 354 ? -24.766 -3.875 9.055 1 96.38 354 PHE A C 1
ATOM 2815 O O . PHE A 1 354 ? -24.75 -4.445 7.965 1 96.38 354 PHE A O 1
ATOM 2822 N N . GLU A 1 355 ? -24.078 -4.371 10.102 1 94.81 355 GLU A N 1
ATOM 2823 C CA . GLU A 1 355 ? -23.375 -5.648 10.078 1 94.81 355 GLU A CA 1
ATOM 2824 C C . GLU A 1 355 ? -24.312 -6.797 9.734 1 94.81 355 GLU A C 1
ATOM 2826 O O . GLU A 1 355 ? -23.953 -7.703 8.984 1 94.81 355 GLU A O 1
ATOM 2831 N N . HIS A 1 356 ? -25.469 -6.691 10.344 1 94.62 356 HIS A N 1
ATOM 2832 C CA . HIS A 1 356 ? -26.484 -7.691 10.023 1 94.62 356 HIS A CA 1
ATOM 2833 C C . HIS A 1 356 ? -26.891 -7.605 8.555 1 94.62 356 HIS A C 1
ATOM 2835 O O . HIS A 1 356 ? -27.125 -8.633 7.91 1 94.62 356 HIS A O 1
ATOM 2841 N N . PHE A 1 357 ? -27.031 -6.383 8.125 1 94.81 357 PHE A N 1
ATOM 2842 C CA . PHE A 1 357 ? -27.484 -6.117 6.762 1 94.81 357 PHE A CA 1
ATOM 2843 C C . PHE A 1 357 ? -26.469 -6.652 5.75 1 94.81 357 PHE A C 1
ATOM 2845 O O . PHE A 1 357 ? -26.859 -7.289 4.762 1 94.81 357 PHE A O 1
ATOM 2852 N N . ILE A 1 358 ? -25.188 -6.426 5.93 1 93 358 ILE A N 1
ATOM 2853 C CA . ILE A 1 358 ? -24.156 -6.746 4.938 1 93 358 ILE A CA 1
ATOM 2854 C C . ILE A 1 358 ? -23.719 -8.203 5.094 1 93 358 ILE A C 1
ATOM 2856 O O . ILE A 1 358 ? -23.094 -8.766 4.199 1 93 358 ILE A O 1
ATOM 2860 N N . GLU A 1 359 ? -23.938 -8.727 6.309 1 87.88 359 GLU A N 1
ATOM 2861 C CA . GLU A 1 359 ? -23.594 -10.117 6.598 1 87.88 359 GLU A CA 1
ATOM 2862 C C . GLU A 1 359 ? -22.109 -10.367 6.395 1 87.88 359 GLU A C 1
ATOM 2864 O O . GLU A 1 359 ? -21.266 -9.688 6.984 1 87.88 359 GLU A O 1
ATOM 2869 N N . SER A 1 360 ? -21.75 -11.281 5.449 1 80.88 360 SER A N 1
ATOM 2870 C CA . SER A 1 360 ? -20.344 -11.68 5.285 1 80.88 360 SER A CA 1
ATOM 2871 C C . SER A 1 360 ? -19.656 -10.844 4.207 1 80.88 360 SER A C 1
ATOM 2873 O O . SER A 1 360 ? -18.453 -10.984 3.984 1 80.88 360 SER A O 1
ATOM 2875 N N . LYS A 1 361 ? -20.344 -9.984 3.699 1 83.56 361 LYS A N 1
ATOM 2876 C CA . LYS A 1 361 ? -19.766 -9.164 2.641 1 83.56 361 LYS A CA 1
ATOM 2877 C C . LYS A 1 361 ? -18.953 -8.008 3.223 1 83.56 361 LYS A C 1
ATOM 2879 O O . LYS A 1 361 ? -19.297 -7.473 4.281 1 83.56 361 LYS A O 1
ATOM 2884 N N . LYS A 1 362 ? -17.953 -7.656 2.529 1 85.56 362 LYS A N 1
ATOM 2885 C CA . LYS A 1 362 ? -17.188 -6.473 2.898 1 85.56 362 LYS A CA 1
ATOM 2886 C C . LYS A 1 362 ? -17.672 -5.238 2.145 1 85.56 362 LYS A C 1
ATOM 2888 O O . LYS A 1 362 ? -17.922 -5.297 0.938 1 85.56 362 LYS A O 1
ATOM 2893 N N . PRO A 1 363 ? -17.75 -4.164 2.953 1 86.94 363 PRO A N 1
ATOM 2894 C CA . PRO A 1 363 ? -18.141 -2.941 2.25 1 86.94 363 PRO A CA 1
ATOM 2895 C C . PRO A 1 363 ? -17.125 -2.502 1.207 1 86.94 363 PRO A C 1
ATOM 2897 O O . PRO A 1 363 ? -15.914 -2.676 1.41 1 86.94 363 PRO A O 1
ATOM 2900 N N . ASP A 1 364 ? -17.547 -1.857 0.17 1 86.69 364 ASP A N 1
ATOM 2901 C CA . ASP A 1 364 ? -16.703 -1.461 -0.958 1 86.69 364 ASP A CA 1
ATOM 2902 C C . ASP A 1 364 ? -16.031 -0.116 -0.696 1 86.69 364 ASP A C 1
ATOM 2904 O O . ASP A 1 364 ? -15.047 0.231 -1.355 1 86.69 364 ASP A O 1
ATOM 2908 N N . ASP A 1 365 ? -16.656 0.626 0.221 1 91.94 365 ASP A N 1
ATOM 2909 C CA . ASP A 1 365 ? -16.156 1.979 0.46 1 91.94 365 ASP A CA 1
ATOM 2910 C C . ASP A 1 365 ? -15.984 2.244 1.954 1 91.94 365 ASP A C 1
ATOM 2912 O O . ASP A 1 365 ? -16.453 1.468 2.787 1 91.94 365 ASP A O 1
ATOM 2916 N N . ASP A 1 366 ? -15.312 3.303 2.219 1 94.62 366 ASP A N 1
ATOM 2917 C CA . ASP A 1 366 ? -15.086 3.693 3.605 1 94.62 366 ASP A CA 1
ATOM 2918 C C . ASP A 1 366 ? -16.391 4.051 4.301 1 94.62 366 ASP A C 1
ATOM 2920 O O . ASP A 1 366 ? -17.297 4.617 3.682 1 94.62 366 ASP A O 1
ATOM 2924 N N . ILE A 1 367 ? -16.5 3.793 5.59 1 96.38 367 ILE A N 1
ATOM 2925 C CA . ILE A 1 367 ? -17.703 4.098 6.355 1 96.38 367 ILE A CA 1
ATOM 2926 C C . ILE A 1 367 ? -17.344 4.938 7.574 1 96.38 367 ILE A C 1
ATOM 2928 O O . ILE A 1 367 ? -16.531 4.52 8.406 1 96.38 367 ILE A O 1
ATOM 2932 N N . THR A 1 368 ? -17.891 6.043 7.652 1 97.81 368 THR A N 1
ATOM 2933 C CA . THR A 1 368 ? -17.781 6.922 8.812 1 97.81 368 THR A CA 1
ATOM 2934 C C . THR A 1 368 ? -19.156 7.355 9.289 1 97.81 368 THR A C 1
ATOM 2936 O O . THR A 1 368 ? -20.031 7.691 8.484 1 97.81 368 THR A O 1
ATOM 2939 N N . ILE A 1 369 ? -19.438 7.25 10.547 1 98.38 369 ILE A N 1
ATOM 2940 C CA . ILE A 1 369 ? -20.609 7.793 11.234 1 98.38 369 ILE A CA 1
ATOM 2941 C C . ILE A 1 369 ? -20.172 8.68 12.391 1 98.38 369 ILE A C 1
ATOM 2943 O O . ILE A 1 369 ? -19.297 8.297 13.18 1 98.38 369 ILE A O 1
ATOM 2947 N N . PHE A 1 370 ? -20.719 9.859 12.469 1 98.62 370 PHE A N 1
ATOM 2948 C CA . PHE A 1 370 ? -20.312 10.82 13.492 1 98.62 370 PHE A CA 1
ATOM 2949 C C . PHE A 1 370 ? -21.547 11.523 14.07 1 98.62 370 PHE A C 1
ATOM 2951 O O . PHE A 1 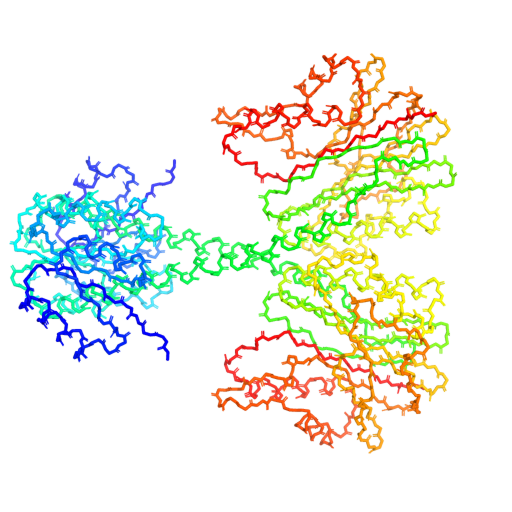370 ? -22.234 12.258 13.359 1 98.62 370 PHE A O 1
ATOM 2958 N N . ALA A 1 371 ? -21.844 11.305 15.336 1 98.62 371 ALA A N 1
ATOM 2959 C CA . ALA A 1 371 ? -23.016 11.883 16 1 98.62 371 ALA A CA 1
ATOM 2960 C C . ALA A 1 371 ? -22.594 12.859 17.094 1 98.62 371 ALA A C 1
ATOM 2962 O O . ALA A 1 371 ? -21.703 12.547 17.906 1 98.62 371 ALA A O 1
ATOM 2963 N N . VAL A 1 372 ? -23.219 14.023 17.141 1 98.31 372 VAL A N 1
ATOM 2964 C CA . VAL A 1 372 ? -22.938 15.039 18.156 1 98.31 372 VAL A CA 1
ATOM 2965 C C . VAL A 1 372 ? -24.25 15.477 18.812 1 98.31 372 VAL A C 1
ATOM 2967 O O . VAL A 1 372 ? -25.219 15.789 18.109 1 98.31 372 VAL A O 1
ATOM 2970 N N . LYS A 1 373 ? -24.312 15.5 20.094 1 98.12 373 LYS A N 1
ATOM 2971 C CA . LYS A 1 373 ? -25.484 15.859 20.875 1 98.12 373 LYS A CA 1
ATOM 2972 C C . LYS A 1 373 ? -25.203 17.094 21.734 1 98.12 373 LYS A C 1
ATOM 2974 O O . LYS A 1 373 ? -24.125 17.219 22.344 1 98.12 373 LYS A O 1
ATOM 2979 N N . LYS A 1 374 ? -26.188 17.969 21.797 1 97 374 LYS A N 1
ATOM 2980 C CA . LYS A 1 374 ? -26.109 19.094 22.719 1 97 374 LYS A CA 1
ATOM 2981 C C . LYS A 1 374 ? -26.594 18.703 24.109 1 97 374 LYS A C 1
ATOM 2983 O O . LYS A 1 374 ? -27.734 18.281 24.281 1 97 374 LYS A O 1
ATOM 2988 N N . GLU A 1 375 ? -25.766 18.875 25.125 1 93.38 375 GLU A N 1
ATOM 2989 C CA . GLU A 1 375 ? -26.078 18.438 26.469 1 93.38 375 GLU A CA 1
ATOM 2990 C C . GLU A 1 375 ? -26.547 19.594 27.344 1 93.38 375 GLU A C 1
ATOM 2992 O O . GLU A 1 375 ? -27.188 19.391 28.375 1 93.38 375 GLU A O 1
ATOM 2997 N N . ILE A 1 376 ? -26.078 20.719 27.094 1 83.62 376 ILE A N 1
ATOM 2998 C CA . ILE A 1 376 ? -26.484 21.859 27.906 1 83.62 376 ILE A CA 1
ATOM 2999 C C . ILE A 1 376 ? -27.062 22.969 27 1 83.62 376 ILE A C 1
ATOM 3001 O O . ILE A 1 376 ? -26.672 23.078 25.844 1 83.62 376 ILE A O 1
ATOM 3005 N N . MET B 1 1 ? -20.172 -13.602 -15.461 1 61.47 1 MET B N 1
ATOM 3006 C CA . MET B 1 1 ? -18.781 -13.711 -15.008 1 61.47 1 MET B CA 1
ATOM 3007 C C . MET B 1 1 ? -17.844 -13.945 -16.188 1 61.47 1 MET B C 1
ATOM 3009 O O . MET B 1 1 ? -18.172 -14.711 -17.094 1 61.47 1 MET B O 1
ATOM 3013 N N . LYS B 1 2 ? -16.891 -13.148 -16.375 1 78.06 2 LYS B N 1
ATOM 3014 C CA . LYS B 1 2 ? -16.016 -13.273 -17.516 1 78.06 2 LYS B CA 1
ATOM 3015 C C . LYS B 1 2 ? -15.406 -14.68 -17.594 1 78.06 2 LYS B C 1
ATOM 3017 O O . LYS B 1 2 ? -14.922 -15.203 -16.594 1 78.06 2 LYS B O 1
ATOM 3022 N N . LYS B 1 3 ? -15.516 -15.328 -18.672 1 87.94 3 LYS B N 1
ATOM 3023 C CA . LYS B 1 3 ? -15.031 -16.688 -18.875 1 87.94 3 LYS B CA 1
ATOM 3024 C C . LYS B 1 3 ? -13.508 -16.719 -19.031 1 87.94 3 LYS B C 1
ATOM 3026 O O . LYS B 1 3 ? -12.914 -15.773 -19.547 1 87.94 3 LYS B O 1
ATOM 3031 N N . ASN B 1 4 ? -12.992 -17.891 -18.562 1 97.06 4 ASN B N 1
ATOM 3032 C CA . ASN B 1 4 ? -11.586 -18.141 -18.891 1 97.06 4 ASN B CA 1
ATOM 3033 C C . ASN B 1 4 ? -11.391 -18.438 -20.375 1 97.06 4 ASN B C 1
ATOM 3035 O O . ASN B 1 4 ? -12.266 -19.016 -21.016 1 97.06 4 ASN B O 1
ATOM 3039 N N . LYS B 1 5 ? -10.352 -17.969 -20.859 1 98.31 5 LYS B N 1
ATOM 3040 C CA . LYS B 1 5 ? -10.078 -18.172 -22.266 1 98.31 5 LYS B CA 1
ATOM 3041 C C . LYS B 1 5 ? -9 -19.234 -22.469 1 98.31 5 LYS B C 1
ATOM 3043 O O . LYS B 1 5 ? -8.023 -19.281 -21.734 1 98.31 5 LYS B O 1
ATOM 3048 N N . ILE B 1 6 ? -9.227 -20.094 -23.453 1 98.44 6 ILE B N 1
ATOM 3049 C CA . ILE B 1 6 ? -8.242 -21.094 -23.828 1 98.44 6 ILE B CA 1
ATOM 3050 C C . ILE B 1 6 ? -7.996 -21.031 -25.344 1 98.44 6 ILE B C 1
ATOM 3052 O O . ILE B 1 6 ? -8.938 -20.875 -26.125 1 98.44 6 ILE B O 1
ATOM 3056 N N . VAL B 1 7 ? -6.734 -21.047 -25.734 1 98.62 7 VAL B N 1
ATOM 3057 C CA . VAL B 1 7 ? -6.375 -21.109 -27.156 1 98.62 7 VAL B CA 1
ATOM 3058 C C . VAL B 1 7 ? -5.816 -22.484 -27.5 1 98.62 7 VAL B C 1
ATOM 3060 O O . VAL B 1 7 ? -4.906 -22.969 -26.828 1 98.62 7 VAL B O 1
ATOM 3063 N N . VAL B 1 8 ? -6.387 -23.109 -28.5 1 98.44 8 VAL B N 1
ATOM 3064 C CA . VAL B 1 8 ? -5.93 -24.406 -29.016 1 98.44 8 VAL B CA 1
ATOM 3065 C C . VAL B 1 8 ? -5.238 -24.203 -30.359 1 98.44 8 VAL B C 1
ATOM 3067 O O . VAL B 1 8 ? -5.855 -23.766 -31.328 1 98.44 8 VAL B O 1
ATOM 3070 N N . ILE B 1 9 ? -3.98 -24.531 -30.375 1 98.44 9 ILE B N 1
ATOM 3071 C CA . ILE B 1 9 ? -3.191 -24.391 -31.594 1 98.44 9 ILE B CA 1
ATOM 3072 C C . ILE B 1 9 ? -2.812 -25.766 -32.125 1 98.44 9 ILE B C 1
ATOM 3074 O O . ILE B 1 9 ? -1.996 -26.469 -31.531 1 98.44 9 ILE B O 1
ATOM 3078 N N . ASP B 1 10 ? -3.352 -26.172 -33.219 1 97.5 10 ASP B N 1
ATOM 3079 C CA . ASP B 1 10 ? -3.201 -27.484 -33.844 1 97.5 10 ASP B CA 1
ATOM 3080 C C . ASP B 1 10 ? -3.521 -27.422 -35.312 1 97.5 10 ASP B C 1
ATOM 3082 O O . ASP B 1 10 ? -4.539 -26.859 -35.719 1 97.5 10 ASP B O 1
ATOM 3086 N N . ASP B 1 11 ? -2.643 -28 -36.125 1 96.25 11 ASP B N 1
ATOM 3087 C CA . ASP B 1 11 ? -2.869 -27.906 -37.562 1 96.25 11 ASP B CA 1
ATOM 3088 C C . ASP B 1 11 ? -3.969 -28.875 -38 1 96.25 11 ASP B C 1
ATOM 3090 O O . ASP B 1 11 ? -4.52 -28.734 -39.094 1 96.25 11 ASP B O 1
ATOM 3094 N N . SER B 1 12 ? -4.328 -29.859 -37.188 1 95.88 12 SER B N 1
ATOM 3095 C CA . SER B 1 12 ? -5.391 -30.812 -37.5 1 95.88 12 SER B CA 1
ATOM 3096 C C . SER B 1 12 ? -6.754 -30.281 -37.062 1 95.88 12 SER B C 1
ATOM 3098 O O . SER B 1 12 ? -6.988 -30.047 -35.875 1 95.88 12 SER B O 1
ATOM 3100 N N . SER B 1 13 ? -7.625 -30.156 -38 1 96.5 13 SER B N 1
ATOM 3101 C CA . SER B 1 13 ? -8.977 -29.703 -37.688 1 96.5 13 SER B CA 1
ATOM 3102 C C . SER B 1 13 ? -9.703 -30.688 -36.781 1 96.5 13 SER B C 1
ATOM 3104 O O . SER B 1 13 ? -10.492 -30.297 -35.938 1 96.5 13 SER B O 1
ATOM 3106 N N . ILE B 1 14 ? -9.414 -31.906 -36.969 1 95.62 14 ILE B N 1
ATOM 3107 C CA . ILE B 1 14 ? -10.039 -32.969 -36.156 1 95.62 14 ILE B CA 1
ATOM 3108 C C . ILE B 1 14 ? -9.625 -32.844 -34.719 1 95.62 14 ILE B C 1
ATOM 3110 O O . ILE B 1 14 ? -10.461 -32.906 -33.812 1 95.62 14 ILE B O 1
ATOM 3114 N N . ASN B 1 15 ? -8.367 -32.625 -34.531 1 94.5 15 ASN B N 1
ATOM 3115 C CA . ASN B 1 15 ? -7.855 -32.469 -33.156 1 94.5 15 ASN B CA 1
ATOM 3116 C C . ASN B 1 15 ? -8.445 -31.234 -32.469 1 94.5 15 ASN B C 1
ATOM 3118 O O . ASN B 1 15 ? -8.836 -31.297 -31.312 1 94.5 15 ASN B O 1
ATOM 3122 N N . ARG B 1 16 ? -8.461 -30.125 -33.188 1 96.88 16 ARG B N 1
ATOM 3123 C CA . ARG B 1 16 ? -9.039 -28.906 -32.656 1 96.88 16 ARG B CA 1
ATOM 3124 C C . ARG B 1 16 ? -10.5 -29.109 -32.25 1 96.88 16 ARG B C 1
ATOM 3126 O O . ARG B 1 16 ? -10.922 -28.703 -31.172 1 96.88 16 ARG B O 1
ATOM 3133 N N . MET B 1 17 ? -11.195 -29.797 -33.125 1 96.44 17 MET B N 1
ATOM 3134 C CA . MET B 1 17 ? -12.609 -30.062 -32.875 1 96.44 17 MET B CA 1
ATOM 3135 C C . MET B 1 17 ? -12.789 -30.953 -31.656 1 96.44 17 MET B C 1
ATOM 3137 O O . MET B 1 17 ? -13.68 -30.734 -30.828 1 96.44 17 MET B O 1
ATOM 3141 N N . PHE B 1 18 ? -11.945 -31.953 -31.562 1 95.06 18 PHE B N 1
ATOM 3142 C CA . PHE B 1 18 ? -11.992 -32.875 -30.453 1 95.06 18 PHE B CA 1
ATOM 3143 C C . PHE B 1 18 ? -11.789 -32.156 -29.125 1 95.06 18 PHE B C 1
ATOM 3145 O O . PHE B 1 18 ? -12.602 -32.312 -28.203 1 95.06 18 PHE B O 1
ATOM 3152 N N . ILE B 1 19 ? -10.812 -31.344 -29.047 1 96.06 19 ILE B N 1
ATOM 3153 C CA . ILE B 1 19 ? -10.477 -30.609 -27.828 1 96.06 19 ILE B CA 1
ATOM 3154 C C . ILE B 1 19 ? -11.586 -29.609 -27.5 1 96.06 19 ILE B C 1
ATOM 3156 O O . ILE B 1 19 ? -11.992 -29.469 -26.344 1 96.06 19 ILE B O 1
ATOM 3160 N N . LYS B 1 20 ? -11.992 -28.906 -28.516 1 96.81 20 LYS B N 1
ATOM 3161 C CA . LYS B 1 20 ? -13.078 -27.953 -28.344 1 96.81 20 LYS B CA 1
ATOM 3162 C C . LYS B 1 20 ? -14.312 -28.609 -27.734 1 96.81 20 LYS B C 1
ATOM 3164 O O . LYS B 1 20 ? -14.914 -28.078 -26.812 1 96.81 20 LYS B O 1
ATOM 3169 N N . THR B 1 21 ? -14.672 -29.75 -28.203 1 96.56 21 THR B N 1
ATOM 3170 C CA . THR B 1 21 ? -15.836 -30.484 -27.719 1 96.56 21 THR B CA 1
ATOM 3171 C C . THR B 1 21 ? -15.648 -30.875 -26.25 1 96.56 21 THR B C 1
ATOM 3173 O O . THR B 1 21 ? -16.562 -30.719 -25.438 1 96.56 21 THR B O 1
ATOM 3176 N N . ILE B 1 22 ? -14.445 -31.375 -25.938 1 95.56 22 ILE B N 1
ATOM 3177 C CA . ILE B 1 22 ? -14.133 -31.766 -24.578 1 95.56 22 ILE B CA 1
ATOM 3178 C C . ILE B 1 22 ? -14.32 -30.562 -23.641 1 95.56 22 ILE B C 1
ATOM 3180 O O . ILE B 1 22 ? -14.961 -30.672 -22.594 1 95.56 22 ILE B O 1
ATOM 3184 N N . ILE B 1 23 ? -13.828 -29.422 -24 1 96 23 ILE B N 1
ATOM 3185 C CA . ILE B 1 23 ? -13.836 -28.219 -23.172 1 96 23 ILE B CA 1
ATOM 3186 C C . ILE B 1 23 ? -15.266 -27.703 -23.016 1 96 23 ILE B C 1
ATOM 3188 O O . ILE B 1 23 ? -15.719 -27.453 -21.891 1 96 23 ILE B O 1
ATOM 3192 N N . GLU B 1 24 ? -15.969 -27.594 -24.062 1 95.75 24 GLU B N 1
ATOM 3193 C CA . GLU B 1 24 ? -17.344 -27.078 -24.047 1 95.75 24 GLU B CA 1
ATOM 3194 C C . GLU B 1 24 ? -18.25 -27.953 -23.203 1 95.75 24 GLU B C 1
ATOM 3196 O O . GLU B 1 24 ? -19.141 -27.438 -22.516 1 95.75 24 GLU B O 1
ATOM 3201 N N . GLU B 1 25 ? -18 -29.219 -23.172 1 95.81 25 GLU B N 1
ATOM 3202 C CA . GLU B 1 25 ? -18.875 -30.141 -22.453 1 95.81 25 GLU B CA 1
ATOM 3203 C C . GLU B 1 25 ? -18.516 -30.234 -20.984 1 95.81 25 GLU B C 1
ATOM 3205 O O . GLU B 1 25 ? -19.375 -30.5 -20.141 1 95.81 25 GLU B O 1
ATOM 3210 N N . ASN B 1 26 ? -17.25 -30.031 -20.719 1 94.94 26 ASN B N 1
ATOM 3211 C CA . ASN B 1 26 ? -16.812 -30.359 -19.375 1 94.94 26 ASN B CA 1
ATOM 3212 C C . ASN B 1 26 ? -16.312 -29.125 -18.625 1 94.94 26 ASN B C 1
ATOM 3214 O O . ASN B 1 26 ? -16.188 -29.156 -17.391 1 94.94 26 ASN B O 1
ATOM 3218 N N . LEU B 1 27 ? -16.016 -28.109 -19.328 1 95.38 27 LEU B N 1
ATOM 3219 C CA . LEU B 1 27 ? -15.492 -26.891 -18.719 1 95.38 27 LEU B CA 1
ATOM 3220 C C . LEU B 1 27 ? -16.297 -25.672 -19.156 1 95.38 27 LEU B C 1
ATOM 3222 O O . LEU B 1 27 ? -15.797 -24.812 -19.875 1 95.38 27 LEU B O 1
ATOM 3226 N N . PRO B 1 28 ? -17.438 -25.469 -18.594 1 93.12 28 PRO B N 1
ATOM 3227 C CA . PRO B 1 28 ? -18.344 -24.406 -19.031 1 93.12 28 PRO B CA 1
ATOM 3228 C C . PRO B 1 28 ? -17.797 -23.016 -18.75 1 93.12 28 PRO B C 1
ATOM 3230 O O . PRO B 1 28 ? -18.234 -22.031 -19.359 1 93.12 28 PRO B O 1
ATOM 3233 N N . LYS B 1 29 ? -16.906 -22.922 -17.906 1 94.62 29 LYS B N 1
ATOM 3234 C CA . LYS B 1 29 ? -16.359 -21.609 -17.547 1 94.62 29 LYS B CA 1
ATOM 3235 C C . LYS B 1 29 ? -15.273 -21.188 -18.531 1 94.62 29 LYS B C 1
ATOM 3237 O O . LYS B 1 29 ? -14.656 -20.141 -18.359 1 94.62 29 LYS B O 1
ATOM 3242 N N . PHE B 1 30 ? -15.055 -22.016 -19.594 1 97 30 PHE B N 1
ATOM 3243 C CA . PHE B 1 30 ? -14.008 -21.703 -20.562 1 97 30 PHE B CA 1
ATOM 3244 C C . PHE B 1 30 ? -14.609 -21.375 -21.922 1 97 30 PHE B C 1
ATOM 3246 O O . PHE B 1 30 ? -15.609 -21.969 -22.328 1 97 30 PHE B O 1
ATOM 3253 N N . GLU B 1 31 ? -14.055 -20.406 -22.562 1 97.44 31 GLU B N 1
ATOM 3254 C CA . GLU B 1 31 ? -14.273 -20.094 -23.969 1 97.44 31 GLU B CA 1
ATOM 3255 C C . GLU B 1 31 ? -13.086 -20.516 -24.812 1 97.44 31 GLU B C 1
ATOM 3257 O O . GLU B 1 31 ? -11.938 -20.203 -24.5 1 97.44 31 GLU B O 1
ATOM 3262 N N . VAL B 1 32 ? -13.367 -21.188 -25.969 1 97.94 32 VAL B N 1
ATOM 3263 C CA . VAL B 1 32 ? -12.297 -21.797 -26.75 1 97.94 32 VAL B CA 1
ATOM 3264 C C . VAL B 1 32 ? -12.031 -20.953 -28 1 97.94 32 VAL B C 1
ATOM 3266 O O . VAL B 1 32 ? -12.961 -20.578 -28.719 1 97.94 32 VAL B O 1
ATOM 3269 N N . PHE B 1 33 ? -10.812 -20.609 -28.188 1 98.31 33 PHE B N 1
ATOM 3270 C CA . PHE B 1 33 ? -10.312 -20.016 -29.422 1 98.31 33 PHE B CA 1
ATOM 3271 C C . PHE B 1 33 ? -9.383 -20.984 -30.156 1 98.31 33 PHE B C 1
ATOM 3273 O O . PHE B 1 33 ? -8.594 -21.688 -29.516 1 98.31 33 PHE B O 1
ATOM 3280 N N . GLU B 1 34 ? -9.422 -21.016 -31.516 1 98.12 34 GLU B N 1
ATOM 3281 C CA . GLU B 1 34 ? -8.664 -22 -32.281 1 98.12 34 GLU B CA 1
ATOM 3282 C C . GLU B 1 34 ? -7.711 -21.312 -33.25 1 98.12 34 GLU B C 1
ATOM 3284 O O . GLU B 1 34 ? -8.039 -20.266 -33.812 1 98.12 34 GLU B O 1
ATOM 3289 N N . ALA B 1 35 ? -6.613 -21.922 -33.438 1 98.25 35 ALA B N 1
ATOM 3290 C CA . ALA B 1 35 ? -5.652 -21.5 -34.438 1 98.25 35 ALA B CA 1
ATOM 3291 C C . ALA B 1 35 ? -5.145 -22.703 -35.25 1 98.25 35 ALA B C 1
ATOM 3293 O O . ALA B 1 35 ? -4.867 -23.766 -34.656 1 98.25 35 ALA B O 1
ATOM 3294 N N . GLU B 1 36 ? -4.922 -22.562 -36.5 1 97.56 36 GLU B N 1
ATOM 3295 C CA . GLU B 1 36 ? -4.617 -23.703 -37.375 1 97.56 36 GLU B CA 1
ATOM 3296 C C . GLU B 1 36 ? -3.117 -23.812 -37.656 1 97.56 36 GLU B C 1
ATOM 3298 O O . GLU B 1 36 ? -2.662 -24.75 -38.312 1 97.56 36 GLU B O 1
ATOM 3303 N N . ASN B 1 37 ? -2.408 -22.828 -37.188 1 97.19 37 ASN B N 1
ATOM 3304 C CA . ASN B 1 37 ? -0.954 -22.859 -37.312 1 97.19 37 ASN B CA 1
ATOM 3305 C C . ASN B 1 37 ? -0.294 -21.984 -36.25 1 97.19 37 ASN B C 1
ATOM 3307 O O . ASN B 1 37 ? -0.978 -21.266 -35.5 1 97.19 37 ASN B O 1
ATOM 3311 N N . GLY B 1 38 ? 0.991 -22.094 -36.156 1 97.44 38 GLY B N 1
ATOM 3312 C CA . GLY B 1 38 ? 1.746 -21.453 -35.094 1 97.44 38 GLY B CA 1
ATOM 3313 C C . GLY B 1 38 ? 1.616 -19.938 -35.094 1 97.44 38 GLY B C 1
ATOM 3314 O O . GLY B 1 38 ? 1.412 -19.312 -34.062 1 97.44 38 GLY B O 1
ATOM 3315 N N . MET B 1 39 ? 1.735 -19.359 -36.25 1 97.56 39 MET B N 1
ATOM 3316 C CA . MET B 1 39 ? 1.694 -17.891 -36.375 1 97.56 39 MET B CA 1
ATOM 3317 C C . MET B 1 39 ? 0.316 -17.359 -36 1 97.56 39 MET B C 1
ATOM 3319 O O . MET B 1 39 ? 0.207 -16.375 -35.281 1 97.56 39 MET B O 1
ATOM 3323 N N . GLU B 1 40 ? -0.644 -18.016 -36.5 1 97.69 40 GLU B N 1
ATOM 3324 C CA . GLU B 1 40 ? -2.004 -17.641 -36.125 1 97.69 40 GLU B CA 1
ATOM 3325 C C . GLU B 1 40 ? -2.207 -17.75 -34.594 1 97.69 40 GLU B C 1
ATOM 3327 O O . GLU B 1 40 ? -2.826 -16.875 -34 1 97.69 40 GLU B O 1
ATOM 3332 N N . GLY B 1 41 ? -1.715 -18.781 -34.062 1 98.06 41 GLY B N 1
ATOM 3333 C CA . GLY B 1 41 ? -1.808 -18.984 -32.625 1 98.06 41 GLY B CA 1
ATOM 3334 C C . GLY B 1 41 ? -1.119 -17.891 -31.812 1 98.06 41 GLY B C 1
ATOM 3335 O O . GLY B 1 41 ? -1.672 -17.391 -30.828 1 98.06 41 GLY B O 1
ATOM 3336 N N . PHE B 1 42 ? 0.044 -17.547 -32.312 1 97.94 42 PHE B N 1
ATOM 3337 C CA . PHE B 1 42 ? 0.816 -16.5 -31.656 1 97.94 42 PHE B CA 1
ATOM 3338 C C . PHE B 1 42 ? 0.046 -15.18 -31.641 1 97.94 42 PHE B C 1
ATOM 3340 O O . PHE B 1 42 ? -0.099 -14.539 -30.594 1 97.94 42 PHE B O 1
ATOM 3347 N N . LYS B 1 43 ? -0.469 -14.812 -32.75 1 97.94 43 LYS B N 1
ATOM 3348 C CA . LYS B 1 43 ? -1.233 -13.57 -32.875 1 97.94 43 LYS B CA 1
ATOM 3349 C C . LYS B 1 43 ? -2.488 -13.609 -32 1 97.94 43 LYS B C 1
ATOM 3351 O O . LYS B 1 43 ? -2.814 -12.625 -31.344 1 97.94 43 LYS B O 1
ATOM 3356 N N . LEU B 1 44 ? -3.1 -14.719 -32.031 1 98.19 44 LEU B N 1
ATOM 3357 C CA . LEU B 1 44 ? -4.336 -14.898 -31.281 1 98.19 44 LEU B CA 1
ATOM 3358 C C . LEU B 1 44 ? -4.078 -14.758 -29.781 1 98.19 44 LEU B C 1
ATOM 3360 O O . LEU B 1 44 ? -4.879 -14.156 -29.062 1 98.19 44 LEU B O 1
ATOM 3364 N N . CYS B 1 45 ? -3.018 -15.289 -29.312 1 98.31 45 CYS B N 1
ATOM 3365 C CA . CYS B 1 45 ? -2.664 -15.219 -27.891 1 98.31 45 CYS B CA 1
ATOM 3366 C C . CYS B 1 45 ? -2.373 -13.781 -27.484 1 98.31 45 CYS B C 1
ATOM 3368 O O . CYS B 1 45 ? -2.715 -13.375 -26.375 1 98.31 45 CYS B O 1
ATOM 3370 N N . LYS B 1 46 ? -1.73 -13.031 -28.297 1 97.38 46 LYS B N 1
ATOM 3371 C CA . LYS B 1 46 ? -1.456 -11.625 -28.016 1 97.38 46 LYS B CA 1
ATOM 3372 C C . LYS B 1 46 ? -2.748 -10.82 -27.938 1 97.38 46 LYS B C 1
ATOM 3374 O O . LYS B 1 46 ? -2.865 -9.906 -27.109 1 97.38 46 LYS B O 1
ATOM 3379 N N . GLU B 1 47 ? -3.668 -11.18 -28.734 1 97.19 47 GLU B N 1
ATOM 3380 C CA . GLU B 1 47 ? -4.914 -10.43 -28.844 1 97.19 47 GLU B CA 1
ATOM 3381 C C . GLU B 1 47 ? -5.875 -10.805 -27.719 1 97.19 47 GLU B C 1
ATOM 3383 O O . GLU B 1 47 ? -6.426 -9.922 -27.047 1 97.19 47 GLU B O 1
ATOM 3388 N N . GLU B 1 48 ? -6.004 -12.133 -27.516 1 97.12 48 GLU B N 1
ATOM 3389 C CA . GLU B 1 48 ? -7.051 -12.594 -26.609 1 97.12 48 GLU B CA 1
ATOM 3390 C C . GLU B 1 48 ? -6.523 -12.75 -25.188 1 97.12 48 GLU B C 1
ATOM 3392 O O . GLU B 1 48 ? -7.301 -12.781 -24.234 1 97.12 48 GLU B O 1
ATOM 3397 N N . LYS B 1 49 ? -5.18 -12.93 -25.047 1 97.25 49 LYS B N 1
ATOM 3398 C CA . LYS B 1 49 ? -4.535 -13.102 -23.75 1 97.25 49 LYS B CA 1
ATOM 3399 C C . LYS B 1 49 ? -5.199 -14.219 -22.953 1 97.25 49 LYS B C 1
ATOM 3401 O O . LYS B 1 49 ? -5.754 -13.977 -21.875 1 97.25 49 LYS B O 1
ATOM 3406 N N . PRO B 1 50 ? -5.141 -15.414 -23.438 1 98.5 50 PRO B N 1
ATOM 3407 C CA . PRO B 1 50 ? -5.832 -16.531 -22.797 1 98.5 50 PRO B CA 1
ATOM 3408 C C . PRO B 1 50 ? -5.242 -16.906 -21.438 1 98.5 50 PRO B C 1
ATOM 3410 O O . PRO B 1 50 ? -4.164 -16.422 -21.078 1 98.5 50 PRO B O 1
ATOM 3413 N N . ASN B 1 51 ? -6.016 -17.766 -20.703 1 98.25 51 ASN B N 1
ATOM 3414 C CA . ASN B 1 51 ? -5.594 -18.234 -19.391 1 98.25 51 ASN B CA 1
ATOM 3415 C C . ASN B 1 51 ? -4.762 -19.516 -19.484 1 98.25 51 ASN B C 1
ATOM 3417 O O . ASN B 1 51 ? -4.082 -19.891 -18.531 1 98.25 51 ASN B O 1
ATOM 3421 N N . VAL B 1 52 ? -4.859 -20.156 -20.594 1 98.38 52 VAL B N 1
ATOM 3422 C CA . VAL B 1 52 ? -4.082 -21.375 -20.859 1 98.38 52 VAL B CA 1
ATOM 3423 C C . VAL B 1 52 ? -4.016 -21.625 -22.359 1 98.38 52 VAL B C 1
ATOM 3425 O O . VAL B 1 52 ? -4.941 -21.281 -23.094 1 98.38 52 VAL B O 1
ATOM 3428 N N . ILE B 1 53 ? -2.893 -22.172 -22.828 1 98.69 53 ILE B N 1
ATOM 3429 C CA . ILE B 1 53 ? -2.686 -22.484 -24.234 1 98.69 53 ILE B CA 1
ATOM 3430 C C . ILE B 1 53 ? -2.42 -23.984 -24.391 1 98.69 53 ILE B C 1
ATOM 3432 O O . ILE B 1 53 ? -1.585 -24.547 -23.688 1 98.69 53 ILE B O 1
ATOM 3436 N N . LEU B 1 54 ? -3.164 -24.656 -25.219 1 98.38 54 LEU B N 1
ATOM 3437 C CA . LEU B 1 54 ? -2.85 -26 -25.688 1 98.38 54 LEU B CA 1
ATOM 3438 C C . LEU B 1 54 ? -2.15 -25.969 -27.047 1 98.38 54 LEU B C 1
ATOM 3440 O O . LEU B 1 54 ? -2.688 -25.422 -28 1 98.38 54 LEU B O 1
ATOM 3444 N N . LEU B 1 55 ? -0.999 -26.562 -27.094 1 98.38 55 LEU B N 1
ATOM 3445 C CA . LEU B 1 55 ? -0.146 -26.359 -28.25 1 98.38 55 LEU B CA 1
ATOM 3446 C C . LEU B 1 55 ? 0.365 -27.688 -28.797 1 98.38 55 LEU B C 1
ATOM 3448 O O . LEU B 1 55 ? 1.039 -28.438 -28.078 1 98.38 55 LEU B O 1
ATOM 3452 N N . ASP B 1 56 ? 0.058 -27.984 -30.016 1 97.12 56 ASP B N 1
ATOM 3453 C CA . ASP B 1 56 ? 0.634 -29.141 -30.703 1 97.12 56 ASP B CA 1
ATOM 3454 C C . ASP B 1 56 ? 2.1 -28.891 -31.047 1 97.12 56 ASP B C 1
ATOM 3456 O O . ASP B 1 56 ? 2.49 -27.766 -31.344 1 97.12 56 ASP B O 1
ATOM 3460 N N . ILE B 1 57 ? 2.873 -29.922 -31.031 1 96.06 57 ILE B N 1
ATOM 3461 C CA . ILE B 1 57 ? 4.293 -29.781 -31.344 1 96.06 57 ILE B CA 1
ATOM 3462 C C . ILE B 1 57 ? 4.516 -29.891 -32.844 1 96.06 57 ILE B C 1
ATOM 3464 O O . ILE B 1 57 ? 5.219 -29.062 -33.438 1 96.06 57 ILE B O 1
ATOM 3468 N N . MET B 1 58 ? 3.883 -30.891 -33.438 1 94.44 58 MET B N 1
ATOM 3469 C CA . MET B 1 58 ? 4.102 -31.125 -34.844 1 94.44 58 MET B CA 1
ATOM 3470 C C . MET B 1 58 ? 3.154 -30.297 -35.688 1 94.44 58 MET B C 1
ATOM 3472 O O . MET B 1 58 ? 2.002 -30.672 -35.906 1 94.44 58 MET B O 1
ATOM 3476 N N . MET B 1 59 ? 3.66 -29.203 -36.25 1 94.56 59 MET B N 1
ATOM 3477 C CA . MET B 1 59 ? 2.924 -28.328 -37.156 1 94.56 59 MET B CA 1
ATOM 3478 C C . MET B 1 59 ? 3.826 -27.812 -38.281 1 94.56 59 MET B C 1
ATOM 3480 O O . MET B 1 59 ? 5.039 -27.703 -38.094 1 94.56 59 MET B O 1
ATOM 3484 N N . PRO B 1 60 ? 3.213 -27.547 -39.406 1 93.75 60 PRO B N 1
ATOM 3485 C CA . PRO B 1 60 ? 4.012 -27.031 -40.531 1 93.75 60 PRO B CA 1
ATOM 3486 C C . PRO B 1 60 ? 4.523 -25.609 -40.281 1 93.75 60 PRO B C 1
ATOM 3488 O O . PRO B 1 60 ? 3.918 -24.859 -39.531 1 93.75 60 PRO B O 1
ATOM 3491 N N . GLU B 1 61 ? 5.773 -25.266 -40.844 1 92.56 61 GLU B N 1
ATOM 3492 C CA . GLU B 1 61 ? 6.395 -23.938 -40.844 1 92.56 61 GLU B CA 1
ATOM 3493 C C . GLU B 1 61 ? 6.977 -23.625 -39.469 1 92.56 61 GLU B C 1
ATOM 3495 O O . GLU B 1 61 ? 8.188 -23.703 -39.281 1 92.56 61 GLU B O 1
ATOM 3500 N N . LEU B 1 62 ? 6.008 -23.375 -38.469 1 95.5 62 LEU B N 1
ATOM 3501 C CA . LEU B 1 62 ? 6.402 -23.125 -37.094 1 95.5 62 LEU B CA 1
ATOM 3502 C C . LEU B 1 62 ? 5.926 -24.266 -36.188 1 95.5 62 LEU B C 1
ATOM 3504 O O . LEU B 1 62 ? 4.719 -24.453 -36 1 95.5 62 LEU B O 1
ATOM 3508 N N . ASP B 1 63 ? 6.867 -24.984 -35.656 1 95.69 63 ASP B N 1
ATOM 3509 C CA . ASP B 1 63 ? 6.438 -26.078 -34.781 1 95.69 63 ASP B CA 1
ATOM 3510 C C . ASP B 1 63 ? 6.109 -25.578 -33.375 1 95.69 63 ASP B C 1
ATOM 3512 O O . ASP B 1 63 ? 6.293 -24.406 -33.062 1 95.69 63 ASP B O 1
ATOM 3516 N N . GLY B 1 64 ? 5.594 -26.438 -32.594 1 97.38 64 GLY B N 1
ATOM 3517 C CA . GLY B 1 64 ? 5.121 -26.047 -31.281 1 97.38 64 GLY B CA 1
ATOM 3518 C C . GLY B 1 64 ? 6.215 -25.469 -30.406 1 97.38 64 GLY B C 1
ATOM 3519 O O . GLY B 1 64 ? 5.969 -24.562 -29.609 1 97.38 64 GLY B O 1
ATOM 3520 N N . TYR B 1 65 ? 7.445 -26 -30.5 1 97.69 65 TYR B N 1
ATOM 3521 C CA . TYR B 1 65 ? 8.562 -25.5 -29.703 1 97.69 65 TYR B CA 1
ATOM 3522 C C . TYR B 1 65 ? 8.883 -24.062 -30.047 1 97.69 65 TYR B C 1
ATOM 3524 O O . TYR B 1 65 ? 9.094 -23.219 -29.156 1 97.69 65 TYR B O 1
ATOM 3532 N N . GLU B 1 66 ? 8.898 -23.797 -31.266 1 97.75 66 GLU B N 1
ATOM 3533 C CA . GLU B 1 66 ? 9.195 -22.438 -31.75 1 97.75 66 GLU B CA 1
ATOM 3534 C C . GLU B 1 66 ? 8.117 -21.453 -31.328 1 97.75 66 GLU B C 1
ATOM 3536 O O . GLU B 1 66 ? 8.422 -20.328 -30.906 1 97.75 66 GLU B O 1
ATOM 3541 N N . VAL B 1 67 ? 6.922 -21.906 -31.438 1 98.12 67 VAL B N 1
ATOM 3542 C CA . VAL B 1 67 ? 5.812 -21.047 -31.031 1 98.12 67 VAL B CA 1
ATOM 3543 C C . VAL B 1 67 ? 5.938 -20.734 -29.547 1 98.12 67 VAL B C 1
ATOM 3545 O O . VAL B 1 67 ? 5.789 -19.578 -29.141 1 98.12 67 VAL B O 1
ATOM 3548 N N . CYS B 1 68 ? 6.18 -21.672 -28.719 1 98.31 68 CYS B N 1
ATOM 3549 C CA . CYS B 1 68 ? 6.305 -21.484 -27.266 1 98.31 68 CYS B CA 1
ATOM 3550 C C . CYS B 1 68 ? 7.43 -20.516 -26.938 1 98.31 68 CYS B C 1
ATOM 3552 O O . CYS B 1 68 ? 7.258 -19.625 -26.109 1 98.31 68 CYS B O 1
ATOM 3554 N N . LYS B 1 69 ? 8.523 -20.672 -27.609 1 97.88 69 LYS B N 1
ATOM 3555 C CA . LYS B 1 69 ? 9.641 -19.75 -27.406 1 97.88 69 LYS B CA 1
ATOM 3556 C C . LYS B 1 69 ? 9.219 -18.312 -27.719 1 97.88 69 LYS B C 1
ATOM 3558 O O . LYS B 1 69 ? 9.57 -17.391 -26.969 1 97.88 69 LYS B O 1
ATOM 3563 N N . MET B 1 70 ? 8.523 -18.172 -28.781 1 97.88 70 MET B N 1
ATOM 3564 C CA . MET B 1 70 ? 8.047 -16.844 -29.156 1 97.88 70 MET B CA 1
ATOM 3565 C C . MET B 1 70 ? 7.133 -16.266 -28.094 1 97.88 70 MET B C 1
ATOM 3567 O O . MET B 1 70 ? 7.27 -15.094 -27.719 1 97.88 70 MET B O 1
ATOM 3571 N N . LEU B 1 71 ? 6.27 -17.047 -27.625 1 98.19 71 LEU B N 1
ATOM 3572 C CA . LEU B 1 71 ? 5.316 -16.625 -26.609 1 98.19 71 LEU B CA 1
ATOM 3573 C C . LEU B 1 71 ? 6.039 -16.203 -25.328 1 98.19 71 LEU B C 1
ATOM 3575 O O . LEU B 1 71 ? 5.672 -15.203 -24.703 1 98.19 71 LEU B O 1
ATOM 3579 N N . LYS B 1 72 ? 7.082 -16.922 -24.953 1 97.81 72 LYS B N 1
ATOM 3580 C CA . LYS B 1 72 ? 7.789 -16.688 -23.688 1 97.81 72 LYS B CA 1
ATOM 3581 C C . LYS B 1 72 ? 8.719 -15.484 -23.781 1 97.81 72 LYS B C 1
ATOM 3583 O O . LYS B 1 72 ? 9.148 -14.938 -22.766 1 97.81 72 LYS B O 1
ATOM 3588 N N . LYS B 1 73 ? 9 -15.062 -24.984 1 97 73 LYS B N 1
ATOM 3589 C CA . LYS B 1 73 ? 9.844 -13.891 -25.203 1 97 73 LYS B CA 1
ATOM 3590 C C . LYS B 1 73 ? 9.023 -12.609 -25.156 1 97 73 LYS B C 1
ATOM 3592 O O . LYS B 1 73 ? 9.562 -11.523 -24.938 1 97 73 LYS B O 1
ATOM 3597 N N . GLU B 1 74 ? 7.77 -12.812 -25.422 1 96.25 74 GLU B N 1
ATOM 3598 C CA . GLU B 1 74 ? 6.875 -11.664 -25.469 1 96.25 74 GLU B CA 1
ATOM 3599 C C . GLU B 1 74 ? 6.355 -11.312 -24.078 1 96.25 74 GLU B C 1
ATOM 3601 O O . GLU B 1 74 ? 5.82 -12.18 -23.375 1 96.25 74 GLU B O 1
ATOM 3606 N N . GLU B 1 75 ? 6.418 -10.094 -23.641 1 95.19 75 GLU B N 1
ATOM 3607 C CA . GLU B 1 75 ? 6.031 -9.633 -22.312 1 95.19 75 GLU B CA 1
ATOM 3608 C C . GLU B 1 75 ? 4.555 -9.914 -22.031 1 95.19 75 GLU B C 1
ATOM 3610 O O . GLU B 1 75 ? 4.188 -10.312 -20.922 1 95.19 75 GLU B O 1
ATOM 3615 N N . SER B 1 76 ? 3.752 -9.75 -23.031 1 95.75 76 SER B N 1
ATOM 3616 C CA . SER B 1 76 ? 2.307 -9.852 -22.844 1 95.75 76 SER B CA 1
ATOM 3617 C C . SER B 1 76 ? 1.856 -11.305 -22.734 1 95.75 76 SER B C 1
ATOM 3619 O O . SER B 1 76 ? 0.758 -11.586 -22.25 1 95.75 76 SER B O 1
ATOM 3621 N N . THR B 1 77 ? 2.744 -12.289 -23.141 1 97.81 77 THR B N 1
ATOM 3622 C CA . THR B 1 77 ? 2.273 -13.664 -23.188 1 97.81 77 THR B CA 1
ATOM 3623 C C . THR B 1 77 ? 3.199 -14.586 -22.391 1 97.81 77 THR B C 1
ATOM 3625 O O . THR B 1 77 ? 2.885 -15.758 -22.172 1 97.81 77 THR B O 1
ATOM 3628 N N . LYS B 1 78 ? 4.285 -14.109 -21.906 1 97.12 78 LYS B N 1
ATOM 3629 C CA . LYS B 1 78 ? 5.359 -14.922 -21.359 1 97.12 78 LYS B CA 1
ATOM 3630 C C . LYS B 1 78 ? 4.879 -15.711 -20.141 1 97.12 78 LYS B C 1
ATOM 3632 O O . LYS B 1 78 ? 5.414 -16.781 -19.828 1 97.12 78 LYS B O 1
ATOM 3637 N N . ARG B 1 79 ? 3.871 -15.203 -19.469 1 96.44 79 ARG B N 1
ATOM 3638 C CA . ARG B 1 79 ? 3.453 -15.836 -18.219 1 96.44 79 ARG B CA 1
ATOM 3639 C C . ARG B 1 79 ? 2.318 -16.828 -18.469 1 96.44 79 ARG B C 1
ATOM 3641 O O . ARG B 1 79 ? 1.959 -17.594 -17.578 1 96.44 79 ARG B O 1
ATOM 3648 N N . ILE B 1 80 ? 1.711 -16.812 -19.656 1 98.12 80 ILE B N 1
ATOM 3649 C CA . ILE B 1 80 ? 0.592 -17.688 -19.969 1 98.12 80 ILE B CA 1
ATOM 3650 C C . ILE B 1 80 ? 1.074 -19.141 -20 1 98.12 80 ILE B C 1
ATOM 3652 O O . ILE B 1 80 ? 2.07 -19.453 -20.656 1 98.12 80 ILE B O 1
ATOM 3656 N N . PRO B 1 81 ? 0.395 -20 -19.219 1 98.31 81 PRO B N 1
ATOM 3657 C CA . PRO B 1 81 ? 0.826 -21.406 -19.219 1 98.31 81 PRO B CA 1
ATOM 3658 C C . PRO B 1 81 ? 0.606 -22.078 -20.578 1 98.31 81 PRO B C 1
ATOM 3660 O O . PRO B 1 81 ? -0.471 -21.953 -21.156 1 98.31 81 PRO B O 1
ATOM 3663 N N . VAL B 1 82 ? 1.621 -22.812 -21.031 1 98.56 82 VAL B N 1
ATOM 3664 C CA . VAL B 1 82 ? 1.561 -23.578 -22.281 1 98.56 82 VAL B CA 1
ATOM 3665 C C . VAL B 1 82 ? 1.617 -25.078 -21.969 1 98.56 82 VAL B C 1
ATOM 3667 O O . VAL B 1 82 ? 2.572 -25.547 -21.359 1 98.56 82 VAL B O 1
ATOM 3670 N N . ILE B 1 83 ? 0.595 -25.766 -22.359 1 97.81 83 ILE B N 1
ATOM 3671 C CA . ILE B 1 83 ? 0.54 -27.219 -22.25 1 97.81 83 ILE B CA 1
ATOM 3672 C C . ILE B 1 83 ? 0.736 -27.844 -23.625 1 97.81 83 ILE B C 1
ATOM 3674 O O . ILE B 1 83 ? -0.062 -27.609 -24.531 1 97.81 83 ILE B O 1
ATOM 3678 N N . PHE B 1 84 ? 1.739 -28.641 -23.766 1 96.94 84 PHE B N 1
ATOM 3679 C CA . PHE B 1 84 ? 1.95 -29.328 -25.031 1 96.94 84 PHE B CA 1
ATOM 3680 C C . PHE B 1 84 ? 1.017 -30.531 -25.156 1 96.94 84 PHE B C 1
ATOM 3682 O O . PHE B 1 84 ? 0.792 -31.25 -24.172 1 96.94 84 PHE B O 1
ATOM 3689 N N . LEU B 1 85 ? 0.413 -30.641 -26.25 1 92.88 85 LEU B N 1
ATOM 3690 C CA . LEU B 1 85 ? -0.398 -31.797 -26.625 1 92.88 85 LEU B CA 1
ATOM 3691 C C . LEU B 1 85 ? 0.184 -32.5 -27.844 1 92.88 85 LEU B C 1
ATOM 3693 O O . LEU B 1 85 ? 0.028 -32 -28.984 1 92.88 85 LEU B O 1
ATOM 3697 N N . SER B 1 86 ? 0.764 -33.688 -27.609 1 87.88 86 SER B N 1
ATOM 3698 C CA . SER B 1 86 ? 1.539 -34.219 -28.734 1 87.88 86 SER B CA 1
ATOM 3699 C C . SER B 1 86 ? 1.584 -35.719 -28.734 1 87.88 86 SER B C 1
ATOM 3701 O O . SER B 1 86 ? 1.369 -36.375 -27.688 1 87.88 86 SER B O 1
ATOM 3703 N N . ALA B 1 87 ? 1.93 -36.344 -29.891 1 88.88 87 ALA B N 1
ATOM 3704 C CA . ALA B 1 87 ? 2.107 -37.781 -30.047 1 88.88 87 ALA B CA 1
ATOM 3705 C C . ALA B 1 87 ? 3.521 -38.219 -29.672 1 88.88 87 ALA B C 1
ATOM 3707 O O . ALA B 1 87 ? 3.797 -39.406 -29.516 1 88.88 87 ALA B O 1
ATOM 3708 N N . LEU B 1 88 ? 4.359 -37.219 -29.594 1 85.31 88 LEU B N 1
ATOM 3709 C CA . LEU B 1 88 ? 5.727 -37.531 -29.188 1 85.31 88 LEU B CA 1
ATOM 3710 C C . LEU B 1 88 ? 5.793 -37.906 -27.719 1 85.31 88 LEU B C 1
ATOM 3712 O O . LEU B 1 88 ? 5.418 -37.094 -26.859 1 85.31 88 LEU B O 1
ATOM 3716 N N . THR B 1 89 ? 6.25 -39.031 -27.406 1 82.19 89 THR B N 1
ATOM 3717 C CA . THR B 1 89 ? 6.137 -39.5 -26.031 1 82.19 89 THR B CA 1
ATOM 3718 C C . THR B 1 89 ? 7.516 -39.719 -25.422 1 82.19 89 THR B C 1
ATOM 3720 O O . THR B 1 89 ? 7.633 -40 -24.219 1 82.19 89 THR B O 1
ATOM 3723 N N . ASP B 1 90 ? 8.516 -39.5 -26.25 1 85.94 90 ASP B N 1
ATOM 3724 C CA . ASP B 1 90 ? 9.836 -39.781 -25.719 1 85.94 90 ASP B CA 1
ATOM 3725 C C . ASP B 1 90 ? 10.258 -38.719 -24.688 1 85.94 90 ASP B C 1
ATOM 3727 O O . ASP B 1 90 ? 9.75 -37.594 -24.703 1 85.94 90 ASP B O 1
ATOM 3731 N N . ALA B 1 91 ? 11.148 -39.156 -23.812 1 82.94 91 ALA B N 1
ATOM 3732 C CA . ALA B 1 91 ? 11.602 -38.312 -22.703 1 82.94 91 ALA B CA 1
ATOM 3733 C C . ALA B 1 91 ? 12.297 -37.062 -23.203 1 82.94 91 ALA B C 1
ATOM 3735 O O . ALA B 1 91 ? 12.156 -35.969 -22.594 1 82.94 91 ALA B O 1
ATOM 3736 N N . GLU B 1 92 ? 12.969 -37.156 -24.297 1 88.31 92 GLU B N 1
ATOM 3737 C CA . GLU B 1 92 ? 13.703 -36.031 -24.859 1 88.31 92 GLU B CA 1
ATOM 3738 C C . GLU B 1 92 ? 12.75 -34.938 -25.375 1 88.31 92 GLU B C 1
ATOM 3740 O O . GLU B 1 92 ? 12.992 -33.75 -25.188 1 88.31 92 GLU B O 1
ATOM 3745 N N . ASP B 1 93 ? 11.727 -35.406 -25.984 1 90.62 93 ASP B N 1
ATOM 3746 C CA . ASP B 1 93 ? 10.727 -34.469 -26.484 1 90.62 93 ASP B CA 1
ATOM 3747 C C . ASP B 1 93 ? 10.031 -33.75 -25.344 1 90.62 93 ASP B C 1
ATOM 3749 O O . ASP B 1 93 ? 9.844 -32.531 -25.422 1 90.62 93 ASP B O 1
ATOM 3753 N N . LYS B 1 94 ? 9.695 -34.438 -24.328 1 89.81 94 LYS B N 1
ATOM 3754 C CA . LYS B 1 94 ? 9.055 -33.844 -23.172 1 89.81 94 LYS B CA 1
ATOM 3755 C C . LYS B 1 94 ? 9.977 -32.812 -22.5 1 89.81 94 LYS B C 1
ATOM 3757 O O . LYS B 1 94 ? 9.547 -31.703 -22.203 1 89.81 94 LYS B O 1
ATOM 3762 N N . ALA B 1 95 ? 11.219 -33.25 -22.328 1 89.19 95 ALA B N 1
ATOM 3763 C CA . ALA B 1 95 ? 12.195 -32.344 -21.719 1 89.19 95 ALA B CA 1
ATOM 3764 C C . ALA B 1 95 ? 12.359 -31.078 -22.531 1 89.19 95 ALA B C 1
ATOM 3766 O O . ALA B 1 95 ? 12.453 -29.984 -21.984 1 89.19 95 ALA B O 1
ATOM 3767 N N . LYS B 1 96 ? 12.406 -31.234 -23.828 1 93.44 96 LYS B N 1
ATOM 3768 C CA . LYS B 1 96 ? 12.516 -30.078 -24.719 1 93.44 96 LYS B CA 1
ATOM 3769 C C . LYS B 1 96 ? 11.328 -29.141 -24.547 1 93.44 96 LYS B C 1
ATOM 3771 O O . LYS B 1 96 ? 11.492 -27.922 -24.547 1 93.44 96 LYS B O 1
ATOM 3776 N N . GLY B 1 97 ? 10.148 -29.703 -24.406 1 94.5 97 GLY B N 1
ATOM 3777 C CA . GLY B 1 97 ? 8.953 -28.906 -24.172 1 94.5 97 GLY B CA 1
ATOM 3778 C C . GLY B 1 97 ? 9.055 -28.031 -22.938 1 94.5 97 GLY B C 1
ATOM 3779 O O . GLY B 1 97 ? 8.719 -26.844 -22.984 1 94.5 97 GLY B O 1
ATOM 3780 N N . PHE B 1 98 ? 9.578 -28.547 -21.875 1 92.75 98 PHE B N 1
ATOM 3781 C CA . PHE B 1 98 ? 9.734 -27.797 -20.625 1 92.75 98 PHE B CA 1
ATOM 3782 C C . PHE B 1 98 ? 10.844 -26.75 -20.766 1 92.75 98 PHE B C 1
ATOM 3784 O O . PHE B 1 98 ? 10.727 -25.641 -20.25 1 92.75 98 PHE B O 1
ATOM 3791 N N . ASP B 1 99 ? 11.875 -27.062 -21.484 1 93.12 99 ASP B N 1
ATOM 3792 C CA . ASP B 1 99 ? 13.023 -26.172 -21.672 1 93.12 99 ASP B CA 1
ATOM 3793 C C . ASP B 1 99 ? 12.625 -24.906 -22.391 1 93.12 99 ASP B C 1
ATOM 3795 O O . ASP B 1 99 ? 13.133 -23.812 -22.094 1 93.12 99 ASP B O 1
ATOM 3799 N N . VAL B 1 100 ? 11.695 -25.109 -23.328 1 96.06 100 VAL B N 1
ATOM 3800 C CA . VAL B 1 100 ? 11.336 -23.953 -24.141 1 96.06 100 VAL B CA 1
ATOM 3801 C C . VAL B 1 100 ? 10.258 -23.125 -23.422 1 96.06 100 VAL B C 1
ATOM 3803 O O . VAL B 1 100 ? 9.844 -22.078 -23.922 1 96.06 100 VAL B O 1
ATOM 3806 N N . GLY B 1 101 ? 9.789 -23.625 -22.328 1 95.06 101 GLY B N 1
ATOM 3807 C CA . GLY B 1 101 ? 8.914 -22.797 -21.531 1 95.06 101 GLY B CA 1
ATOM 3808 C C . GLY B 1 101 ? 7.562 -23.438 -21.266 1 95.06 101 GLY B C 1
ATOM 3809 O O . GLY B 1 101 ? 6.703 -22.844 -20.609 1 95.06 101 GLY B O 1
ATOM 3810 N N . GLY B 1 102 ? 7.328 -24.688 -21.781 1 96.38 102 GLY B N 1
ATOM 3811 C CA . GLY B 1 102 ? 6.109 -25.406 -21.453 1 96.38 102 GLY B CA 1
ATOM 3812 C C . GLY B 1 102 ? 6.004 -25.766 -19.984 1 96.38 102 GLY B C 1
ATOM 3813 O O . GLY B 1 102 ? 7.008 -26.094 -19.344 1 96.38 102 GLY B O 1
ATOM 3814 N N . ILE B 1 103 ? 4.766 -25.734 -19.5 1 95.31 103 ILE B N 1
ATOM 3815 C CA . ILE B 1 103 ? 4.629 -26 -18.078 1 95.31 103 ILE B CA 1
ATOM 3816 C C . ILE B 1 103 ? 4.031 -27.391 -17.859 1 95.31 103 ILE B C 1
ATOM 3818 O O . ILE B 1 103 ? 4.008 -27.891 -16.734 1 95.31 103 ILE B O 1
ATOM 3822 N N . ASP B 1 104 ? 3.531 -27.953 -18.938 1 94.75 104 ASP B N 1
ATOM 3823 C CA . ASP B 1 104 ? 2.955 -29.297 -18.875 1 94.75 104 ASP B CA 1
ATOM 3824 C C . ASP B 1 104 ? 2.986 -29.984 -20.234 1 94.75 104 ASP B C 1
ATOM 3826 O O . ASP B 1 104 ? 3.287 -29.344 -21.25 1 94.75 104 ASP B O 1
ATOM 3830 N N . TYR B 1 105 ? 2.783 -31.297 -20.188 1 92.94 105 TYR B N 1
ATOM 3831 C CA . TYR B 1 105 ? 2.859 -32.125 -21.375 1 92.94 105 TYR B CA 1
ATOM 3832 C C . TYR B 1 105 ? 1.831 -33.25 -21.328 1 92.94 105 TYR B C 1
ATOM 3834 O O . TYR B 1 105 ? 1.807 -34.031 -20.391 1 92.94 105 TYR B O 1
ATOM 3842 N N . ILE B 1 106 ? 0.965 -33.25 -22.344 1 91 106 ILE B N 1
ATOM 3843 C CA . ILE B 1 106 ? -0.039 -34.281 -22.469 1 91 106 ILE B CA 1
ATOM 3844 C C . ILE B 1 106 ? 0.237 -35.125 -23.734 1 91 106 ILE B C 1
ATOM 3846 O O . ILE B 1 106 ? 0.388 -34.562 -24.828 1 91 106 ILE B O 1
ATOM 3850 N N . THR B 1 107 ? 0.227 -36.375 -23.562 1 89 107 THR B N 1
ATOM 3851 C CA . THR B 1 107 ? 0.502 -37.25 -24.703 1 89 107 THR B CA 1
ATOM 3852 C C . THR B 1 107 ? -0.789 -37.625 -25.422 1 89 107 THR B C 1
ATOM 3854 O O . THR B 1 107 ? -1.819 -37.875 -24.781 1 89 107 THR B O 1
ATOM 3857 N N . LYS B 1 108 ? -0.661 -37.656 -26.812 1 87.25 108 LYS B N 1
ATOM 3858 C CA . LYS B 1 108 ? -1.749 -38.156 -27.656 1 87.25 108 LYS B CA 1
ATOM 3859 C C . LYS B 1 108 ? -1.621 -39.656 -27.859 1 87.25 108 LYS B C 1
ATOM 3861 O O . LYS B 1 108 ? -0.521 -40.188 -28.078 1 87.25 108 LYS B O 1
ATOM 3866 N N . PRO B 1 109 ? -2.756 -40.469 -27.812 1 84.75 109 PRO B N 1
ATOM 3867 C CA . PRO B 1 109 ? -4.129 -40.062 -27.484 1 84.75 109 PRO B CA 1
ATOM 3868 C C . PRO B 1 109 ? -4.312 -39.75 -26 1 84.75 109 PRO B C 1
ATOM 3870 O O . PRO B 1 109 ? -3.764 -40.438 -25.156 1 84.75 109 PRO B O 1
ATOM 3873 N N . SER B 1 110 ? -4.945 -38.75 -25.766 1 83.25 110 SER B N 1
ATOM 3874 C CA . SER B 1 110 ? -5.09 -38.281 -24.391 1 83.25 110 SER B CA 1
ATOM 3875 C C . SER B 1 110 ? -6.422 -38.719 -23.797 1 83.25 110 SER B C 1
ATOM 3877 O O . SER B 1 110 ? -7.422 -38.844 -24.5 1 83.25 110 SER B O 1
ATOM 3879 N N . GLU B 1 111 ? -6.355 -38.969 -22.578 1 86.56 111 GLU B N 1
ATOM 3880 C CA . GLU B 1 111 ? -7.594 -39.219 -21.844 1 86.56 111 GLU B CA 1
ATOM 3881 C C . GLU B 1 111 ? -8.305 -37.906 -21.5 1 86.56 111 GLU B C 1
ATOM 3883 O O . GLU B 1 111 ? -7.676 -36.969 -21.016 1 86.56 111 GLU B O 1
ATOM 3888 N N . ILE B 1 112 ? -9.523 -38 -21.672 1 91.06 112 ILE B N 1
ATOM 3889 C CA . ILE B 1 112 ? -10.352 -36.781 -21.516 1 91.06 112 ILE B CA 1
ATOM 3890 C C . ILE B 1 112 ? -10.188 -36.25 -20.109 1 91.06 112 ILE B C 1
ATOM 3892 O O . ILE B 1 112 ? -9.961 -35.031 -19.922 1 91.06 112 ILE B O 1
ATOM 3896 N N . LYS B 1 113 ? -10.188 -37.094 -19.125 1 90.62 113 LYS B N 1
ATOM 3897 C CA . LYS B 1 113 ? -10.125 -36.656 -17.719 1 90.62 113 LYS B CA 1
ATOM 3898 C C . LYS B 1 113 ? -8.797 -35.969 -17.422 1 90.62 113 LYS B C 1
ATOM 3900 O O . LYS B 1 113 ? -8.75 -35.031 -16.625 1 90.62 113 LYS B O 1
ATOM 3905 N N . GLU B 1 114 ? -7.785 -36.469 -17.984 1 88.81 114 GLU B N 1
ATOM 3906 C CA . GLU B 1 114 ? -6.461 -35.875 -17.781 1 88.81 114 GLU B CA 1
ATOM 3907 C C . GLU B 1 114 ? -6.363 -34.5 -18.406 1 88.81 114 GLU B C 1
ATOM 3909 O O . GLU B 1 114 ? -5.84 -33.562 -17.781 1 88.81 114 GLU B O 1
ATOM 3914 N N . VAL B 1 115 ? -6.875 -34.375 -19.609 1 93.38 115 VAL B N 1
ATOM 3915 C CA . VAL B 1 115 ? -6.863 -33.094 -20.312 1 93.38 115 VAL B CA 1
ATOM 3916 C C . VAL B 1 115 ? -7.59 -32.031 -19.484 1 93.38 115 VAL B C 1
ATOM 3918 O O . VAL B 1 115 ? -7.055 -30.953 -19.25 1 93.38 115 VAL B O 1
ATOM 3921 N N . ILE B 1 116 ? -8.727 -32.375 -18.969 1 94.88 116 ILE B N 1
ATOM 3922 C CA . ILE B 1 116 ? -9.562 -31.484 -18.172 1 94.88 116 ILE B CA 1
ATOM 3923 C C . ILE B 1 116 ? -8.836 -31.078 -16.906 1 94.88 116 ILE B C 1
ATOM 3925 O O . ILE B 1 116 ? -8.773 -29.891 -16.562 1 94.88 116 ILE B O 1
ATOM 3929 N N . ALA B 1 117 ? -8.266 -32.031 -16.234 1 93.19 117 ALA B N 1
ATOM 3930 C CA . ALA B 1 117 ? -7.598 -31.797 -14.953 1 93.19 117 ALA B CA 1
ATOM 3931 C C . ALA B 1 117 ? -6.418 -30.844 -15.125 1 93.19 117 ALA B C 1
ATOM 3933 O O . ALA B 1 117 ? -6.242 -29.922 -14.328 1 93.19 117 ALA B O 1
ATOM 3934 N N . ARG B 1 118 ? -5.645 -31.031 -16.141 1 94 118 ARG B N 1
ATOM 3935 C CA . ARG B 1 118 ? -4.441 -30.234 -16.344 1 94 118 ARG B CA 1
ATOM 3936 C C . ARG B 1 118 ? -4.797 -28.812 -16.781 1 94 118 ARG B C 1
ATOM 3938 O O . ARG B 1 118 ? -4.172 -27.844 -16.344 1 94 118 ARG B O 1
ATOM 3945 N N . ILE B 1 119 ? -5.816 -28.719 -17.609 1 96.31 119 ILE B N 1
ATOM 3946 C CA . ILE B 1 119 ? -6.301 -27.406 -18 1 96.31 119 ILE B CA 1
ATOM 3947 C C . ILE B 1 119 ? -6.758 -26.641 -16.766 1 96.31 119 ILE B C 1
ATOM 3949 O O . ILE B 1 119 ? -6.352 -25.5 -16.547 1 96.31 119 ILE B O 1
ATOM 3953 N N . ASN B 1 120 ? -7.555 -27.266 -15.953 1 95.31 120 ASN B N 1
ATOM 3954 C CA . ASN B 1 120 ? -8.094 -26.641 -14.75 1 95.31 120 ASN B CA 1
ATOM 3955 C C . ASN B 1 120 ? -6.98 -26.219 -13.797 1 95.31 120 ASN B C 1
ATOM 3957 O O . ASN B 1 120 ? -7.004 -25.109 -13.258 1 95.31 120 ASN B O 1
ATOM 3961 N N . THR B 1 121 ? -6.07 -27.047 -13.656 1 93.94 121 THR B N 1
ATOM 3962 C CA . THR B 1 121 ? -4.98 -26.812 -12.719 1 93.94 121 THR B CA 1
ATOM 3963 C C . THR B 1 121 ? -4.16 -25.594 -13.148 1 93.94 121 THR B C 1
ATOM 3965 O O . THR B 1 121 ? -3.973 -24.656 -12.367 1 93.94 121 THR B O 1
ATOM 3968 N N . HIS B 1 122 ? -3.74 -25.609 -14.352 1 96.19 122 HIS B N 1
ATOM 3969 C CA . HIS B 1 122 ? -2.824 -24.562 -14.805 1 96.19 122 HIS B CA 1
ATOM 3970 C C . HIS B 1 122 ? -3.557 -23.234 -15.023 1 96.19 122 HIS B C 1
ATOM 3972 O O . HIS B 1 122 ? -3.014 -22.172 -14.734 1 96.19 122 HIS B O 1
ATOM 3978 N N . ALA B 1 123 ? -4.785 -23.281 -15.531 1 96.88 123 ALA B N 1
ATOM 3979 C CA . ALA B 1 123 ? -5.582 -22.062 -15.633 1 96.88 123 ALA B CA 1
ATOM 3980 C C . ALA B 1 123 ? -5.848 -21.469 -14.258 1 96.88 123 ALA B C 1
ATOM 3982 O O . ALA B 1 123 ? -5.781 -20.25 -14.078 1 96.88 123 ALA B O 1
ATOM 3983 N N . GLY B 1 124 ? -6.129 -22.328 -13.352 1 95.5 124 GLY B N 1
ATOM 3984 C CA . GLY B 1 124 ? -6.355 -21.891 -11.984 1 95.5 124 GLY B CA 1
ATOM 3985 C C . GLY B 1 124 ? -5.148 -21.203 -11.375 1 95.5 124 GLY B C 1
ATOM 3986 O O . GLY B 1 124 ? -5.27 -20.125 -10.789 1 95.5 124 GLY B O 1
ATOM 3987 N N . LEU B 1 125 ? -4.031 -21.844 -11.508 1 94.81 125 LEU B N 1
ATOM 3988 C CA . LEU B 1 125 ? -2.795 -21.281 -10.984 1 94.81 125 LEU B CA 1
ATOM 3989 C C . LEU B 1 125 ? -2.484 -19.953 -11.656 1 94.81 125 LEU B C 1
ATOM 3991 O O . LEU B 1 125 ? -2.062 -19 -10.992 1 94.81 125 LEU B O 1
ATOM 3995 N N . TYR B 1 126 ? -2.703 -19.906 -12.906 1 96.94 126 TYR B N 1
ATOM 3996 C CA . TYR B 1 126 ? -2.494 -18.672 -13.664 1 96.94 126 TYR B CA 1
ATOM 3997 C C . TYR B 1 126 ? -3.418 -17.562 -13.172 1 96.94 126 TYR B C 1
ATOM 3999 O O . TYR B 1 126 ? -2.984 -16.422 -12.977 1 96.94 126 TYR B O 1
ATOM 4007 N N . ASN B 1 127 ? -4.664 -17.875 -12.984 1 97 127 ASN B N 1
ATOM 4008 C CA . ASN B 1 127 ? -5.641 -16.906 -12.516 1 97 127 ASN B CA 1
ATOM 4009 C C . ASN B 1 127 ? -5.258 -16.328 -11.148 1 97 127 ASN B C 1
ATOM 4011 O O . ASN B 1 127 ? -5.34 -15.125 -10.93 1 97 127 ASN B O 1
ATOM 4015 N N . VAL B 1 128 ? -4.824 -17.188 -10.297 1 96.25 128 VAL B N 1
ATOM 4016 C CA . VAL B 1 128 ? -4.426 -16.75 -8.961 1 96.25 128 VAL B CA 1
ATOM 4017 C C . VAL B 1 128 ? -3.221 -15.82 -9.055 1 96.25 128 VAL B C 1
ATOM 4019 O O . VAL B 1 128 ? -3.201 -14.758 -8.438 1 96.25 128 VAL B O 1
ATOM 4022 N N . GLN B 1 129 ? -2.256 -16.219 -9.758 1 96.56 129 GLN B N 1
ATOM 4023 C CA . GLN B 1 129 ? -1.064 -15.398 -9.938 1 96.56 129 GLN B CA 1
ATOM 4024 C C . GLN B 1 129 ? -1.417 -14.039 -10.531 1 96.56 129 GLN B C 1
ATOM 4026 O O . GLN B 1 129 ? -0.908 -13.008 -10.086 1 96.56 129 GLN B O 1
ATOM 4031 N N . ASN B 1 130 ? -2.246 -14.102 -11.508 1 96.75 130 ASN B N 1
ATOM 4032 C CA . ASN B 1 130 ? -2.648 -12.859 -12.156 1 96.75 130 ASN B CA 1
ATOM 4033 C C . ASN B 1 130 ? -3.416 -11.953 -11.195 1 96.75 130 ASN B C 1
ATOM 4035 O O . ASN B 1 130 ? -3.25 -10.734 -11.227 1 96.75 130 ASN B O 1
ATOM 4039 N N . GLU B 1 131 ? -4.262 -12.539 -10.445 1 96.75 131 GLU B N 1
ATOM 4040 C CA . GLU B 1 131 ? -4.996 -11.773 -9.445 1 96.75 131 GLU B CA 1
ATOM 4041 C C . GLU B 1 131 ? -4.047 -11.094 -8.461 1 96.75 131 GLU B C 1
ATOM 4043 O O . GLU B 1 131 ? -4.223 -9.922 -8.125 1 96.75 131 GLU B O 1
ATOM 4048 N N . LEU B 1 132 ? -3.051 -11.797 -8 1 97.31 132 LEU B N 1
ATOM 4049 C CA . LEU B 1 132 ? -2.057 -11.242 -7.086 1 97.31 132 LEU B CA 1
ATOM 4050 C C . LEU B 1 132 ? -1.282 -10.109 -7.738 1 97.31 132 LEU B C 1
ATOM 4052 O O . LEU B 1 132 ? -1.065 -9.062 -7.117 1 97.31 132 LEU B O 1
ATOM 4056 N N . ARG B 1 133 ? -0.979 -10.273 -8.953 1 97.31 133 ARG B N 1
ATOM 4057 C CA . ARG B 1 133 ? -0.227 -9.258 -9.68 1 97.31 133 ARG B CA 1
ATOM 4058 C C . ARG B 1 133 ? -1.073 -8.008 -9.906 1 97.31 133 ARG B C 1
ATOM 4060 O O . ARG B 1 133 ? -0.572 -6.887 -9.812 1 97.31 133 ARG B O 1
ATOM 4067 N N . GLU B 1 134 ? -2.32 -8.242 -10.273 1 96.56 134 GLU B N 1
ATOM 4068 C CA . GLU B 1 134 ? -3.217 -7.105 -10.469 1 96.56 134 GLU B CA 1
ATOM 4069 C C . GLU B 1 134 ? -3.396 -6.305 -9.18 1 96.56 134 GLU B C 1
ATOM 4071 O O . GLU B 1 134 ? -3.441 -5.074 -9.211 1 96.56 134 GLU B O 1
ATOM 4076 N N . TYR B 1 135 ? -3.498 -6.984 -8.109 1 95.81 135 TYR B N 1
ATOM 4077 C CA . TYR B 1 135 ? -3.609 -6.32 -6.812 1 95.81 135 TYR B CA 1
ATOM 4078 C C . TYR B 1 135 ? -2.373 -5.477 -6.527 1 95.81 135 TYR B C 1
ATOM 4080 O O . TYR B 1 135 ? -2.486 -4.316 -6.129 1 95.81 135 TYR B O 1
ATOM 4088 N N . ILE B 1 136 ? -1.269 -6.07 -6.727 1 96.44 136 ILE B N 1
ATOM 4089 C CA . ILE B 1 136 ? -0.006 -5.383 -6.484 1 96.44 136 ILE B CA 1
ATOM 4090 C C . ILE B 1 136 ? 0.084 -4.145 -7.375 1 96.44 136 ILE B C 1
ATOM 4092 O O . ILE B 1 136 ? 0.504 -3.076 -6.922 1 96.44 136 ILE B O 1
ATOM 4096 N N . LYS B 1 137 ? -0.299 -4.316 -8.602 1 96.62 137 LYS B N 1
ATOM 4097 C CA . LYS B 1 137 ? -0.287 -3.189 -9.531 1 96.62 137 LYS B CA 1
ATOM 4098 C C . LYS B 1 137 ? -1.162 -2.047 -9.031 1 96.62 137 LYS B C 1
ATOM 4100 O O . LYS B 1 137 ? -0.751 -0.886 -9.047 1 96.62 137 LYS B O 1
ATOM 4105 N N . LYS B 1 138 ? -2.344 -2.35 -8.594 1 94.62 138 LYS B N 1
ATOM 4106 C CA . LYS B 1 138 ? -3.27 -1.348 -8.07 1 94.62 138 LYS B CA 1
ATOM 4107 C C . LYS B 1 138 ? -2.684 -0.631 -6.859 1 94.62 138 LYS B C 1
ATOM 4109 O O . LYS B 1 138 ? -2.766 0.594 -6.754 1 94.62 138 LYS B O 1
ATOM 4114 N N . VAL B 1 139 ? -2.137 -1.374 -5.996 1 94.31 139 VAL B N 1
ATOM 4115 C CA . VAL B 1 139 ? -1.535 -0.812 -4.789 1 94.31 139 VAL B CA 1
ATOM 4116 C C . VAL B 1 139 ? -0.382 0.113 -5.172 1 94.31 139 VAL B C 1
ATOM 4118 O O . VAL B 1 139 ? -0.253 1.212 -4.629 1 94.31 139 VAL B O 1
ATOM 4121 N N . ASN B 1 140 ? 0.418 -0.315 -6.086 1 94.81 140 ASN B N 1
ATOM 4122 C CA . ASN B 1 140 ? 1.553 0.491 -6.523 1 94.81 140 ASN B CA 1
ATOM 4123 C C . ASN B 1 140 ? 1.096 1.794 -7.176 1 94.81 140 ASN B C 1
ATOM 4125 O O . ASN B 1 140 ? 1.718 2.84 -6.984 1 94.81 140 ASN B O 1
ATOM 4129 N N . GLU B 1 141 ? 0.099 1.736 -7.938 1 93.94 141 GLU B N 1
ATOM 4130 C CA . GLU B 1 141 ? -0.459 2.939 -8.547 1 93.94 141 GLU B CA 1
ATOM 4131 C C . GLU B 1 141 ? -0.939 3.924 -7.48 1 93.94 141 GLU B C 1
ATOM 4133 O O . GLU B 1 141 ? -0.711 5.129 -7.598 1 93.94 141 GLU B O 1
ATOM 4138 N N . ASP B 1 142 ? -1.572 3.445 -6.539 1 93.38 142 ASP B N 1
ATOM 4139 C CA . ASP B 1 142 ? -2.025 4.285 -5.434 1 93.38 142 ASP B CA 1
ATOM 4140 C C . ASP B 1 142 ? -0.843 4.926 -4.711 1 93.38 142 ASP B C 1
ATOM 4142 O O . ASP B 1 142 ? -0.882 6.109 -4.375 1 93.38 142 ASP B O 1
ATOM 4146 N N . LEU B 1 143 ? 0.138 4.137 -4.477 1 94.44 143 LEU B N 1
ATOM 4147 C CA . LEU B 1 143 ? 1.31 4.648 -3.773 1 94.44 143 LEU B CA 1
ATOM 4148 C C . LEU B 1 143 ? 2.031 5.699 -4.609 1 94.44 143 LEU B C 1
ATOM 4150 O O . LEU B 1 143 ? 2.6 6.648 -4.07 1 94.44 143 LEU B O 1
ATOM 4154 N N . LEU B 1 144 ? 1.996 5.492 -5.895 1 93.44 144 LEU B N 1
ATOM 4155 C CA . LEU B 1 144 ? 2.568 6.512 -6.77 1 93.44 144 LEU B CA 1
ATOM 4156 C C . LEU B 1 144 ? 1.806 7.824 -6.648 1 93.44 144 LEU B C 1
ATOM 4158 O O . LEU B 1 144 ? 2.406 8.898 -6.668 1 93.44 144 LEU B O 1
ATOM 4162 N N . MET B 1 145 ? 0.529 7.77 -6.52 1 91.31 145 MET B N 1
ATOM 4163 C CA . MET B 1 145 ? -0.278 8.961 -6.273 1 91.31 145 MET B CA 1
ATOM 4164 C C . MET B 1 145 ? 0.073 9.586 -4.926 1 91.31 145 MET B C 1
ATOM 4166 O O . MET B 1 145 ? 0.151 10.812 -4.805 1 91.31 145 MET B O 1
ATOM 4170 N N . ALA B 1 146 ? 0.231 8.742 -3.957 1 92.88 146 ALA B N 1
ATOM 4171 C CA . ALA B 1 146 ? 0.639 9.219 -2.639 1 92.88 146 ALA B CA 1
ATOM 4172 C C . ALA B 1 146 ? 1.988 9.93 -2.707 1 92.88 146 ALA B C 1
ATOM 4174 O O . ALA B 1 146 ? 2.201 10.938 -2.027 1 92.88 146 ALA B O 1
ATOM 4175 N N . GLN B 1 147 ? 2.834 9.352 -3.477 1 93.62 147 GLN B N 1
ATOM 4176 C CA . GLN B 1 147 ? 4.137 9.977 -3.686 1 93.62 147 GLN B CA 1
ATOM 4177 C C . GLN B 1 147 ? 3.988 11.398 -4.223 1 93.62 147 GLN B C 1
ATOM 4179 O O . GLN B 1 147 ? 4.699 12.305 -3.795 1 93.62 147 GLN B O 1
ATOM 4184 N N . LYS B 1 148 ? 3.168 11.57 -5.156 1 90.69 148 LYS B N 1
ATOM 4185 C CA . LYS B 1 148 ? 2.922 12.891 -5.73 1 90.69 148 LYS B CA 1
ATOM 4186 C C . LYS B 1 148 ? 2.455 13.875 -4.66 1 90.69 148 LYS B C 1
ATOM 4188 O O . LYS B 1 148 ? 2.848 15.047 -4.672 1 90.69 148 LYS B O 1
ATOM 4193 N N . VAL B 1 149 ? 1.616 13.406 -3.754 1 89.62 149 VAL B N 1
ATOM 4194 C CA . VAL B 1 149 ? 1.151 14.234 -2.648 1 89.62 149 VAL B CA 1
ATOM 4195 C C . VAL B 1 149 ? 2.344 14.711 -1.821 1 89.62 149 VAL B C 1
ATOM 4197 O O . VAL B 1 149 ? 2.439 15.891 -1.478 1 89.62 149 VAL B O 1
ATOM 4200 N N . GLN B 1 150 ? 3.227 13.789 -1.542 1 92.88 150 GLN B N 1
ATOM 4201 C CA . GLN B 1 150 ? 4.402 14.148 -0.759 1 92.88 150 GLN B CA 1
ATOM 4202 C C . GLN B 1 150 ? 5.254 15.18 -1.493 1 92.88 150 GLN B C 1
ATOM 4204 O O . GLN B 1 150 ? 5.711 16.156 -0.894 1 92.88 150 GLN B O 1
ATOM 4209 N N . ILE B 1 151 ? 5.504 14.992 -2.77 1 92.56 151 ILE B N 1
ATOM 4210 C CA . ILE B 1 151 ? 6.348 15.859 -3.58 1 92.56 151 ILE B CA 1
ATOM 4211 C C . ILE B 1 151 ? 5.766 17.266 -3.602 1 92.56 151 ILE B C 1
ATOM 4213 O O . ILE B 1 151 ? 6.508 18.25 -3.547 1 92.56 151 ILE B O 1
ATOM 4217 N N . GLU B 1 152 ? 4.461 17.359 -3.574 1 89.06 152 GLU B N 1
ATOM 4218 C CA . GLU B 1 152 ? 3.795 18.656 -3.594 1 89.06 152 GLU B CA 1
ATOM 4219 C C . GLU B 1 152 ? 4.031 19.422 -2.293 1 89.06 152 GLU B C 1
ATOM 4221 O O . GLU B 1 152 ? 3.832 20.625 -2.234 1 89.06 152 GLU B O 1
ATOM 4226 N N . MET B 1 153 ? 4.379 18.688 -1.289 1 90.62 153 MET B N 1
ATOM 4227 C CA . MET B 1 153 ? 4.59 19.312 0.015 1 90.62 153 MET B CA 1
ATOM 4228 C C . MET B 1 153 ? 6.043 19.75 0.177 1 90.62 153 MET B C 1
ATOM 4230 O O . MET B 1 153 ? 6.387 20.406 1.156 1 90.62 153 MET B O 1
ATOM 4234 N N . LEU B 1 154 ? 6.926 19.438 -0.797 1 93.88 154 LEU B N 1
ATOM 4235 C CA . LEU B 1 154 ? 8.336 19.812 -0.743 1 93.88 154 LEU B CA 1
ATOM 4236 C C . LEU B 1 154 ? 8.555 21.219 -1.28 1 93.88 154 LEU B C 1
ATOM 4238 O O . LEU B 1 154 ? 7.684 21.766 -1.962 1 93.88 154 LEU B O 1
ATOM 4242 N N . PRO B 1 155 ? 9.695 21.828 -0.918 1 93.69 155 PRO B N 1
ATOM 4243 C CA . PRO B 1 155 ? 9.945 23.188 -1.402 1 93.69 155 PRO B CA 1
ATOM 4244 C C . PRO B 1 155 ? 9.938 23.281 -2.926 1 93.69 155 PRO B C 1
ATOM 4246 O O . PRO B 1 155 ? 10.633 22.516 -3.602 1 93.69 155 PRO B O 1
ATOM 4249 N N . LYS B 1 156 ? 9.195 24.188 -3.42 1 88.31 156 LYS B N 1
ATOM 4250 C CA . LYS B 1 156 ? 9.062 24.359 -4.863 1 88.31 156 LYS B CA 1
ATOM 4251 C C . LYS B 1 156 ? 9.984 25.469 -5.371 1 88.31 156 LYS B C 1
ATOM 4253 O O . LYS B 1 156 ? 10.406 25.438 -6.531 1 88.31 156 LYS B O 1
ATOM 4258 N N . THR B 1 157 ? 10.25 26.391 -4.453 1 84.62 157 THR B N 1
ATOM 4259 C CA . THR B 1 157 ? 11.117 27.5 -4.832 1 84.62 157 THR B CA 1
ATOM 4260 C C . THR B 1 157 ? 12.578 27.188 -4.527 1 84.62 157 THR B C 1
ATOM 4262 O O . THR B 1 157 ? 12.875 26.469 -3.564 1 84.62 157 THR B O 1
ATOM 4265 N N . LYS B 1 158 ? 13.422 27.797 -5.426 1 88.88 158 LYS B N 1
ATOM 4266 C CA . LYS B 1 158 ? 14.852 27.547 -5.246 1 88.88 158 LYS B CA 1
ATOM 4267 C C . LYS B 1 158 ? 15.531 28.734 -4.547 1 88.88 158 LYS B C 1
ATOM 4269 O O . LYS B 1 158 ? 16.719 28.656 -4.215 1 88.88 158 LYS B O 1
ATOM 4274 N N . LYS B 1 159 ? 14.758 29.797 -4.34 1 90.94 159 LYS B N 1
ATOM 4275 C CA . LYS B 1 159 ? 15.312 30.969 -3.664 1 90.94 159 LYS B CA 1
ATOM 4276 C C . LYS B 1 159 ? 14.32 31.531 -2.65 1 90.94 159 LYS B C 1
ATOM 4278 O O . LYS B 1 159 ? 13.117 31.609 -2.918 1 90.94 159 LYS B O 1
ATOM 4283 N N . VAL B 1 160 ? 14.883 31.766 -1.428 1 88.31 160 VAL B N 1
ATOM 4284 C CA . VAL B 1 160 ? 14.055 32.344 -0.384 1 88.31 160 VAL B CA 1
ATOM 4285 C C . VAL B 1 160 ? 14.898 33.281 0.472 1 88.31 160 VAL B C 1
ATOM 4287 O O . VAL B 1 160 ? 15.875 32.875 1.089 1 88.31 160 VAL B O 1
ATOM 4290 N N . ASP B 1 161 ? 14.523 34.594 0.515 1 84.12 161 ASP B N 1
ATOM 4291 C CA . ASP B 1 161 ? 15.055 35.562 1.443 1 84.12 161 ASP B CA 1
ATOM 4292 C C . ASP B 1 161 ? 16.578 35.5 1.5 1 84.12 161 ASP B C 1
ATOM 4294 O O . ASP B 1 161 ? 17.156 35.375 2.576 1 84.12 161 ASP B O 1
ATOM 4298 N N . GLY B 1 162 ? 17.328 35.531 0.365 1 91.81 162 GLY B N 1
ATOM 4299 C CA . GLY B 1 162 ? 18.781 35.562 0.331 1 91.81 162 GLY B CA 1
ATOM 4300 C C . GLY B 1 162 ? 19.422 34.188 0.398 1 91.81 162 GLY B C 1
ATOM 4301 O O . GLY B 1 162 ? 20.641 34.094 0.524 1 91.81 162 GLY B O 1
ATOM 4302 N N . LEU B 1 163 ? 18.578 33.188 0.359 1 96 163 LEU B N 1
ATOM 4303 C CA . LEU B 1 163 ? 19.062 31.812 0.343 1 96 163 LEU B CA 1
ATOM 4304 C C . LEU B 1 163 ? 18.672 31.125 -0.963 1 96 163 LEU B C 1
ATOM 4306 O O . LEU B 1 163 ? 17.609 31.375 -1.52 1 96 163 LEU B O 1
ATOM 4310 N N . SER B 1 164 ? 19.562 30.328 -1.465 1 97.06 164 SER B N 1
ATOM 4311 C CA . SER B 1 164 ? 19.25 29.422 -2.566 1 97.06 164 SER B CA 1
ATOM 4312 C C . SER B 1 164 ? 19.297 27.969 -2.117 1 97.06 164 SER B C 1
ATOM 4314 O O . SER B 1 164 ? 20.047 27.625 -1.19 1 97.06 164 SER B O 1
ATOM 4316 N N . MET B 1 165 ? 18.469 27.188 -2.701 1 97.75 165 MET B N 1
ATOM 4317 C CA . MET B 1 165 ? 18.406 25.797 -2.266 1 97.75 165 MET B CA 1
ATOM 4318 C C . MET B 1 165 ? 18.125 24.875 -3.443 1 97.75 165 MET B C 1
ATOM 4320 O O . MET B 1 165 ? 17.672 25.312 -4.496 1 97.75 165 MET B O 1
ATOM 4324 N N . ASP B 1 166 ? 18.453 23.672 -3.324 1 98 166 ASP B N 1
ATOM 4325 C CA . ASP B 1 166 ? 18.094 22.562 -4.207 1 98 166 ASP B CA 1
ATOM 4326 C C . ASP B 1 166 ? 18.047 21.234 -3.441 1 98 166 ASP B C 1
ATOM 4328 O O . ASP B 1 166 ? 18.516 21.156 -2.307 1 98 166 ASP B O 1
ATOM 4332 N N . TRP B 1 167 ? 17.328 20.312 -4.039 1 98.19 167 TRP B N 1
ATOM 4333 C CA . TRP B 1 167 ? 17.188 19.062 -3.295 1 98.19 167 TRP B CA 1
ATOM 4334 C C . TRP B 1 167 ? 16.969 17.891 -4.242 1 98.19 167 TRP B C 1
ATOM 4336 O O . TRP B 1 167 ? 16.719 18.094 -5.438 1 98.19 167 TRP B O 1
ATOM 4346 N N . CYS B 1 168 ? 17.25 16.734 -3.725 1 97.62 168 CYS B N 1
ATOM 4347 C CA . CYS B 1 168 ? 16.922 15.438 -4.324 1 97.62 168 CYS B CA 1
ATOM 4348 C C . CYS B 1 168 ? 16.094 14.586 -3.369 1 97.62 168 CYS B C 1
ATOM 4350 O O . CYS B 1 168 ? 16.422 14.469 -2.189 1 97.62 168 CYS B O 1
ATOM 4352 N N . PHE B 1 169 ? 14.984 14.164 -3.834 1 96.88 169 PHE B N 1
ATOM 4353 C CA . PHE B 1 169 ? 14.047 13.336 -3.08 1 96.88 169 PHE B CA 1
ATOM 4354 C C . PHE B 1 169 ? 13.734 12.055 -3.834 1 96.88 169 PHE B C 1
ATOM 4356 O O . PHE B 1 169 ? 13.055 12.078 -4.859 1 96.88 169 PHE B O 1
ATOM 4363 N N . LYS B 1 170 ? 14.219 10.828 -3.307 1 94.88 170 LYS B N 1
ATOM 4364 C CA . LYS B 1 170 ? 14.047 9.531 -3.951 1 94.88 170 LYS B CA 1
ATOM 4365 C C . LYS B 1 170 ? 13.516 8.492 -2.965 1 94.88 170 LYS B C 1
ATOM 4367 O O . LYS B 1 170 ? 14.297 7.875 -2.234 1 94.88 170 LYS B O 1
ATOM 4372 N N . PRO B 1 171 ? 12.227 8.266 -3.002 1 95.06 171 PRO B N 1
ATOM 4373 C CA . PRO B 1 171 ? 11.672 7.227 -2.133 1 95.06 171 PRO B CA 1
ATOM 4374 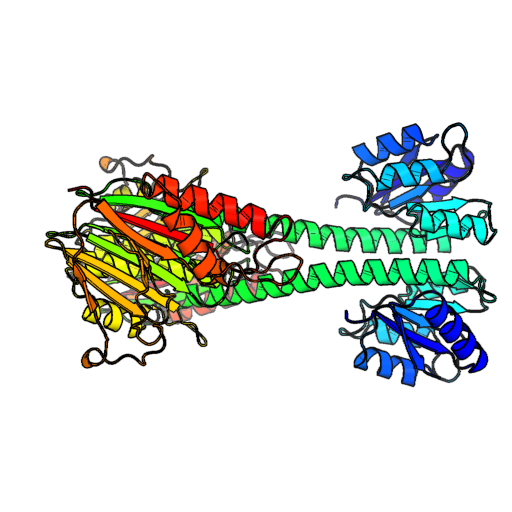C C . PRO B 1 171 ? 12.125 5.824 -2.535 1 95.06 171 PRO B C 1
ATOM 4376 O O . PRO B 1 171 ? 12.266 5.535 -3.725 1 95.06 171 PRO B O 1
ATOM 4379 N N . SER B 1 172 ? 12.273 4.898 -1.56 1 88.88 172 SER B N 1
ATOM 4380 C CA . SER B 1 172 ? 12.672 3.52 -1.824 1 88.88 172 SER B CA 1
ATOM 4381 C C . SER B 1 172 ? 11.477 2.662 -2.215 1 88.88 172 SER B C 1
ATOM 4383 O O . SER B 1 172 ? 11.625 1.662 -2.92 1 88.88 172 SER B O 1
ATOM 4385 N N . PHE B 1 173 ? 10.242 2.918 -1.724 1 87.81 173 PHE B N 1
ATOM 4386 C CA . PHE B 1 173 ? 9.031 2.145 -1.977 1 87.81 173 PHE B CA 1
ATOM 4387 C C . PHE B 1 173 ? 7.875 3.061 -2.35 1 87.81 173 PHE B C 1
ATOM 4389 O O . PHE B 1 173 ? 6.824 3.039 -1.702 1 87.81 173 PHE B O 1
ATOM 4396 N N . ASN B 1 174 ? 8.102 3.926 -3.371 1 89.88 174 ASN B N 1
ATOM 4397 C CA . ASN B 1 174 ? 7.168 4.887 -3.955 1 89.88 174 ASN B CA 1
ATOM 4398 C C . ASN B 1 174 ? 6.918 6.062 -3.018 1 89.88 174 ASN B C 1
ATOM 4400 O O . ASN B 1 174 ? 6.957 7.219 -3.443 1 89.88 174 ASN B O 1
ATOM 4404 N N . VAL B 1 175 ? 6.75 5.785 -1.74 1 95.69 175 VAL B N 1
ATOM 4405 C CA . VAL B 1 175 ? 6.609 6.852 -0.754 1 95.69 175 VAL B CA 1
ATOM 4406 C C . VAL B 1 175 ? 7.785 6.816 0.218 1 95.69 175 VAL B C 1
ATOM 4408 O O . VAL B 1 175 ? 8.547 5.848 0.244 1 95.69 175 VAL B O 1
ATOM 4411 N N . SER B 1 176 ? 7.918 7.965 0.982 1 96 176 SER B N 1
ATOM 4412 C CA . SER B 1 176 ? 9.102 8.102 1.823 1 96 176 SER B CA 1
ATOM 4413 C C . SER B 1 176 ? 8.734 8.562 3.229 1 96 176 SER B C 1
ATOM 4415 O O . SER B 1 176 ? 7.773 9.312 3.408 1 96 176 SER B O 1
ATOM 4417 N N . GLY B 1 177 ? 9.547 8.078 4.125 1 95.56 177 GLY B N 1
ATOM 4418 C CA . GLY B 1 177 ? 9.445 8.617 5.473 1 95.56 177 GLY B CA 1
ATOM 4419 C C . GLY B 1 177 ? 10.242 9.891 5.668 1 95.56 177 GLY B C 1
ATOM 4420 O O . GLY B 1 177 ? 10.172 10.516 6.727 1 95.56 177 GLY B O 1
ATOM 4421 N N . ASP B 1 178 ? 10.953 10.281 4.68 1 97.31 178 ASP B N 1
ATOM 4422 C CA . ASP B 1 178 ? 11.719 11.523 4.715 1 97.31 178 ASP B CA 1
ATOM 4423 C C . ASP B 1 178 ? 10.828 12.727 4.395 1 97.31 178 ASP B C 1
ATOM 4425 O O . ASP B 1 178 ? 9.883 12.609 3.615 1 97.31 178 ASP B O 1
ATOM 4429 N N . MET B 1 179 ? 11.125 13.773 4.969 1 97.12 179 MET B N 1
ATOM 4430 C CA . MET B 1 179 ? 10.523 15.055 4.641 1 97.12 179 MET B CA 1
ATOM 4431 C C . MET B 1 179 ? 11.461 16.203 5 1 97.12 179 MET B C 1
ATOM 4433 O O . MET B 1 179 ? 12.367 16.047 5.816 1 97.12 179 MET B O 1
ATOM 4437 N N . PHE B 1 180 ? 11.328 17.328 4.332 1 98.12 180 PHE B N 1
ATOM 4438 C CA . PHE B 1 180 ? 12.18 18.484 4.594 1 98.12 180 PHE B CA 1
ATOM 4439 C C . PHE B 1 180 ? 11.492 19.781 4.168 1 98.12 180 PHE B C 1
ATOM 4441 O O . PHE B 1 180 ? 10.461 19.75 3.496 1 98.12 180 PHE B O 1
ATOM 4448 N N . GLY B 1 181 ? 12.016 20.844 4.684 1 96.94 181 GLY B N 1
ATOM 4449 C CA . GLY B 1 181 ? 11.422 22.125 4.363 1 96.94 181 GLY B CA 1
ATOM 4450 C C . GLY B 1 181 ? 12.281 23.297 4.777 1 96.94 181 GLY B C 1
ATOM 4451 O O . GLY B 1 181 ? 13.3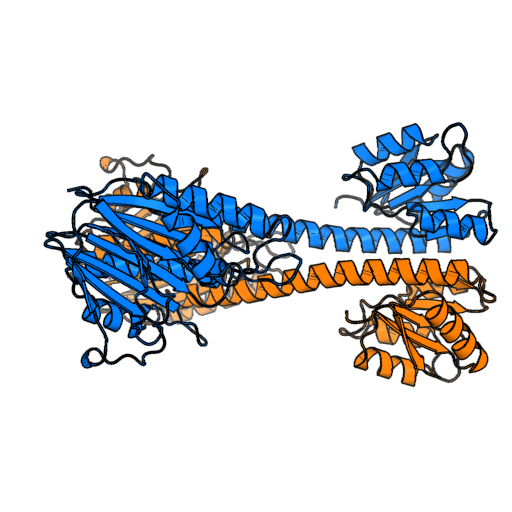44 23.125 5.371 1 96.94 181 GLY B O 1
ATOM 4452 N N . LEU B 1 182 ? 11.984 24.406 4.297 1 96.94 182 LEU B N 1
ATOM 4453 C CA . LEU B 1 182 ? 12.562 25.703 4.664 1 96.94 182 LEU B CA 1
ATOM 4454 C C . LEU B 1 182 ? 11.469 26.703 4.996 1 96.94 182 LEU B C 1
ATOM 4456 O O . LEU B 1 182 ? 10.539 26.906 4.211 1 96.94 182 LEU B O 1
ATOM 4460 N N . ILE B 1 183 ? 11.531 27.266 6.168 1 95.69 183 ILE B N 1
ATOM 4461 C CA . ILE B 1 183 ? 10.531 28.219 6.66 1 95.69 183 ILE B CA 1
ATOM 4462 C C . ILE B 1 183 ? 11.18 29.578 6.91 1 95.69 183 ILE B C 1
ATOM 4464 O O . ILE B 1 183 ? 12.047 29.703 7.773 1 95.69 183 ILE B O 1
ATOM 4468 N N . PRO B 1 184 ? 10.75 30.609 6.195 1 94.62 184 PRO B N 1
ATOM 4469 C CA . PRO B 1 184 ? 11.25 31.953 6.504 1 94.62 184 PRO B CA 1
ATOM 4470 C C . PRO B 1 184 ? 10.781 32.438 7.871 1 94.62 184 PRO B C 1
ATOM 4472 O O . PRO B 1 184 ? 9.648 32.188 8.273 1 94.62 184 PRO B O 1
ATOM 4475 N N . ILE B 1 185 ? 11.648 33.062 8.586 1 94.5 185 ILE B N 1
ATOM 4476 C CA . ILE B 1 185 ? 11.305 33.719 9.844 1 94.5 185 ILE B CA 1
ATOM 4477 C C . ILE B 1 185 ? 11.75 35.188 9.805 1 94.5 185 ILE B C 1
ATOM 4479 O O . ILE B 1 185 ? 12.383 35.625 8.836 1 94.5 185 ILE B O 1
ATOM 4483 N N . GLU B 1 186 ? 11.305 35.969 10.711 1 90.06 186 GLU B N 1
ATOM 4484 C CA . GLU B 1 186 ? 11.539 37.406 10.719 1 90.06 186 GLU B CA 1
ATOM 4485 C C . GLU B 1 186 ? 13.008 37.719 10.5 1 90.06 186 GLU B C 1
ATOM 4487 O O . GLU B 1 186 ? 13.344 38.625 9.734 1 90.06 186 GLU B O 1
ATOM 4492 N N . SER B 1 187 ? 13.906 37.031 11.055 1 87.62 187 SER B N 1
ATOM 4493 C CA . SER B 1 187 ? 15.32 37.375 11.055 1 87.62 187 SER B CA 1
ATOM 4494 C C . SER B 1 187 ? 16.141 36.406 10.211 1 87.62 187 SER B C 1
ATOM 4496 O O . SER B 1 187 ? 17.359 36.375 10.297 1 87.62 187 SER B O 1
ATOM 4498 N N . GLY B 1 188 ? 15.477 35.594 9.484 1 93.75 188 GLY B N 1
ATOM 4499 C CA . GLY B 1 188 ? 16.203 34.594 8.734 1 93.75 188 GLY B CA 1
ATOM 4500 C C . GLY B 1 188 ? 15.312 33.469 8.25 1 93.75 188 GLY B C 1
ATOM 4501 O O . GLY B 1 188 ? 14.258 33.688 7.672 1 93.75 188 GLY B O 1
ATOM 4502 N N . ALA B 1 189 ? 15.883 32.188 8.438 1 96.5 189 ALA B N 1
ATOM 4503 C CA . ALA B 1 189 ? 15.141 31.031 7.996 1 96.5 189 ALA B CA 1
ATOM 4504 C C . ALA B 1 189 ? 15.516 29.797 8.805 1 96.5 189 ALA B C 1
ATOM 4506 O O . ALA B 1 189 ? 16.609 29.734 9.391 1 96.5 189 ALA B O 1
ATOM 4507 N N . ILE B 1 190 ? 14.617 28.922 8.914 1 97.75 190 ILE B N 1
ATOM 4508 C CA . ILE B 1 190 ? 14.867 27.609 9.477 1 97.75 190 ILE B CA 1
ATOM 4509 C C . ILE B 1 190 ? 14.664 26.547 8.398 1 97.75 190 ILE B C 1
ATOM 4511 O O . ILE B 1 190 ? 13.656 26.547 7.691 1 97.75 190 ILE B O 1
ATOM 4515 N N . PHE B 1 191 ? 15.648 25.688 8.195 1 97.88 191 PHE B N 1
ATOM 4516 C CA . PHE B 1 191 ? 15.438 24.547 7.316 1 97.88 191 PHE B CA 1
ATOM 4517 C C . PHE B 1 191 ? 15.812 23.25 8.023 1 97.88 191 PHE B C 1
ATOM 4519 O O . PHE B 1 191 ? 16.516 23.266 9.039 1 97.88 191 PHE B O 1
ATOM 4526 N N . TYR B 1 192 ? 15.219 22.172 7.555 1 98.56 192 TYR B N 1
ATOM 4527 C CA . TYR B 1 192 ? 15.32 20.922 8.289 1 98.56 192 TYR B CA 1
ATOM 4528 C C . TYR B 1 192 ? 15.141 19.719 7.359 1 98.56 192 TYR B C 1
ATOM 4530 O O . TYR B 1 192 ? 14.641 19.875 6.242 1 98.56 192 TYR B O 1
ATOM 4538 N N . VAL B 1 193 ? 15.625 18.578 7.75 1 98.56 193 VAL B N 1
ATOM 4539 C CA . VAL B 1 193 ? 15.328 17.266 7.191 1 98.56 193 VAL B CA 1
ATOM 4540 C C . VAL B 1 193 ? 14.898 16.312 8.312 1 98.56 193 VAL B C 1
ATOM 4542 O O . VAL B 1 193 ? 15.5 16.297 9.383 1 98.56 193 VAL B O 1
ATOM 4545 N N . ILE B 1 194 ? 13.828 15.625 8.109 1 97.62 194 ILE B N 1
ATOM 4546 C CA . ILE B 1 194 ? 13.406 14.602 9.055 1 97.62 194 ILE B CA 1
ATOM 4547 C C . ILE B 1 194 ? 13.375 13.242 8.367 1 97.62 194 ILE B C 1
ATOM 4549 O O . ILE B 1 194 ? 13.25 13.156 7.145 1 97.62 194 ILE B O 1
ATOM 4553 N N . ASP B 1 195 ? 13.531 12.188 9.125 1 96.62 195 ASP B N 1
ATOM 4554 C CA . ASP B 1 195 ? 13.477 10.789 8.695 1 96.62 195 ASP B CA 1
ATOM 4555 C C . ASP B 1 195 ? 12.727 9.938 9.719 1 96.62 195 ASP B C 1
ATOM 4557 O O . ASP B 1 195 ? 13.25 9.648 10.797 1 96.62 195 ASP B O 1
ATOM 4561 N N . VAL B 1 196 ? 11.562 9.484 9.32 1 94.5 196 VAL B N 1
ATOM 4562 C CA . VAL B 1 196 ? 10.727 8.688 10.203 1 94.5 196 VAL B CA 1
ATOM 4563 C C . VAL B 1 196 ? 11.102 7.211 10.078 1 94.5 196 VAL B C 1
ATOM 4565 O O . VAL B 1 196 ? 11.352 6.719 8.977 1 94.5 196 VAL B O 1
ATOM 4568 N N . SER B 1 197 ? 11.094 6.484 11.211 1 90.12 197 SER B N 1
ATOM 4569 C CA . SER B 1 197 ? 11.422 5.062 11.203 1 90.12 197 SER B CA 1
ATOM 4570 C C . SER B 1 197 ? 10.445 4.273 10.344 1 90.12 197 SER B C 1
ATOM 4572 O O . SER B 1 197 ? 9.242 4.551 10.344 1 90.12 197 SER B O 1
ATOM 4574 N N . GLY B 1 198 ? 11.023 3.311 9.711 1 83.38 198 GLY B N 1
ATOM 4575 C CA . GLY B 1 198 ? 10.211 2.475 8.836 1 83.38 198 GLY B CA 1
ATOM 4576 C C . GLY B 1 198 ? 10.141 2.988 7.414 1 83.38 198 GLY B C 1
ATOM 4577 O O . GLY B 1 198 ? 10.844 3.938 7.055 1 83.38 198 GLY B O 1
ATOM 4578 N N . HIS B 1 199 ? 9.461 2.262 6.633 1 82.06 199 HIS B N 1
ATOM 4579 C CA . HIS B 1 199 ? 9.258 2.654 5.242 1 82.06 199 HIS B CA 1
ATOM 4580 C C . HIS B 1 199 ? 7.852 2.291 4.773 1 82.06 199 HIS B C 1
ATOM 4582 O O . HIS B 1 199 ? 7.141 1.542 5.445 1 82.06 199 HIS B O 1
ATOM 4588 N N . GLY B 1 200 ? 7.258 3.094 3.871 1 90.62 200 GLY B N 1
ATOM 4589 C CA . GLY B 1 200 ? 5.93 2.842 3.344 1 90.62 200 GLY B CA 1
ATOM 4590 C C . GLY B 1 200 ? 4.945 3.959 3.645 1 90.62 200 GLY B C 1
ATOM 4591 O O . GLY B 1 200 ? 5.348 5.09 3.924 1 90.62 200 GLY B O 1
ATOM 4592 N N . ALA B 1 201 ? 3.699 3.574 3.637 1 92.81 201 ALA B N 1
ATOM 4593 C CA . ALA B 1 201 ? 2.633 4.57 3.734 1 92.81 201 ALA B CA 1
ATOM 4594 C C . ALA B 1 201 ? 2.561 5.156 5.141 1 92.81 201 ALA B C 1
ATOM 4596 O O . ALA B 1 201 ? 2.336 6.359 5.309 1 92.81 201 ALA B O 1
ATOM 4597 N N . ALA B 1 202 ? 2.754 4.297 6.113 1 91.94 202 ALA B N 1
ATOM 4598 C CA . ALA B 1 202 ? 2.652 4.754 7.496 1 91.94 202 ALA B CA 1
ATOM 4599 C C . ALA B 1 202 ? 3.703 5.82 7.797 1 91.94 202 ALA B C 1
ATOM 4601 O O . ALA B 1 202 ? 3.383 6.879 8.344 1 91.94 202 ALA B O 1
ATOM 4602 N N . SER B 1 203 ? 4.918 5.535 7.473 1 93.12 203 SER B N 1
ATOM 4603 C CA . SER B 1 203 ? 5.996 6.488 7.723 1 93.12 203 SER B CA 1
ATOM 4604 C C . SER B 1 203 ? 5.816 7.754 6.891 1 93.12 203 SER B C 1
ATOM 4606 O O . SER B 1 203 ? 6.148 8.852 7.344 1 93.12 203 SER B O 1
ATOM 4608 N N . ALA B 1 204 ? 5.34 7.566 5.68 1 94.12 204 ALA B N 1
ATOM 4609 C CA . ALA B 1 204 ? 5.07 8.711 4.816 1 94.12 204 ALA B CA 1
ATOM 4610 C C . ALA B 1 204 ? 4.016 9.625 5.434 1 94.12 204 ALA B C 1
ATOM 4612 O O . ALA B 1 204 ? 4.18 10.852 5.453 1 94.12 204 ALA B O 1
ATOM 4613 N N . MET B 1 205 ? 2.982 9.102 5.961 1 92.19 205 MET B N 1
ATOM 4614 C CA . MET B 1 205 ? 1.926 9.859 6.621 1 92.19 205 MET B CA 1
ATOM 4615 C C . MET B 1 205 ? 2.471 10.609 7.832 1 92.19 205 MET B C 1
ATOM 4617 O O . MET B 1 205 ? 2.186 11.797 8.016 1 92.19 205 MET B O 1
ATOM 4621 N N . LEU B 1 206 ? 3.238 9.922 8.578 1 92 206 LEU B N 1
ATOM 4622 C CA . LEU B 1 206 ? 3.809 10.531 9.773 1 92 206 LEU B CA 1
ATOM 4623 C C . LEU B 1 206 ? 4.746 11.672 9.414 1 92 206 LEU B C 1
ATOM 4625 O O . LEU B 1 206 ? 4.762 12.703 10.094 1 92 206 LEU B O 1
ATOM 4629 N N . SER B 1 207 ? 5.512 11.438 8.367 1 94.19 207 SER B N 1
ATOM 4630 C CA . SER B 1 207 ? 6.441 12.484 7.949 1 94.19 207 SER B CA 1
ATOM 4631 C C . SER B 1 207 ? 5.699 13.758 7.566 1 94.19 207 SER B C 1
ATOM 4633 O O . SER B 1 207 ? 6.156 14.867 7.863 1 94.19 207 SER B O 1
ATOM 4635 N N . LEU B 1 208 ? 4.586 13.609 6.922 1 91.81 208 LEU B N 1
ATOM 4636 C CA . LEU B 1 208 ? 3.768 14.75 6.543 1 91.81 208 LEU B CA 1
ATOM 4637 C C . LEU B 1 208 ? 3.193 15.445 7.773 1 91.81 208 LEU B C 1
ATOM 4639 O O . LEU B 1 208 ? 3.174 16.672 7.848 1 91.81 208 LEU B O 1
ATOM 4643 N N . LEU B 1 209 ? 2.73 14.648 8.703 1 89.5 209 LEU B N 1
ATOM 4644 C CA . LEU B 1 209 ? 2.184 15.203 9.938 1 89.5 209 LEU B CA 1
ATOM 4645 C C . LEU B 1 209 ? 3.248 15.977 10.711 1 89.5 209 LEU B C 1
ATOM 4647 O O . LEU B 1 209 ? 2.982 17.062 11.219 1 89.5 209 LEU B O 1
ATOM 4651 N N . ILE B 1 210 ? 4.402 15.445 10.773 1 92.5 210 ILE B N 1
ATOM 4652 C CA . ILE B 1 210 ? 5.504 16.078 11.484 1 92.5 210 ILE B CA 1
ATOM 4653 C C . ILE B 1 210 ? 5.875 17.391 10.789 1 92.5 210 ILE B C 1
ATOM 4655 O O . ILE B 1 210 ? 6.098 18.406 11.453 1 92.5 210 ILE B O 1
ATOM 4659 N N . LYS B 1 211 ? 5.926 17.328 9.5 1 93.56 211 LYS B N 1
ATOM 4660 C CA . LYS B 1 211 ? 6.211 18.562 8.758 1 93.56 211 LYS B CA 1
ATOM 4661 C C . LYS B 1 211 ? 5.188 19.641 9.086 1 93.56 211 LYS B C 1
ATOM 4663 O O . LYS B 1 211 ? 5.555 20.797 9.336 1 93.56 211 LYS B O 1
ATOM 4668 N N . GLN B 1 212 ? 3.945 19.266 9.055 1 88.44 212 GLN B N 1
ATOM 4669 C CA . GLN B 1 212 ? 2.889 20.219 9.352 1 88.44 212 GLN B CA 1
ATOM 4670 C C . GLN B 1 212 ? 3.023 20.766 10.773 1 88.44 212 GLN B C 1
ATOM 4672 O O . GLN B 1 212 ? 2.791 21.953 11.008 1 88.44 212 GLN B O 1
ATOM 4677 N N . GLN B 1 213 ? 3.391 19.922 11.625 1 88.81 213 GLN B N 1
ATOM 4678 C CA . GLN B 1 213 ? 3.576 20.344 13.008 1 88.81 213 GLN B CA 1
ATOM 4679 C C . GLN B 1 213 ? 4.738 21.328 13.133 1 88.81 213 GLN B C 1
ATOM 4681 O O . GLN B 1 213 ? 4.652 22.312 13.867 1 88.81 213 GLN B O 1
ATOM 4686 N N . ILE B 1 214 ? 5.812 21.078 12.484 1 94.06 214 ILE B N 1
ATOM 4687 C CA . ILE B 1 214 ? 6.973 21.953 12.484 1 94.06 214 ILE B CA 1
ATOM 4688 C C . ILE B 1 214 ? 6.566 23.344 11.961 1 94.06 214 ILE B C 1
ATOM 4690 O O . ILE B 1 214 ? 6.855 24.359 12.594 1 94.06 214 ILE B O 1
ATOM 4694 N N . GLU B 1 215 ? 5.883 23.297 10.867 1 90.5 215 GLU B N 1
ATOM 4695 C CA . GLU B 1 215 ? 5.461 24.547 10.25 1 90.5 215 GLU B CA 1
ATOM 4696 C C . GLU B 1 215 ? 4.52 25.328 11.164 1 90.5 215 GLU B C 1
ATOM 4698 O O . GLU B 1 215 ? 4.621 26.547 11.273 1 90.5 215 GLU B O 1
ATOM 4703 N N . ASN B 1 216 ? 3.658 24.609 11.797 1 87.5 216 ASN B N 1
ATOM 4704 C CA . ASN B 1 216 ? 2.721 25.234 12.727 1 87.5 216 ASN B CA 1
ATOM 4705 C C . ASN B 1 216 ? 3.441 25.844 13.922 1 87.5 216 ASN B C 1
ATOM 4707 O O . ASN B 1 216 ? 3.146 26.984 14.32 1 87.5 216 ASN B O 1
ATOM 4711 N N . LEU B 1 217 ? 4.363 25.156 14.5 1 90.81 217 LEU B N 1
ATOM 4712 C CA . LEU B 1 217 ? 5.109 25.641 15.664 1 90.81 217 LEU B CA 1
ATOM 4713 C C . LEU B 1 217 ? 5.926 26.875 15.312 1 90.81 217 LEU B C 1
ATOM 4715 O O . LEU B 1 217 ? 5.918 27.859 16.062 1 90.81 217 LEU B O 1
ATOM 4719 N N . VAL B 1 218 ? 6.531 26.906 14.203 1 94.12 218 VAL B N 1
ATOM 4720 C CA . VAL B 1 218 ? 7.355 28.031 13.781 1 94.12 218 VAL B CA 1
ATOM 4721 C C . VAL B 1 218 ? 6.469 29.234 13.484 1 94.12 218 VAL B C 1
ATOM 4723 O O . VAL B 1 218 ? 6.812 30.375 13.828 1 94.12 218 VAL B O 1
ATOM 4726 N N . SER B 1 219 ? 5.344 28.953 12.891 1 88.56 219 SER B N 1
ATOM 4727 C CA . SER B 1 219 ? 4.426 30.031 12.539 1 88.56 219 SER B CA 1
ATOM 4728 C C . SER B 1 219 ? 3.855 30.703 13.781 1 88.56 219 SER B C 1
ATOM 4730 O O . SER B 1 219 ? 3.465 31.875 13.742 1 88.56 219 SER B O 1
ATOM 4732 N N . THR B 1 220 ? 3.799 29.984 14.914 1 87.69 220 THR B N 1
ATOM 4733 C CA . THR B 1 220 ? 3.273 30.531 16.156 1 87.69 220 THR B CA 1
ATOM 4734 C C . THR B 1 220 ? 4.371 31.266 16.938 1 87.69 220 THR B C 1
ATOM 4736 O O . THR B 1 220 ? 4.141 31.734 18.047 1 87.69 220 THR B O 1
ATOM 4739 N N . GLY B 1 221 ? 5.578 31.234 16.406 1 92 221 GLY B N 1
ATOM 4740 C CA . GLY B 1 221 ? 6.633 32.062 16.969 1 92 221 GLY B CA 1
ATOM 4741 C C . GLY B 1 221 ? 7.742 31.266 17.625 1 92 221 GLY B C 1
ATOM 4742 O O . GLY B 1 221 ? 8.688 31.828 18.172 1 92 221 GLY B O 1
ATOM 4743 N N . ILE B 1 222 ? 7.648 29.984 17.562 1 94.12 222 ILE B N 1
ATOM 4744 C CA . ILE B 1 222 ? 8.695 29.141 18.141 1 94.12 222 ILE B CA 1
ATOM 4745 C C . ILE B 1 222 ? 9.852 29 17.156 1 94.12 222 ILE B C 1
ATOM 4747 O O . ILE B 1 222 ? 9.789 28.203 16.219 1 94.12 222 ILE B O 1
ATOM 4751 N N . THR B 1 223 ? 10.906 29.75 17.438 1 95.81 223 THR B N 1
ATOM 4752 C CA . THR B 1 223 ? 12.023 29.719 16.5 1 95.81 223 THR B CA 1
ATOM 4753 C C . THR B 1 223 ? 13.289 29.219 17.188 1 95.81 223 THR B C 1
ATOM 4755 O O . THR B 1 223 ? 14.305 28.969 16.531 1 95.81 223 THR B O 1
ATOM 4758 N N . ASP B 1 224 ? 13.211 29.031 18.531 1 95.81 224 ASP B N 1
ATOM 4759 C CA . ASP B 1 224 ? 14.312 28.406 19.266 1 95.81 224 ASP B CA 1
ATOM 4760 C C . ASP B 1 224 ? 14.383 26.906 18.969 1 95.81 224 ASP B C 1
ATOM 4762 O O . ASP B 1 224 ? 13.406 26.172 19.188 1 95.81 224 ASP B O 1
ATOM 4766 N N . LEU B 1 225 ? 15.508 26.422 18.531 1 97.19 225 LEU B N 1
ATOM 4767 C CA . LEU B 1 225 ? 15.609 25.062 18.047 1 97.19 225 LEU B CA 1
ATOM 4768 C C . LEU B 1 225 ? 15.484 24.062 19.203 1 97.19 225 LEU B C 1
ATOM 4770 O O . LEU B 1 225 ? 14.961 22.953 19.016 1 97.19 225 LEU B O 1
ATOM 4774 N N . LYS B 1 226 ? 15.969 24.438 20.375 1 95.88 226 LYS B N 1
ATOM 4775 C CA . LYS B 1 226 ? 15.859 23.562 21.531 1 95.88 226 LYS B CA 1
ATOM 4776 C C . LYS B 1 226 ? 14.406 23.375 21.953 1 95.88 226 LYS B C 1
ATOM 4778 O O . LYS B 1 226 ? 13.969 22.266 22.234 1 95.88 226 LYS B O 1
ATOM 4783 N N . ILE B 1 227 ? 13.688 24.484 21.891 1 94.56 227 ILE B N 1
ATOM 4784 C CA . ILE B 1 227 ? 12.273 24.438 22.234 1 94.56 227 ILE B CA 1
ATOM 4785 C C . ILE B 1 227 ? 11.516 23.641 21.172 1 94.56 227 ILE B C 1
ATOM 4787 O O . ILE B 1 227 ? 10.656 22.812 21.516 1 94.56 227 ILE B O 1
ATOM 4791 N N . LEU B 1 228 ? 11.852 23.891 19.938 1 94.62 228 LEU B N 1
ATOM 4792 C CA . LEU B 1 228 ? 11.227 23.172 18.828 1 94.62 228 LEU B CA 1
ATOM 4793 C C . LEU B 1 228 ? 11.43 21.672 18.969 1 94.62 228 LEU B C 1
ATOM 4795 O O . LEU B 1 228 ? 10.469 20.891 18.875 1 94.62 228 LEU B O 1
ATOM 4799 N N . GLY B 1 229 ? 12.688 21.266 19.25 1 93.69 229 GLY B N 1
ATOM 4800 C CA . GLY B 1 229 ? 12.992 19.859 19.438 1 93.69 229 GLY B CA 1
ATOM 4801 C C . GLY B 1 229 ? 12.219 19.234 20.594 1 93.69 229 GLY B C 1
ATOM 4802 O O . GLY B 1 229 ? 11.688 18.125 20.453 1 93.69 229 GLY B O 1
ATOM 4803 N N . LYS B 1 230 ? 12.109 19.938 21.672 1 92.31 230 LYS B N 1
ATOM 4804 C CA . LYS B 1 230 ? 11.414 19.422 22.859 1 92.31 230 LYS B CA 1
ATOM 4805 C C . LYS B 1 230 ? 9.922 19.25 22.594 1 92.31 230 LYS B C 1
ATOM 4807 O O . LYS B 1 230 ? 9.328 18.25 22.984 1 92.31 230 LYS B O 1
ATOM 4812 N N . LYS B 1 231 ? 9.344 20.234 21.906 1 90.5 231 LYS B N 1
ATOM 4813 C CA . LYS B 1 231 ? 7.922 20.172 21.594 1 90.5 231 LYS B CA 1
ATOM 4814 C C . LYS B 1 231 ? 7.617 18.984 20.672 1 90.5 231 LYS B C 1
ATOM 4816 O O . LYS B 1 231 ? 6.59 18.328 20.812 1 90.5 231 LYS B O 1
ATOM 4821 N N . LEU B 1 232 ? 8.477 18.781 19.734 1 91.25 232 LEU B N 1
ATOM 4822 C CA . LEU B 1 232 ? 8.273 17.672 18.797 1 91.25 232 LEU B CA 1
ATOM 4823 C C . LEU B 1 232 ? 8.461 16.328 19.5 1 91.25 232 LEU B C 1
ATOM 4825 O O . LEU B 1 232 ? 7.809 15.352 19.141 1 91.25 232 LEU B O 1
ATOM 4829 N N . ASP B 1 233 ? 9.328 16.312 20.469 1 89.62 233 ASP B N 1
ATOM 4830 C CA . ASP B 1 233 ? 9.578 15.07 21.203 1 89.62 233 ASP B CA 1
ATOM 4831 C C . ASP B 1 233 ? 8.398 14.711 22.094 1 89.62 233 ASP B C 1
ATOM 4833 O O . ASP B 1 233 ? 8.148 13.539 22.375 1 89.62 233 ASP B O 1
ATOM 4837 N N . ASP B 1 234 ? 7.832 15.688 22.75 1 75.75 234 ASP B N 1
ATOM 4838 C CA . ASP B 1 234 ? 6.711 15.461 23.656 1 75.75 234 ASP B CA 1
ATOM 4839 C C . ASP B 1 234 ? 5.539 14.797 22.938 1 75.75 234 ASP B C 1
ATOM 4841 O O . ASP B 1 234 ? 4.746 14.078 23.547 1 75.75 234 ASP B O 1
ATOM 4845 N N . GLY B 1 235 ? 5.676 14.469 21.812 1 61.44 235 GLY B N 1
ATOM 4846 C CA . GLY B 1 235 ? 5.133 13.422 20.953 1 61.44 235 GLY B CA 1
ATOM 4847 C C . GLY B 1 235 ? 3.617 13.398 20.938 1 61.44 235 GLY B C 1
ATOM 4848 O O . GLY B 1 235 ? 3.014 12.578 20.234 1 61.44 235 GLY B O 1
ATOM 4849 N N . LYS B 1 236 ? 2.834 14.164 21.906 1 57.25 236 LYS B N 1
ATOM 4850 C CA . LYS B 1 236 ? 1.394 13.945 22.016 1 57.25 236 LYS B CA 1
ATOM 4851 C C . LYS B 1 236 ? 0.734 14 20.641 1 57.25 236 LYS B C 1
ATOM 4853 O O . LYS B 1 236 ? -0.292 13.352 20.406 1 57.25 236 LYS B O 1
ATOM 4858 N N . PHE B 1 237 ? 1.534 14.641 19.938 1 53.31 237 PHE B N 1
ATOM 4859 C CA . PHE B 1 237 ? 0.936 14.93 18.641 1 53.31 237 PHE B CA 1
ATOM 4860 C C . PHE B 1 237 ? 1.009 13.719 17.734 1 53.31 237 PHE B C 1
ATOM 4862 O O . PHE B 1 237 ? 0.176 13.555 16.844 1 53.31 237 PHE B O 1
ATOM 4869 N N . PHE B 1 238 ? 2.027 12.945 18.062 1 56.81 238 PHE B N 1
ATOM 4870 C CA . PHE B 1 238 ? 2.225 11.938 17.031 1 56.81 238 PHE B CA 1
ATOM 4871 C C . PHE B 1 238 ? 1.782 10.57 17.516 1 56.81 238 PHE B C 1
ATOM 4873 O O . PHE B 1 238 ? 1.766 9.602 16.75 1 56.81 238 PHE B O 1
ATOM 4880 N N . ASN B 1 239 ? 1.187 10.781 18.781 1 55.28 239 ASN B N 1
ATOM 4881 C CA . ASN B 1 239 ? 0.874 9.492 19.391 1 55.28 239 ASN B CA 1
ATOM 4882 C C . ASN B 1 239 ? 1.461 8.336 18.578 1 55.28 239 ASN B C 1
ATOM 4884 O O . ASN B 1 239 ? 0.727 7.461 18.125 1 55.28 239 ASN B O 1
ATOM 4888 N N . LEU B 1 240 ? 2.748 8.695 18.219 1 57.44 240 LEU B N 1
ATOM 4889 C CA . LEU B 1 240 ? 3.49 7.656 17.516 1 57.44 240 LEU B CA 1
ATOM 4890 C C . LEU B 1 240 ? 3.24 6.285 18.125 1 57.44 240 LEU B C 1
ATOM 4892 O O . LEU B 1 240 ? 3.289 6.137 19.359 1 57.44 240 LEU B O 1
ATOM 4896 N N . SER B 1 241 ? 2.234 5.641 17.594 1 54.56 241 SER B N 1
ATOM 4897 C CA . SER B 1 241 ? 1.982 4.266 18.016 1 54.56 241 SER B CA 1
ATOM 4898 C C . SER B 1 241 ? 3.264 3.439 18.016 1 54.56 241 SER B C 1
ATOM 4900 O O . SER B 1 241 ? 4.211 3.764 17.297 1 54.56 241 SER B O 1
ATOM 4902 N N . ASP B 1 242 ? 3.354 2.471 18.82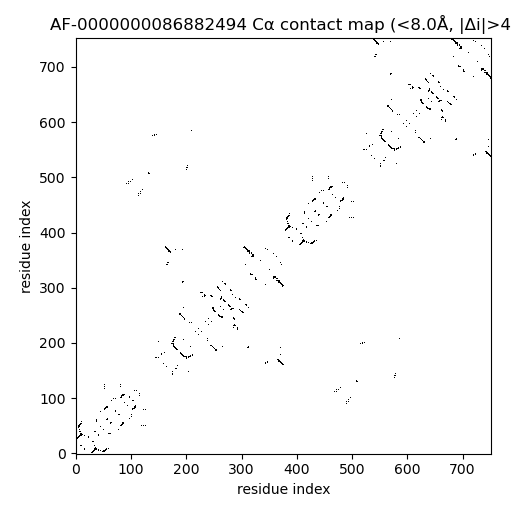8 1 61.97 242 ASP B N 1
ATOM 4903 C CA . ASP B 1 242 ? 4.023 1.175 18.828 1 61.97 242 ASP B CA 1
ATOM 4904 C C . ASP B 1 242 ? 5.523 1.334 18.578 1 61.97 242 ASP B C 1
ATOM 4906 O O . ASP B 1 242 ? 6.109 0.586 17.797 1 61.97 242 ASP B O 1
ATOM 4910 N N . GLY B 1 243 ? 6.172 2.596 19.078 1 71.94 243 GLY B N 1
ATOM 4911 C CA . GLY B 1 243 ? 7.621 2.523 18.969 1 71.94 243 GLY B CA 1
ATOM 4912 C C . GLY B 1 243 ? 8.18 3.326 17.812 1 71.94 243 GLY B C 1
ATOM 4913 O O . GLY B 1 243 ? 9.383 3.289 17.547 1 71.94 243 GLY B O 1
ATOM 4914 N N . ALA B 1 244 ? 7.309 4.102 17.219 1 81.19 244 ALA B N 1
ATOM 4915 C CA . ALA B 1 244 ? 7.789 4.906 16.109 1 81.19 244 ALA B CA 1
ATOM 4916 C C . ALA B 1 244 ? 8.609 6.094 16.594 1 81.19 244 ALA B C 1
ATOM 4918 O O . ALA B 1 244 ? 8.305 6.684 17.641 1 81.19 244 ALA B O 1
ATOM 4919 N N . TYR B 1 245 ? 9.688 6.402 15.906 1 90 245 TYR B N 1
ATOM 4920 C CA . TYR B 1 245 ? 10.547 7.555 16.156 1 90 245 TYR B CA 1
ATOM 4921 C C . TYR B 1 245 ? 11.039 8.164 14.852 1 90 245 TYR B C 1
ATOM 4923 O O . TYR B 1 245 ? 10.789 7.617 13.773 1 90 245 TYR B O 1
ATOM 4931 N N . PHE B 1 246 ? 11.625 9.312 15.016 1 93.12 246 PHE B N 1
ATOM 4932 C CA . PHE B 1 246 ? 12.18 9.906 13.805 1 93.12 246 PHE B CA 1
ATOM 4933 C C . PHE B 1 246 ? 13.438 10.711 14.125 1 93.12 246 PHE B C 1
ATOM 4935 O O . PHE B 1 246 ? 13.602 11.195 15.25 1 93.12 246 PHE B O 1
ATOM 4942 N N . THR B 1 247 ? 14.352 10.781 13.219 1 96.19 247 THR B N 1
ATOM 4943 C CA . THR B 1 247 ? 15.523 11.648 13.297 1 96.19 247 THR B CA 1
ATOM 4944 C C . THR B 1 247 ? 15.242 12.992 12.625 1 96.19 247 THR B C 1
ATOM 4946 O O . THR B 1 247 ? 14.336 13.094 11.789 1 96.19 247 THR B O 1
ATOM 4949 N N . ALA B 1 248 ? 15.961 14.016 13.078 1 97.19 248 ALA B N 1
ATOM 4950 C CA . ALA B 1 248 ? 15.758 15.344 12.508 1 97.19 248 ALA B CA 1
ATOM 4951 C C . ALA B 1 248 ? 17.016 16.203 12.656 1 97.19 248 ALA B C 1
ATOM 4953 O O . ALA B 1 248 ? 17.766 16.047 13.617 1 97.19 248 ALA B O 1
ATOM 4954 N N . ILE B 1 249 ? 17.234 17.047 11.742 1 98.44 249 ILE B N 1
ATOM 4955 C CA . ILE B 1 249 ? 18.234 18.094 11.867 1 98.44 249 ILE B CA 1
ATOM 4956 C C . ILE B 1 249 ? 17.625 19.438 11.516 1 98.44 249 ILE B C 1
ATOM 4958 O O . ILE B 1 249 ? 16.938 19.578 10.508 1 98.44 249 ILE B O 1
ATOM 4962 N N . PHE B 1 250 ? 17.812 20.391 12.391 1 98.5 250 PHE B N 1
ATOM 4963 C CA . PHE B 1 250 ? 17.328 21.75 12.203 1 98.5 250 PHE B CA 1
ATOM 4964 C C . PHE B 1 250 ? 18.5 22.734 12.078 1 98.5 250 PHE B C 1
ATOM 4966 O O . PHE B 1 250 ? 19.469 22.641 12.82 1 98.5 250 PHE B O 1
ATOM 4973 N N . VAL B 1 251 ? 18.391 23.641 11.172 1 98.44 251 VAL B N 1
ATOM 4974 C CA . VAL B 1 251 ? 19.375 24.719 10.977 1 98.44 251 VAL B CA 1
ATOM 4975 C C . VAL B 1 251 ? 18.656 26.062 10.945 1 98.44 251 VAL B C 1
ATOM 4977 O O . VAL B 1 251 ? 17.766 26.281 10.109 1 98.44 251 VAL B O 1
ATOM 4980 N N . LYS B 1 252 ? 18.984 26.906 11.836 1 98.19 252 LYS B N 1
ATOM 4981 C CA . LYS B 1 252 ? 18.469 28.266 11.836 1 98.19 252 LYS B CA 1
ATOM 4982 C C . LYS B 1 252 ? 19.547 29.25 11.367 1 98.19 252 LYS B C 1
ATOM 4984 O O . LYS B 1 252 ? 20.625 29.312 11.938 1 98.19 252 LYS B O 1
ATOM 4989 N N . ILE B 1 253 ? 19.25 29.969 10.383 1 97.19 253 ILE B N 1
ATOM 4990 C CA . ILE B 1 253 ? 20.156 30.984 9.844 1 97.19 253 ILE B CA 1
ATOM 4991 C C . ILE B 1 253 ? 19.688 32.375 10.258 1 97.19 253 ILE B C 1
ATOM 4993 O O . ILE B 1 253 ? 18.578 32.781 9.922 1 97.19 253 ILE B O 1
ATOM 4997 N N . GLU B 1 254 ? 20.516 32.969 10.93 1 94.38 254 GLU B N 1
ATOM 4998 C CA . GLU B 1 254 ? 20.234 34.344 11.359 1 94.38 254 GLU B CA 1
ATOM 4999 C C . GLU B 1 254 ? 21.531 35.094 11.625 1 94.38 254 GLU B C 1
ATOM 5001 O O . GLU B 1 254 ? 22.469 34.562 12.203 1 94.38 254 GLU B O 1
ATOM 5006 N N . ASN B 1 255 ? 21.609 36.375 11.156 1 92.44 255 ASN B N 1
ATOM 5007 C CA . ASN B 1 255 ? 22.734 37.25 11.445 1 92.44 255 ASN B CA 1
ATOM 5008 C C . ASN B 1 255 ? 24.062 36.594 11.086 1 92.44 255 ASN B C 1
ATOM 5010 O O . ASN B 1 255 ? 24.984 36.594 11.906 1 92.44 255 ASN B O 1
ATOM 5014 N N . ASN B 1 256 ? 24.172 36 9.977 1 94.81 256 ASN B N 1
ATOM 5015 C CA . ASN B 1 256 ? 25.375 35.375 9.438 1 94.81 256 ASN B CA 1
ATOM 5016 C C . ASN B 1 256 ? 25.875 34.25 10.328 1 94.81 256 ASN B C 1
ATOM 5018 O O . ASN B 1 256 ? 27.078 34 10.414 1 94.81 256 ASN B O 1
ATOM 5022 N N . LYS B 1 257 ? 24.938 33.656 11.016 1 97.19 257 LYS B N 1
ATOM 5023 C CA . LYS B 1 257 ? 25.219 32.469 11.836 1 97.19 257 LYS B CA 1
ATOM 5024 C C . LYS B 1 257 ? 24.234 31.344 11.523 1 97.19 257 LYS B C 1
ATOM 5026 O O . LYS B 1 257 ? 23.109 31.594 11.109 1 97.19 257 LYS B O 1
ATOM 5031 N N . ALA B 1 258 ? 24.719 30.141 11.695 1 97.56 258 ALA B N 1
ATOM 5032 C CA . ALA B 1 258 ? 23.891 28.938 11.586 1 97.56 258 ALA B CA 1
ATOM 5033 C C . ALA B 1 258 ? 23.844 28.188 12.914 1 97.56 258 ALA B C 1
ATOM 5035 O O . ALA B 1 258 ? 24.859 27.703 13.406 1 97.56 258 ALA B O 1
ATOM 5036 N N . ASN B 1 259 ? 22.672 28.188 13.523 1 98 259 ASN B N 1
ATOM 5037 C CA . ASN B 1 259 ? 22.422 27.344 14.68 1 98 259 ASN B CA 1
ATOM 5038 C C . ASN B 1 259 ? 21.969 25.938 14.258 1 98 259 ASN B C 1
ATOM 5040 O O . ASN B 1 259 ? 20.984 25.812 13.523 1 98 259 ASN B O 1
ATOM 5044 N N . ILE B 1 260 ? 22.641 24.922 14.742 1 98.12 260 ILE B N 1
ATOM 5045 C CA . ILE B 1 260 ? 22.344 23.578 14.273 1 98.12 260 ILE B CA 1
ATOM 5046 C C . ILE B 1 260 ? 22 22.688 15.469 1 98.12 260 ILE B C 1
ATOM 5048 O O . ILE B 1 260 ? 22.75 22.625 16.438 1 98.12 260 ILE B O 1
ATOM 5052 N N . CYS B 1 261 ? 20.859 22.047 15.422 1 97.94 261 CYS B N 1
ATOM 5053 C CA . CYS B 1 261 ? 20.469 20.984 16.328 1 97.94 261 CYS B CA 1
ATOM 5054 C C . CYS B 1 261 ? 20.219 19.688 15.578 1 97.94 261 CYS B C 1
ATOM 5056 O O . CYS B 1 261 ? 19.328 19.625 14.727 1 97.94 261 CYS B O 1
ATOM 5058 N N . ASN B 1 262 ? 21 18.688 15.867 1 97.88 262 ASN B N 1
ATOM 5059 C CA . ASN B 1 262 ? 20.891 17.375 15.234 1 97.88 262 ASN B CA 1
ATOM 5060 C C . ASN B 1 262 ? 20.297 16.344 16.188 1 97.88 262 ASN B C 1
ATOM 5062 O O . ASN B 1 262 ? 20.891 16.031 17.219 1 97.88 262 ASN B O 1
ATOM 5066 N N . PHE B 1 263 ? 19.141 15.852 15.852 1 96.62 263 PHE B N 1
ATOM 5067 C CA . PHE B 1 263 ? 18.484 14.852 16.672 1 96.62 263 PHE B CA 1
ATOM 5068 C C . PHE B 1 263 ? 18.578 13.469 16.031 1 96.62 263 PHE B C 1
ATOM 5070 O O . PHE B 1 263 ? 17.656 13.016 15.359 1 96.62 263 PHE B O 1
ATOM 5077 N N . GLY B 1 264 ? 19.672 12.773 16.281 1 95.56 264 GLY B N 1
ATOM 5078 C CA . GLY B 1 264 ? 19.906 11.414 15.805 1 95.56 264 GLY B CA 1
ATOM 5079 C C . GLY B 1 264 ? 20.016 11.32 14.289 1 95.56 264 GLY B C 1
ATOM 5080 O O . GLY B 1 264 ? 19.938 10.234 13.727 1 95.56 264 GLY B O 1
ATOM 5081 N N . HIS B 1 265 ? 20.078 12.398 13.539 1 97.12 265 HIS B N 1
ATOM 5082 C CA . HIS B 1 265 ? 20.172 12.43 12.078 1 97.12 265 HIS B CA 1
ATOM 5083 C C . HIS B 1 265 ? 21.625 12.391 11.625 1 97.12 265 HIS B C 1
ATOM 5085 O O . HIS B 1 265 ? 22.547 12.516 12.445 1 97.12 265 HIS B O 1
ATOM 5091 N N . ARG B 1 266 ? 21.875 12.148 10.383 1 95.94 266 ARG B N 1
ATOM 5092 C CA . ARG B 1 266 ? 23.234 12.102 9.844 1 95.94 266 ARG B CA 1
ATOM 5093 C C . ARG B 1 266 ? 23.906 13.469 9.93 1 95.94 266 ARG B C 1
ATOM 5095 O O . ARG B 1 266 ? 23.234 14.5 9.891 1 95.94 266 ARG B O 1
ATOM 5102 N N . GLU B 1 267 ? 25.219 13.453 9.984 1 96.5 267 GLU B N 1
ATOM 5103 C CA . GLU B 1 267 ? 26 14.664 10.18 1 96.5 267 GLU B CA 1
ATOM 5104 C C . GLU B 1 267 ? 25.938 15.57 8.953 1 96.5 267 GLU B C 1
ATOM 5106 O O . GLU B 1 267 ? 26.25 15.141 7.84 1 96.5 267 GLU B O 1
ATOM 5111 N N . PRO B 1 268 ? 25.516 16.781 9.164 1 97.69 268 PRO B N 1
ATOM 5112 C CA . PRO B 1 268 ? 25.516 17.703 8.031 1 97.69 268 PRO B CA 1
ATOM 5113 C C . PRO B 1 268 ? 26.922 18.141 7.637 1 97.69 268 PRO B C 1
ATOM 5115 O O . PRO B 1 268 ? 27.875 18 8.422 1 97.69 268 PRO B O 1
ATOM 5118 N N . LEU B 1 269 ? 27.078 18.672 6.445 1 98.19 269 LEU B N 1
ATOM 5119 C CA . LEU B 1 269 ? 28.328 19.234 5.961 1 98.19 269 LEU B CA 1
ATOM 5120 C C . LEU B 1 269 ? 28.203 20.75 5.812 1 98.19 269 LEU B C 1
ATOM 5122 O O . LEU B 1 269 ? 27.266 21.25 5.203 1 98.19 269 LEU B O 1
ATOM 5126 N N . LEU B 1 270 ? 29.062 21.484 6.418 1 98.31 270 LEU B N 1
ATOM 5127 C CA . LEU B 1 270 ? 29.203 22.906 6.199 1 98.31 270 LEU B CA 1
ATOM 5128 C C . LEU B 1 270 ? 30.328 23.203 5.199 1 98.31 270 LEU B C 1
ATOM 5130 O O . LEU B 1 270 ? 31.484 22.906 5.465 1 98.31 270 LEU B O 1
ATOM 5134 N N . ILE B 1 271 ? 29.953 23.75 4.09 1 97.75 271 ILE B N 1
ATOM 5135 C CA . ILE B 1 271 ? 30.875 23.969 2.98 1 97.75 271 ILE B CA 1
ATOM 5136 C C . ILE B 1 271 ? 31.203 25.453 2.855 1 97.75 271 ILE B C 1
ATOM 5138 O O . ILE B 1 271 ? 30.359 26.234 2.422 1 97.75 271 ILE B O 1
ATOM 5142 N N . SER B 1 272 ? 32.344 25.828 3.211 1 95.31 272 SER B N 1
ATOM 5143 C CA . SER B 1 272 ? 32.938 27.156 3.023 1 95.31 272 SER B CA 1
ATOM 5144 C C . SER B 1 272 ? 34.281 27.062 2.316 1 95.31 272 SER B C 1
ATOM 5146 O O . SER B 1 272 ? 34.375 26.516 1.213 1 95.31 272 SER B O 1
ATOM 5148 N N . ASP B 1 273 ? 35.375 27.672 2.881 1 90.81 273 ASP B N 1
ATOM 5149 C CA . ASP B 1 273 ? 36.719 27.453 2.346 1 90.81 273 ASP B CA 1
ATOM 5150 C C . ASP B 1 273 ? 37.156 26.016 2.539 1 90.81 273 ASP B C 1
ATOM 5152 O O . ASP B 1 273 ? 37.906 25.469 1.726 1 90.81 273 ASP B O 1
ATOM 5156 N N . LYS B 1 274 ? 36.688 25.516 3.635 1 93.75 274 LYS B N 1
ATOM 5157 C CA . LYS B 1 274 ? 36.875 24.094 3.934 1 93.75 274 LYS B CA 1
ATOM 5158 C C . LYS B 1 274 ? 35.531 23.406 4.18 1 93.75 274 LYS B C 1
ATOM 5160 O O . LYS B 1 274 ? 34.531 24.078 4.371 1 93.75 274 LYS B O 1
ATOM 5165 N N . ILE B 1 275 ? 35.562 22.141 4.141 1 97 275 ILE B N 1
ATOM 5166 C CA . ILE B 1 275 ? 34.375 21.359 4.441 1 97 275 ILE B CA 1
ATOM 5167 C C . ILE B 1 275 ? 34.438 20.844 5.871 1 97 275 ILE B C 1
ATOM 5169 O O . ILE B 1 275 ? 35.406 20.156 6.238 1 97 275 ILE B O 1
ATOM 5173 N N . LYS B 1 276 ? 33.5 21.188 6.641 1 96.69 276 LYS B N 1
ATOM 5174 C CA . LYS B 1 276 ? 33.406 20.75 8.031 1 96.69 276 LYS B CA 1
ATOM 5175 C C . LYS B 1 276 ? 32.25 19.766 8.242 1 96.69 276 LYS B C 1
ATOM 5177 O O . LYS B 1 276 ? 31.141 20.016 7.781 1 96.69 276 LYS B O 1
ATOM 5182 N N . VAL B 1 277 ? 32.562 18.656 8.875 1 96.81 277 VAL B N 1
ATOM 5183 C CA . VAL B 1 277 ? 31.547 17.703 9.305 1 96.81 277 VAL B CA 1
ATOM 5184 C C . VAL B 1 277 ? 31.078 18.062 10.719 1 96.81 277 VAL B C 1
ATOM 5186 O O . VAL B 1 277 ? 31.891 18.156 11.641 1 96.81 277 VAL B O 1
ATOM 5189 N N . ILE B 1 278 ? 29.812 18.188 10.891 1 95.81 278 ILE B N 1
ATOM 5190 C CA . ILE B 1 278 ? 29.281 18.562 12.195 1 95.81 278 ILE B CA 1
ATOM 5191 C C . ILE B 1 278 ? 28.797 17.312 12.93 1 95.81 278 ILE B C 1
ATOM 5193 O O . ILE B 1 278 ? 27.719 16.781 12.648 1 95.81 278 ILE B O 1
ATOM 5197 N N . ASN B 1 279 ? 29.484 16.812 13.953 1 91.94 279 ASN B N 1
ATOM 5198 C CA . ASN B 1 279 ? 29.297 15.484 14.555 1 91.94 279 ASN B CA 1
ATOM 5199 C C . ASN B 1 279 ? 28.438 15.562 15.812 1 91.94 279 ASN B C 1
ATOM 5201 O O . ASN B 1 279 ? 27.938 14.539 16.297 1 91.94 279 ASN B O 1
ATOM 5205 N N . GLU B 1 280 ? 28.234 16.688 16.328 1 86 280 GLU B N 1
ATOM 5206 C CA . GLU B 1 280 ? 27.453 16.797 17.562 1 86 280 GLU B CA 1
ATOM 5207 C C . GLU B 1 280 ? 25.984 16.5 17.328 1 86 280 GLU B C 1
ATOM 5209 O O . GLU B 1 280 ? 25.438 16.844 16.266 1 86 280 GLU B O 1
ATOM 5214 N N . GLY B 1 281 ? 25.453 15.828 18.344 1 90.88 281 GLY B N 1
ATOM 5215 C CA . GLY B 1 281 ? 24.047 15.5 18.141 1 90.88 281 GLY B CA 1
ATOM 5216 C C . GLY B 1 281 ? 23.328 15.125 19.406 1 90.88 281 GLY B C 1
ATOM 5217 O O . GLY B 1 281 ? 23.875 15.227 20.5 1 90.88 281 GLY B O 1
ATOM 5218 N N . ASN B 1 282 ? 22.078 14.984 19.297 1 94.31 282 ASN B N 1
ATOM 5219 C CA . ASN B 1 282 ? 21.125 14.602 20.328 1 94.31 282 ASN B CA 1
ATOM 5220 C C . ASN B 1 282 ? 20.438 13.281 20 1 94.31 282 ASN B C 1
ATOM 5222 O O . ASN B 1 282 ? 20.734 12.664 18.969 1 94.31 282 ASN B O 1
ATOM 5226 N N . PHE B 1 283 ? 19.578 12.789 20.906 1 91.5 283 PHE B N 1
ATOM 5227 C CA . PHE B 1 283 ? 18.781 11.594 20.672 1 91.5 283 PHE B CA 1
ATOM 5228 C C . PHE B 1 283 ? 17.703 11.852 19.641 1 91.5 283 PHE B C 1
ATOM 5230 O O . PHE B 1 283 ? 17.25 12.992 19.484 1 91.5 283 PHE B O 1
ATOM 5237 N N . PRO B 1 284 ? 17.281 10.75 18.953 1 92.5 284 PRO B N 1
ATOM 5238 C CA . PRO B 1 284 ? 16.141 10.906 18.047 1 92.5 284 PRO B CA 1
ATOM 5239 C C . PRO B 1 284 ? 14.891 11.391 18.766 1 92.5 284 PRO B C 1
ATOM 5241 O O . PRO B 1 284 ? 14.836 11.383 19.984 1 92.5 284 PRO B O 1
ATOM 5244 N N . LEU B 1 285 ? 13.953 11.867 18.031 1 91.81 285 LEU B N 1
ATOM 5245 C CA . LEU B 1 285 ? 12.742 12.445 18.594 1 91.81 285 LEU B CA 1
ATOM 5246 C C . LEU B 1 285 ? 11.602 11.422 18.609 1 91.81 285 LEU B C 1
ATOM 5248 O O . LEU B 1 285 ? 11.664 10.422 17.891 1 91.81 285 LEU B O 1
ATOM 5252 N N . GLY B 1 286 ? 10.617 11.672 19.391 1 86.25 286 GLY B N 1
ATOM 5253 C CA . GLY B 1 286 ? 9.43 10.836 19.453 1 86.25 286 GLY B CA 1
ATOM 5254 C C . GLY B 1 286 ? 9.492 9.797 20.562 1 86.25 286 GLY B C 1
ATOM 5255 O O . GLY B 1 286 ? 8.578 8.984 20.703 1 86.25 286 GLY B O 1
ATOM 5256 N N . MET B 1 287 ? 10.516 9.781 21.297 1 79.81 287 MET B N 1
ATOM 5257 C CA . MET B 1 287 ? 10.695 8.766 22.344 1 79.81 287 MET B CA 1
ATOM 5258 C C . MET B 1 287 ? 10.516 9.367 23.734 1 79.81 287 MET B C 1
ATOM 5260 O O . MET B 1 287 ? 10.578 8.656 24.734 1 79.81 287 MET B O 1
ATOM 5264 N N . ASN B 1 288 ? 10.242 10.609 23.75 1 81.31 288 ASN B N 1
ATOM 5265 C CA . ASN B 1 288 ? 10.039 11.352 25 1 81.31 288 ASN B CA 1
ATOM 5266 C C . ASN B 1 288 ? 11.219 11.18 25.953 1 81.31 288 ASN B C 1
ATOM 5268 O O . ASN B 1 288 ? 11.031 10.938 27.141 1 81.31 288 ASN B O 1
ATOM 5272 N N . LEU B 1 289 ? 12.453 11.25 25.344 1 79.12 289 LEU B N 1
ATOM 5273 C CA . LEU B 1 289 ? 13.664 11.031 26.141 1 79.12 289 LEU B CA 1
ATOM 5274 C C . LEU B 1 289 ? 14.484 12.312 26.234 1 79.12 289 LEU B C 1
ATOM 5276 O O . LEU B 1 289 ? 15.516 12.344 26.906 1 79.12 289 LEU B O 1
ATOM 5280 N N . ILE B 1 290 ? 13.977 13.359 25.641 1 84.12 290 ILE B N 1
ATOM 5281 C CA . ILE B 1 290 ? 14.812 14.547 25.5 1 84.12 290 ILE B CA 1
ATOM 5282 C C . ILE B 1 290 ? 14.477 15.547 26.609 1 84.12 290 ILE B C 1
ATOM 5284 O O . ILE B 1 290 ? 13.297 15.82 26.859 1 84.12 290 ILE B O 1
ATOM 5288 N N . ASN B 1 291 ? 15.523 15.977 27.297 1 85.81 291 ASN B N 1
ATOM 5289 C CA . ASN B 1 291 ? 15.453 17.125 28.203 1 85.81 291 ASN B CA 1
ATOM 5290 C C . ASN B 1 291 ? 15.961 18.391 27.531 1 85.81 291 ASN B C 1
ATOM 5292 O O . ASN B 1 291 ? 17.094 18.438 27.062 1 85.81 291 ASN B O 1
ATOM 5296 N N . GLU B 1 292 ? 15.148 19.375 27.516 1 85.88 292 GLU B N 1
ATOM 5297 C CA . GLU B 1 292 ? 15.445 20.609 26.812 1 85.88 292 GLU B CA 1
ATOM 5298 C C . GLU B 1 292 ? 16.828 21.156 27.188 1 85.88 292 GLU B C 1
ATOM 5300 O O . GLU B 1 292 ? 17.578 21.609 26.328 1 85.88 292 GLU B O 1
ATOM 5305 N N . GLU B 1 293 ? 17.188 21.062 28.438 1 88.12 293 GLU B N 1
ATOM 5306 C CA . GLU B 1 293 ? 18.422 21.641 28.953 1 88.12 293 GLU B CA 1
ATOM 5307 C C . GLU B 1 293 ? 19.641 20.875 28.438 1 88.12 293 GLU B C 1
ATOM 5309 O O . GLU B 1 293 ? 20.75 21.406 28.438 1 88.12 293 GLU B O 1
ATOM 5314 N N . GLU B 1 294 ? 19.406 19.688 27.984 1 91.56 294 GLU B N 1
ATOM 5315 C CA . GLU B 1 294 ? 20.516 18.812 27.594 1 91.56 294 GLU B CA 1
ATOM 5316 C C . GLU B 1 294 ? 20.703 18.812 26.078 1 91.56 294 GLU B C 1
ATOM 5318 O O . GLU B 1 294 ? 21.656 18.219 25.562 1 91.56 294 GLU B O 1
ATOM 5323 N N . ILE B 1 295 ? 19.828 19.531 25.438 1 94.62 295 ILE B N 1
ATOM 5324 C CA . ILE B 1 295 ? 19.906 19.531 23.984 1 94.62 295 ILE B CA 1
ATOM 5325 C C . ILE B 1 295 ? 21.156 20.297 23.547 1 94.62 295 ILE B C 1
ATOM 5327 O O . ILE B 1 295 ? 21.375 21.438 23.969 1 94.62 295 ILE B O 1
ATOM 5331 N N . VAL B 1 296 ? 21.938 19.656 22.766 1 95.44 296 VAL B N 1
ATOM 5332 C CA . VAL B 1 296 ? 23.156 20.234 22.219 1 95.44 296 VAL B CA 1
ATOM 5333 C C . VAL B 1 296 ? 22.828 21.031 20.969 1 95.44 296 VAL B C 1
ATOM 5335 O O . VAL B 1 296 ? 22.266 20.5 20.016 1 95.44 296 VAL B O 1
ATOM 5338 N N . GLU B 1 297 ? 23.094 22.281 21.016 1 96.38 297 GLU B N 1
ATOM 5339 C CA . GLU B 1 297 ? 23.016 23.188 19.875 1 96.38 297 GLU B CA 1
ATOM 5340 C C . GLU B 1 297 ? 24.359 23.812 19.562 1 96.38 297 GLU B C 1
ATOM 5342 O O . GLU B 1 297 ? 25.062 24.281 20.453 1 96.38 297 GLU B O 1
ATOM 5347 N N . LYS B 1 298 ? 24.781 23.844 18.359 1 96.44 298 LYS B N 1
ATOM 5348 C CA . LYS B 1 298 ? 26.062 24.438 17.938 1 96.44 298 LYS B CA 1
ATOM 5349 C C . LYS B 1 298 ? 25.844 25.625 17 1 96.44 298 LYS B C 1
ATOM 5351 O O . LYS B 1 298 ? 24.922 25.609 16.188 1 96.44 298 LYS B O 1
ATOM 5356 N N . ILE B 1 299 ? 26.719 26.578 17.141 1 97.25 299 ILE B N 1
ATOM 5357 C CA . ILE B 1 299 ? 26.625 27.797 16.328 1 97.25 299 ILE B CA 1
ATOM 5358 C C . ILE B 1 299 ? 27.875 27.922 15.461 1 97.25 299 ILE B C 1
ATOM 5360 O O . ILE B 1 299 ? 29 27.797 15.953 1 97.25 299 ILE B O 1
ATOM 5364 N N . TYR B 1 300 ? 27.672 28.156 14.227 1 96.88 300 TYR B N 1
ATOM 5365 C CA . TYR B 1 300 ? 28.75 28.344 13.273 1 96.88 300 TYR B CA 1
ATOM 5366 C C . TYR B 1 300 ? 28.578 29.625 12.477 1 96.88 300 TYR B C 1
ATOM 5368 O O . TYR B 1 300 ? 27.453 30.109 12.305 1 96.88 300 TYR B O 1
ATOM 5376 N N . ASP B 1 301 ? 29.672 30.141 12.016 1 96.81 301 ASP B N 1
ATOM 5377 C CA . ASP B 1 301 ? 29.578 31.234 11.047 1 96.81 301 ASP B CA 1
ATOM 5378 C C . ASP B 1 301 ? 28.969 30.734 9.727 1 96.81 301 ASP B C 1
ATOM 5380 O O . ASP B 1 301 ? 29.281 29.625 9.281 1 96.81 301 ASP B O 1
ATOM 5384 N N . PHE B 1 302 ? 28.156 31.516 9.203 1 97.31 302 PHE B N 1
ATOM 5385 C CA . PHE B 1 302 ? 27.516 31.203 7.934 1 97.31 302 PHE B CA 1
ATOM 5386 C C . PHE B 1 302 ? 27.422 32.469 7.062 1 97.31 302 PHE B C 1
ATOM 5388 O O . PHE B 1 302 ? 26.453 33.219 7.141 1 97.31 302 PHE B O 1
ATOM 5395 N N . GLN B 1 303 ? 28.438 32.562 6.203 1 96.12 303 GLN B N 1
ATOM 5396 C CA . GLN B 1 303 ? 28.625 33.781 5.422 1 96.12 303 GLN B CA 1
ATOM 5397 C C . GLN B 1 303 ? 28.188 33.562 3.973 1 96.12 303 GLN B C 1
ATOM 5399 O O . GLN B 1 303 ? 27.812 32.469 3.582 1 96.12 303 GLN B O 1
ATOM 5404 N N . LYS B 1 304 ? 28.266 34.688 3.266 1 96.06 304 LYS B N 1
ATOM 5405 C CA . LYS B 1 304 ? 27.922 34.625 1.849 1 96.06 304 LYS B CA 1
ATOM 5406 C C . LYS B 1 304 ? 28.688 33.531 1.139 1 96.06 304 LYS B C 1
ATOM 5408 O O . LYS B 1 304 ? 29.891 33.344 1.356 1 96.06 304 LYS B O 1
ATOM 5413 N N . ASP B 1 305 ? 27.984 32.719 0.416 1 96.38 305 ASP B N 1
ATOM 5414 C CA . ASP B 1 305 ? 28.516 31.656 -0.45 1 96.38 305 ASP B CA 1
ATOM 5415 C C . ASP B 1 305 ? 28.766 30.375 0.335 1 96.38 305 ASP B C 1
ATOM 5417 O O . ASP B 1 305 ? 29.109 29.344 -0.245 1 96.38 305 ASP B O 1
ATOM 5421 N N . ASP B 1 306 ? 28.531 30.422 1.652 1 97.88 306 ASP B N 1
ATOM 5422 C CA . ASP B 1 306 ? 28.578 29.188 2.424 1 97.88 306 ASP B CA 1
ATOM 5423 C C . ASP B 1 306 ? 27.391 28.281 2.107 1 97.88 306 ASP B C 1
ATOM 5425 O O . ASP B 1 306 ? 26.312 28.781 1.743 1 97.88 306 ASP B O 1
ATOM 5429 N N . ILE B 1 307 ? 27.547 26.938 2.213 1 98.5 307 ILE B N 1
ATOM 5430 C CA . ILE B 1 307 ? 26.5 25.969 1.914 1 98.5 307 ILE B CA 1
ATOM 5431 C C . ILE B 1 307 ? 26.406 24.953 3.047 1 98.5 307 ILE B C 1
ATOM 5433 O O . ILE B 1 307 ? 27.422 24.516 3.586 1 98.5 307 ILE B O 1
ATOM 5437 N N . ILE B 1 308 ? 25.25 24.625 3.404 1 98.56 308 ILE B N 1
ATOM 5438 C CA . ILE B 1 308 ? 25.031 23.5 4.293 1 98.56 308 ILE B CA 1
ATOM 5439 C C . ILE B 1 308 ? 24.328 22.375 3.529 1 98.56 308 ILE B C 1
ATOM 5441 O O . ILE B 1 308 ? 23.328 22.609 2.848 1 98.56 308 ILE B O 1
ATOM 5445 N N . LEU B 1 309 ? 24.859 21.234 3.582 1 98.69 309 LEU B N 1
ATOM 5446 C CA . LEU B 1 309 ? 24.328 20.047 2.922 1 98.69 309 LEU B CA 1
ATOM 5447 C C . LEU B 1 309 ? 23.781 19.047 3.943 1 98.69 309 LEU B C 1
ATOM 5449 O O . LEU B 1 309 ? 24.5 18.609 4.836 1 98.69 309 LEU B O 1
ATOM 5453 N N . LEU B 1 310 ? 22.484 18.766 3.836 1 98.62 310 LEU B N 1
ATOM 5454 C CA . LEU B 1 310 ? 21.812 17.75 4.637 1 98.62 310 LEU B CA 1
ATOM 5455 C C . LEU B 1 310 ? 21.469 16.531 3.785 1 98.62 310 LEU B C 1
ATOM 5457 O O . LEU B 1 310 ? 21.172 16.656 2.596 1 98.62 310 LEU B O 1
ATOM 5461 N N . TYR B 1 311 ? 21.516 15.352 4.367 1 98.19 311 TYR B N 1
ATOM 5462 C CA . TYR B 1 311 ? 21.188 14.133 3.637 1 98.19 311 TYR B CA 1
ATOM 5463 C C . TYR B 1 311 ? 20.766 13.023 4.59 1 98.19 311 TYR B C 1
ATOM 5465 O O . TYR B 1 311 ? 21.031 13.094 5.789 1 98.19 311 TYR B O 1
ATOM 5473 N N . THR B 1 312 ? 20.062 12.023 4.113 1 96.69 312 THR B N 1
ATOM 5474 C CA . THR B 1 312 ? 19.594 10.922 4.941 1 96.69 312 THR B CA 1
ATOM 5475 C C . THR B 1 312 ? 20.531 9.719 4.824 1 96.69 312 THR B C 1
ATOM 5477 O O . THR B 1 312 ? 21.391 9.672 3.943 1 96.69 312 THR B O 1
ATOM 5480 N N . ASP B 1 313 ? 20.328 8.75 5.711 1 94.94 313 ASP B N 1
ATOM 5481 C CA . ASP B 1 313 ? 21.219 7.598 5.805 1 94.94 313 ASP B CA 1
ATOM 5482 C C . ASP B 1 313 ? 21.094 6.711 4.566 1 94.94 313 ASP B C 1
ATOM 5484 O O . ASP B 1 313 ? 22.047 5.992 4.215 1 94.94 313 ASP B O 1
ATOM 5488 N N . GLY B 1 314 ? 20.031 6.758 3.869 1 94.38 314 GLY B N 1
ATOM 5489 C CA . GLY B 1 314 ? 19.875 5.98 2.652 1 94.38 314 GLY B CA 1
ATOM 5490 C C . GLY B 1 314 ? 20.938 6.285 1.605 1 94.38 314 GLY B C 1
ATOM 5491 O O . GLY B 1 314 ? 21.266 5.426 0.79 1 94.38 314 GLY B O 1
ATOM 5492 N N . LEU B 1 315 ? 21.406 7.492 1.636 1 95.38 315 LEU B N 1
ATOM 5493 C CA . LEU B 1 315 ? 22.453 7.895 0.694 1 95.38 315 LEU B CA 1
ATOM 5494 C C . LEU B 1 315 ? 23.781 7.219 1.026 1 95.38 315 LEU B C 1
ATOM 5496 O O . LEU B 1 315 ? 24.359 6.531 0.182 1 95.38 315 LEU B O 1
ATOM 5500 N N . ILE B 1 316 ? 24.156 7.273 2.262 1 95.06 316 ILE B N 1
ATOM 5501 C CA . ILE B 1 316 ? 25.516 6.883 2.615 1 95.06 316 ILE B CA 1
ATOM 5502 C C . ILE B 1 316 ? 25.547 5.406 2.998 1 95.06 316 ILE B C 1
ATOM 5504 O O . ILE B 1 316 ? 26.625 4.809 3.115 1 95.06 316 ILE B O 1
ATOM 5508 N N . GLU B 1 317 ? 24.438 4.773 3.164 1 92.81 317 GLU B N 1
ATOM 5509 C CA . GLU B 1 317 ? 24.375 3.355 3.506 1 92.81 317 GLU B CA 1
ATOM 5510 C C . GLU B 1 317 ? 24.047 2.506 2.285 1 92.81 317 GLU B C 1
ATOM 5512 O O . GLU B 1 317 ? 24.016 1.276 2.367 1 92.81 317 GLU B O 1
ATOM 5517 N N . ALA B 1 318 ? 23.781 3.119 1.227 1 94 318 ALA B N 1
ATOM 5518 C CA . ALA B 1 318 ? 23.516 2.367 0.005 1 94 318 ALA B CA 1
ATOM 5519 C C . ALA B 1 318 ? 24.719 1.545 -0.421 1 94 318 ALA B C 1
ATOM 5521 O O . ALA B 1 318 ? 25.859 2.002 -0.308 1 94 318 ALA B O 1
ATOM 5522 N N . VAL B 1 319 ? 24.453 0.321 -0.893 1 93.94 319 VAL B N 1
ATOM 5523 C CA . VAL B 1 319 ? 25.531 -0.577 -1.279 1 93.94 319 VAL B CA 1
ATOM 5524 C C . VAL B 1 319 ? 25.438 -0.898 -2.77 1 93.94 319 VAL B C 1
ATOM 5526 O O . VAL B 1 319 ? 24.328 -1.007 -3.314 1 93.94 319 VAL B O 1
ATOM 5529 N N . ASN B 1 320 ? 26.578 -1.021 -3.387 1 92.88 320 ASN B N 1
ATOM 5530 C CA . ASN B 1 320 ? 26.594 -1.399 -4.797 1 92.88 320 ASN B CA 1
ATOM 5531 C C . ASN B 1 320 ? 26.688 -2.914 -4.969 1 92.88 320 ASN B C 1
ATOM 5533 O O . ASN B 1 320 ? 26.469 -3.664 -4.012 1 92.88 320 ASN B O 1
ATOM 5537 N N . GLU B 1 321 ? 26.906 -3.387 -6.207 1 91 321 GLU B N 1
ATOM 5538 C CA . GLU B 1 321 ? 26.922 -4.809 -6.535 1 91 321 GLU B CA 1
ATOM 5539 C C . GLU B 1 321 ? 28.047 -5.531 -5.801 1 91 321 GLU B C 1
ATOM 5541 O O . GLU B 1 321 ? 27.938 -6.727 -5.52 1 91 321 GLU B O 1
ATOM 5546 N N . ASN B 1 322 ? 29.078 -4.781 -5.457 1 92.75 322 ASN B N 1
ATOM 5547 C CA . ASN B 1 322 ? 30.219 -5.344 -4.746 1 92.75 322 ASN B CA 1
ATOM 5548 C C . ASN B 1 322 ? 30.078 -5.191 -3.236 1 92.75 322 ASN B C 1
ATOM 5550 O O . ASN B 1 322 ? 31.047 -5.363 -2.496 1 92.75 322 ASN B O 1
ATOM 5554 N N . ASN B 1 323 ? 29.016 -4.648 -2.768 1 91.56 323 ASN B N 1
ATOM 5555 C CA . ASN B 1 323 ? 28.688 -4.477 -1.356 1 91.56 323 ASN B CA 1
ATOM 5556 C C . ASN B 1 323 ? 29.516 -3.369 -0.715 1 91.56 323 ASN B C 1
ATOM 5558 O O . ASN B 1 323 ? 29.828 -3.436 0.472 1 91.56 323 ASN B O 1
ATOM 5562 N N . LYS B 1 324 ? 30 -2.51 -1.53 1 94.38 324 LYS B N 1
ATOM 5563 C CA . LYS B 1 324 ? 30.672 -1.316 -1.01 1 94.38 324 LYS B CA 1
ATOM 5564 C C . LYS B 1 324 ? 29.656 -0.195 -0.764 1 94.38 324 LYS B C 1
ATOM 5566 O O . LYS B 1 324 ? 28.75 0.016 -1.566 1 94.38 324 LYS B O 1
ATOM 5571 N N . GLU B 1 325 ? 29.797 0.55 0.275 1 95.38 325 GLU B N 1
ATOM 5572 C CA . GLU B 1 325 ? 28.891 1.625 0.637 1 95.38 325 GLU B CA 1
ATOM 5573 C C . GLU B 1 325 ? 29.266 2.932 -0.053 1 95.38 325 GLU B C 1
ATOM 5575 O O . GLU B 1 325 ? 30.438 3.176 -0.326 1 95.38 325 GLU B O 1
ATOM 5580 N N . PHE B 1 326 ? 28.312 3.807 -0.382 1 96 326 PHE B N 1
ATOM 5581 C CA . PHE B 1 326 ? 28.516 5.184 -0.818 1 96 326 PHE B CA 1
ATOM 5582 C C . PHE B 1 326 ? 28.781 6.098 0.374 1 96 326 PHE B C 1
ATOM 5584 O O . PHE B 1 326 ? 27.844 6.676 0.938 1 96 326 PHE B O 1
ATOM 5591 N N . THR B 1 327 ? 29.984 6.352 0.751 1 95.19 327 THR B N 1
ATOM 5592 C CA . THR B 1 327 ? 30.359 6.898 2.047 1 95.19 327 THR B CA 1
ATOM 5593 C C . THR B 1 327 ? 30.344 8.422 2.018 1 95.19 327 THR B C 1
ATOM 5595 O O . THR B 1 327 ? 30.328 9.031 0.945 1 95.19 327 THR B O 1
ATOM 5598 N N . MET B 1 328 ? 30.297 9 3.164 1 95.56 328 MET B N 1
ATOM 5599 C CA . MET B 1 328 ? 30.391 10.445 3.322 1 95.56 328 MET B CA 1
ATOM 5600 C C . MET B 1 328 ? 31.703 10.977 2.736 1 95.56 328 MET B C 1
ATOM 5602 O O . MET B 1 328 ? 31.734 12.062 2.16 1 95.56 328 MET B O 1
ATOM 5606 N N . GLU B 1 329 ? 32.781 10.227 2.883 1 95.81 329 GLU B N 1
ATOM 5607 C CA . GLU B 1 329 ? 34.062 10.609 2.352 1 95.81 329 GLU B CA 1
ATOM 5608 C C . GLU B 1 329 ? 34.031 10.789 0.838 1 95.81 329 GLU B C 1
ATOM 5610 O O . GLU B 1 329 ? 34.656 11.695 0.292 1 95.81 329 GLU B O 1
ATOM 5615 N N . MET B 1 330 ? 33.312 9.922 0.208 1 96.31 330 MET B N 1
ATOM 5616 C CA . MET B 1 330 ? 33.125 10.023 -1.238 1 96.31 330 MET B CA 1
ATOM 5617 C C . MET B 1 330 ? 32.438 11.32 -1.608 1 96.31 330 MET B C 1
ATOM 5619 O O . MET B 1 330 ? 32.781 11.977 -2.586 1 96.31 330 MET B O 1
ATOM 5623 N N . ILE B 1 331 ? 31.453 11.68 -0.839 1 97.56 331 ILE B N 1
ATOM 5624 C CA . ILE B 1 331 ? 30.688 12.898 -1.062 1 97.56 331 ILE B CA 1
ATOM 5625 C C . ILE B 1 331 ? 31.609 14.117 -0.882 1 97.56 331 ILE B C 1
ATOM 5627 O O . ILE B 1 331 ? 31.594 15.031 -1.71 1 97.56 331 ILE B O 1
ATOM 5631 N N . ILE B 1 332 ? 32.375 14.125 0.208 1 97.5 332 ILE B N 1
ATOM 5632 C CA . ILE B 1 332 ? 33.312 15.219 0.507 1 97.5 332 ILE B CA 1
ATOM 5633 C C . ILE B 1 332 ? 34.312 15.383 -0.632 1 97.5 332 ILE B C 1
ATOM 5635 O O . ILE B 1 332 ? 34.562 16.5 -1.093 1 97.5 332 ILE B O 1
ATOM 5639 N N . LYS B 1 333 ? 34.844 14.242 -1.091 1 96.94 333 LYS B N 1
ATOM 5640 C CA . LYS B 1 333 ? 35.812 14.266 -2.197 1 96.94 333 LYS B CA 1
ATOM 5641 C C . LYS B 1 333 ? 35.156 14.844 -3.457 1 96.94 333 LYS B C 1
ATOM 5643 O O . LYS B 1 333 ? 35.812 15.633 -4.168 1 96.94 333 LYS B O 1
ATOM 5648 N N . LEU B 1 334 ? 33.969 14.445 -3.715 1 96.81 334 LEU B N 1
ATOM 5649 C CA . LEU B 1 334 ? 33.219 14.93 -4.879 1 96.81 334 LEU B CA 1
ATOM 5650 C C . LEU B 1 334 ? 33.062 16.438 -4.82 1 96.81 334 LEU B C 1
ATOM 5652 O O . LEU B 1 334 ? 33.281 17.141 -5.809 1 96.81 334 LEU B O 1
ATOM 5656 N N . ILE B 1 335 ? 32.656 16.953 -3.672 1 97.56 335 ILE B N 1
ATOM 5657 C CA . ILE B 1 335 ? 32.375 18.359 -3.502 1 97.56 335 ILE B CA 1
ATOM 5658 C C . ILE B 1 335 ? 33.656 19.188 -3.635 1 97.56 335 ILE B C 1
ATOM 5660 O O . ILE B 1 335 ? 33.656 20.281 -4.203 1 97.56 335 ILE B O 1
ATOM 5664 N N . LYS B 1 336 ? 34.75 18.703 -3.115 1 96.38 336 LYS B N 1
ATOM 5665 C CA . LYS B 1 336 ? 36.062 19.391 -3.182 1 96.38 336 LYS B CA 1
ATOM 5666 C C . LYS B 1 336 ? 36.469 19.641 -4.629 1 96.38 336 LYS B C 1
ATOM 5668 O O . LYS B 1 336 ? 37.125 20.641 -4.918 1 96.38 336 LYS B O 1
ATOM 5673 N N . ASN B 1 337 ? 36 18.828 -5.5 1 95.12 337 ASN B N 1
ATOM 5674 C CA . ASN B 1 337 ? 36.406 18.891 -6.898 1 95.12 337 ASN B CA 1
ATOM 5675 C C . ASN B 1 337 ? 35.5 19.812 -7.711 1 95.12 337 ASN B C 1
ATOM 5677 O O . ASN B 1 337 ? 35.75 20.047 -8.891 1 95.12 337 ASN B O 1
ATOM 5681 N N . ILE B 1 338 ? 34.5 20.312 -7.035 1 94.81 338 ILE B N 1
ATOM 5682 C CA . ILE B 1 338 ? 33.562 21.203 -7.719 1 94.81 338 ILE B CA 1
ATOM 5683 C C . ILE B 1 338 ? 34.125 22.625 -7.699 1 94.81 338 ILE B C 1
ATOM 5685 O O . ILE B 1 338 ? 34.5 23.141 -6.645 1 94.81 338 ILE B O 1
ATOM 5689 N N . GLN B 1 339 ? 34.188 23.234 -8.797 1 90.62 339 GLN B N 1
ATOM 5690 C CA . GLN B 1 339 ? 34.75 24.594 -8.906 1 90.62 339 GLN B CA 1
ATOM 5691 C C . GLN B 1 339 ? 33.75 25.625 -8.422 1 90.62 339 GLN B C 1
ATOM 5693 O O . GLN B 1 339 ? 34 26.359 -7.457 1 90.62 339 GLN B O 1
ATOM 5698 N N . GLU B 1 340 ? 32.625 25.625 -9.07 1 91.94 340 GLU B N 1
ATOM 5699 C CA . GLU B 1 340 ? 31.531 26.516 -8.672 1 91.94 340 GLU B CA 1
ATOM 5700 C C . GLU B 1 340 ? 30.5 25.781 -7.828 1 91.94 340 GLU B C 1
ATOM 5702 O O . GLU B 1 340 ? 29.625 25.094 -8.367 1 91.94 340 GLU B O 1
ATOM 5707 N N . LYS B 1 341 ? 30.547 26.188 -6.613 1 94.25 341 LYS B N 1
ATOM 5708 C CA . LYS B 1 341 ? 29.656 25.438 -5.723 1 94.25 341 LYS B CA 1
ATOM 5709 C C . LYS B 1 341 ? 28.312 26.156 -5.574 1 94.25 341 LYS B C 1
ATOM 5711 O O . LYS B 1 341 ? 28.234 27.203 -4.949 1 94.25 341 LYS B O 1
ATOM 5716 N N . THR B 1 342 ? 27.312 25.609 -6.172 1 96.38 342 THR B N 1
ATOM 5717 C CA . THR B 1 342 ? 25.922 25.969 -5.973 1 96.38 342 THR B CA 1
ATOM 5718 C C . THR B 1 342 ? 25.109 24.75 -5.547 1 96.38 342 THR B C 1
ATOM 5720 O O . THR B 1 342 ? 25.5 23.609 -5.809 1 96.38 342 THR B O 1
ATOM 5723 N N . PRO B 1 343 ? 24.031 24.969 -4.867 1 98 343 PRO B N 1
ATOM 5724 C CA . PRO B 1 343 ? 23.203 23.828 -4.473 1 98 343 PRO B CA 1
ATOM 5725 C C . PRO B 1 343 ? 22.828 22.938 -5.652 1 98 343 PRO B C 1
ATOM 5727 O O . PRO B 1 343 ? 22.922 21.703 -5.551 1 98 343 PRO B O 1
ATOM 5730 N N . LYS B 1 344 ? 22.469 23.516 -6.77 1 97.31 344 LYS B N 1
ATOM 5731 C CA . LYS B 1 344 ? 22.078 22.766 -7.957 1 97.31 344 LYS B CA 1
ATOM 5732 C C . LYS B 1 344 ? 23.219 21.875 -8.453 1 97.31 344 LYS B C 1
ATOM 5734 O O . LYS B 1 344 ? 23.031 20.688 -8.719 1 97.31 344 LYS B O 1
ATOM 5739 N N . ILE B 1 345 ? 24.375 22.453 -8.57 1 97.62 345 ILE B N 1
ATOM 5740 C CA . ILE B 1 345 ? 25.531 21.719 -9.086 1 97.62 345 ILE B CA 1
ATOM 5741 C C . ILE B 1 345 ? 25.922 20.609 -8.117 1 97.62 345 ILE B C 1
ATOM 5743 O O . ILE B 1 345 ? 26.188 19.484 -8.539 1 97.62 345 ILE B O 1
ATOM 5747 N N . ILE B 1 346 ? 25.922 20.938 -6.863 1 97.88 346 ILE B N 1
ATOM 5748 C CA . ILE B 1 346 ? 26.297 19.969 -5.844 1 97.88 346 ILE B CA 1
ATOM 5749 C C . ILE B 1 346 ? 25.344 18.781 -5.879 1 97.88 346 ILE B C 1
ATOM 5751 O O . ILE B 1 346 ? 25.766 17.625 -5.93 1 97.88 346 ILE B O 1
ATOM 5755 N N . ILE B 1 347 ? 24.047 19.047 -5.887 1 98 347 ILE B N 1
ATOM 5756 C CA . ILE B 1 347 ? 23.031 18 -5.879 1 98 347 ILE B CA 1
ATOM 5757 C C . ILE B 1 347 ? 23.156 17.141 -7.133 1 98 347 ILE B C 1
ATOM 5759 O O . ILE B 1 347 ? 23.125 15.906 -7.051 1 98 347 ILE B O 1
ATOM 5763 N N . ASN B 1 348 ? 23.297 17.734 -8.266 1 97.44 348 ASN B N 1
ATOM 5764 C CA . ASN B 1 348 ? 23.406 17.016 -9.523 1 97.44 348 ASN B CA 1
ATOM 5765 C C . ASN B 1 348 ? 24.625 16.109 -9.562 1 97.44 348 ASN B C 1
ATOM 5767 O O . ASN B 1 348 ? 24.562 14.977 -10.031 1 97.44 348 ASN B O 1
ATOM 5771 N N . LYS B 1 349 ? 25.703 16.641 -9.086 1 97.56 349 LYS B N 1
ATOM 5772 C CA . LYS B 1 349 ? 26.938 15.867 -9.086 1 97.56 349 LYS B CA 1
ATOM 5773 C C . LYS B 1 349 ? 26.828 14.656 -8.164 1 97.56 349 LYS B C 1
ATOM 5775 O O . LYS B 1 349 ? 27.297 13.562 -8.516 1 97.56 349 LYS B O 1
ATOM 5780 N N . ILE B 1 350 ? 26.266 14.883 -7.012 1 97.75 350 ILE B N 1
ATOM 5781 C CA . ILE B 1 350 ? 26.094 13.781 -6.078 1 97.75 350 ILE B CA 1
ATOM 5782 C C . ILE B 1 350 ? 25.156 12.734 -6.688 1 97.75 350 ILE B C 1
ATOM 5784 O O . ILE B 1 350 ? 25.438 11.531 -6.629 1 97.75 350 ILE B O 1
ATOM 5788 N N . LYS B 1 351 ? 24.078 13.156 -7.262 1 96.44 351 LYS B N 1
ATOM 5789 C CA . LYS B 1 351 ? 23.109 12.258 -7.887 1 96.44 351 LYS B CA 1
ATOM 5790 C C . LYS B 1 351 ? 23.75 11.414 -8.977 1 96.44 351 LYS B C 1
ATOM 5792 O O . LYS B 1 351 ? 23.547 10.203 -9.031 1 96.44 351 LYS B O 1
ATOM 5797 N N . GLU B 1 352 ? 24.5 12.031 -9.82 1 96.38 352 GLU B N 1
ATOM 5798 C CA . GLU B 1 352 ? 25.156 11.352 -10.922 1 96.38 352 GLU B CA 1
ATOM 5799 C C . GLU B 1 352 ? 26.141 10.297 -10.414 1 96.38 352 GLU B C 1
ATOM 5801 O O . GLU B 1 352 ? 26.141 9.164 -10.898 1 96.38 352 GLU B O 1
ATOM 5806 N N . GLU B 1 353 ? 26.938 10.727 -9.453 1 96.25 353 GLU B N 1
ATOM 5807 C CA . GLU B 1 353 ? 27.906 9.797 -8.891 1 96.25 353 GLU B CA 1
ATOM 5808 C C . GLU B 1 353 ? 27.219 8.625 -8.195 1 96.25 353 GLU B C 1
ATOM 5810 O O . GLU B 1 353 ? 27.688 7.488 -8.281 1 96.25 353 GLU B O 1
ATOM 5815 N N . PHE B 1 354 ? 26.219 8.906 -7.523 1 96.25 354 PHE B N 1
ATOM 5816 C CA . PHE B 1 354 ? 25.469 7.887 -6.805 1 96.25 354 PHE B CA 1
ATOM 5817 C C . PHE B 1 354 ? 24.875 6.871 -7.777 1 96.25 354 PHE B C 1
ATOM 5819 O O . PHE B 1 354 ? 24.953 5.66 -7.543 1 96.25 354 PHE B O 1
ATOM 5826 N N . GLU B 1 355 ? 24.203 7.305 -8.836 1 94.81 355 GLU B N 1
ATOM 5827 C CA . GLU B 1 355 ? 23.609 6.438 -9.844 1 94.81 355 GLU B CA 1
ATOM 5828 C C . GLU B 1 355 ? 24.656 5.535 -10.484 1 94.81 355 GLU B C 1
ATOM 5830 O O . GLU B 1 355 ? 24.406 4.359 -10.742 1 94.81 355 GLU B O 1
ATOM 5835 N N . HIS B 1 356 ? 25.797 6.141 -10.734 1 94.62 356 HIS B N 1
ATOM 5836 C CA . HIS B 1 356 ? 26.891 5.355 -11.273 1 94.62 356 HIS B CA 1
ATOM 5837 C C . HIS B 1 356 ? 27.359 4.297 -10.273 1 94.62 356 HIS B C 1
ATOM 5839 O O . HIS B 1 356 ? 27.672 3.17 -10.664 1 94.62 356 HIS B O 1
ATOM 5845 N N . PHE B 1 357 ? 27.422 4.711 -9.062 1 94.69 357 PHE B N 1
ATOM 5846 C CA . PHE B 1 357 ? 27.891 3.846 -7.992 1 94.69 357 PHE B CA 1
ATOM 5847 C C . PHE B 1 357 ? 26.984 2.639 -7.82 1 94.69 357 PHE B C 1
ATOM 5849 O O . PHE B 1 357 ? 27.453 1.508 -7.688 1 94.69 357 PHE B O 1
ATOM 5856 N N . ILE B 1 358 ? 25.656 2.861 -7.777 1 92.88 358 ILE B N 1
ATOM 5857 C CA . ILE B 1 358 ? 24.703 1.801 -7.449 1 92.88 358 ILE B CA 1
ATOM 5858 C C . ILE B 1 358 ? 24.391 0.992 -8.703 1 92.88 358 ILE B C 1
ATOM 5860 O O . ILE B 1 358 ? 23.859 -0.117 -8.617 1 92.88 358 ILE B O 1
ATOM 5864 N N . GLU B 1 359 ? 24.578 1.64 -9.875 1 87.88 359 GLU B N 1
ATOM 5865 C CA . GLU B 1 359 ? 24.344 0.977 -11.156 1 87.88 359 GLU B CA 1
ATOM 5866 C C . GLU B 1 359 ? 22.891 0.528 -11.289 1 87.88 359 GLU B C 1
ATOM 5868 O O . GLU B 1 359 ? 21.969 1.333 -11.133 1 87.88 359 GLU B O 1
ATOM 5873 N N . SER B 1 360 ? 22.672 -0.798 -11.414 1 81 360 SER B N 1
ATOM 5874 C CA . SER B 1 360 ? 21.328 -1.297 -11.68 1 81 360 SER B CA 1
ATOM 5875 C C . SER B 1 360 ? 20.609 -1.68 -10.383 1 81 360 SER B C 1
ATOM 5877 O O . SER B 1 360 ? 19.438 -2.041 -10.398 1 81 360 SER B O 1
ATOM 5879 N N . LYS B 1 361 ? 21.25 -1.47 -9.375 1 83.62 361 LYS B N 1
ATOM 5880 C CA . LYS B 1 361 ? 20.656 -1.834 -8.094 1 83.62 361 LYS B CA 1
ATOM 5881 C C . LYS B 1 361 ? 19.719 -0.732 -7.59 1 83.62 361 LYS B C 1
ATOM 5883 O O . LYS B 1 361 ? 19.969 0.452 -7.824 1 83.62 361 LYS B O 1
ATOM 5888 N N . LYS B 1 362 ? 18.703 -1.145 -6.934 1 85.56 362 LYS B N 1
ATOM 5889 C CA . LYS B 1 362 ? 17.828 -0.189 -6.273 1 85.56 362 LYS B CA 1
ATOM 5890 C C . LYS B 1 362 ? 18.234 0.027 -4.82 1 85.56 362 LYS B C 1
ATOM 5892 O O . LYS B 1 362 ? 18.531 -0.931 -4.105 1 85.56 362 LYS B O 1
ATOM 5897 N N . PRO B 1 363 ? 18.188 1.326 -4.484 1 87 363 PRO B N 1
ATOM 5898 C CA . PRO B 1 363 ? 18.5 1.57 -3.074 1 87 363 PRO B CA 1
ATOM 5899 C C . PRO B 1 363 ? 17.484 0.941 -2.125 1 87 363 PRO B C 1
ATOM 5901 O O . PRO B 1 363 ? 16.297 0.896 -2.436 1 87 363 PRO B O 1
ATOM 5904 N N . ASP B 1 364 ? 17.891 0.563 -0.967 1 86.69 364 ASP B N 1
ATOM 5905 C CA . ASP B 1 364 ? 17.062 -0.141 0.01 1 86.69 364 ASP B CA 1
ATOM 5906 C C . ASP B 1 364 ? 16.266 0.842 0.866 1 86.69 364 ASP B C 1
ATOM 5908 O O . ASP B 1 364 ? 15.289 0.462 1.505 1 86.69 364 ASP B O 1
ATOM 5912 N N . ASP B 1 365 ? 16.797 2.066 0.909 1 91.88 365 ASP B N 1
ATOM 5913 C CA . ASP B 1 365 ? 16.188 3.051 1.793 1 91.88 365 ASP B CA 1
ATOM 5914 C C . ASP B 1 365 ? 15.922 4.363 1.058 1 91.88 365 ASP B C 1
ATOM 5916 O O . ASP B 1 365 ? 16.422 4.57 -0.049 1 91.88 365 ASP B O 1
ATOM 5920 N N . ASP B 1 366 ? 15.148 5.176 1.691 1 94.62 366 ASP B N 1
ATOM 5921 C CA . ASP B 1 366 ? 14.828 6.48 1.12 1 94.62 366 ASP B CA 1
ATOM 5922 C C . ASP B 1 366 ? 16.078 7.355 1.018 1 94.62 366 ASP B C 1
ATOM 5924 O O . ASP B 1 366 ? 16.953 7.305 1.886 1 94.62 366 ASP B O 1
ATOM 5928 N N . ILE B 1 367 ? 16.156 8.203 0.011 1 96.44 367 ILE B N 1
ATOM 5929 C CA . ILE B 1 367 ? 17.297 9.094 -0.178 1 96.44 367 ILE B CA 1
ATOM 5930 C C . ILE B 1 367 ? 16.812 10.539 -0.305 1 96.44 367 ILE B C 1
ATOM 5932 O O . ILE B 1 367 ? 16.016 10.852 -1.187 1 96.44 367 ILE B O 1
ATOM 5936 N N . THR B 1 368 ? 17.266 11.336 0.538 1 97.81 368 THR B N 1
ATOM 5937 C CA . THR B 1 368 ? 17.031 12.773 0.491 1 97.81 368 THR B CA 1
ATOM 5938 C C . THR B 1 368 ? 18.344 13.539 0.592 1 97.81 368 THR B C 1
ATOM 5940 O O . THR B 1 368 ? 19.203 13.188 1.397 1 97.81 368 THR B O 1
ATOM 5943 N N . ILE B 1 369 ? 18.594 14.477 -0.274 1 98.38 369 ILE B N 1
ATOM 5944 C CA . ILE B 1 369 ? 19.688 15.445 -0.227 1 98.38 369 ILE B CA 1
ATOM 5945 C C . ILE B 1 369 ? 19.109 16.859 -0.282 1 98.38 369 ILE B C 1
ATOM 5947 O O . ILE B 1 369 ? 18.266 17.156 -1.116 1 98.38 369 ILE B O 1
ATOM 5951 N N . PHE B 1 370 ? 19.547 17.703 0.615 1 98.62 370 PHE B N 1
ATOM 5952 C CA . PHE B 1 370 ? 19.031 19.062 0.702 1 98.62 370 PHE B CA 1
ATOM 5953 C C . PHE B 1 370 ? 20.156 20.047 0.946 1 98.62 370 PHE B C 1
ATOM 5955 O O . PHE B 1 370 ? 20.812 20.016 1.99 1 98.62 370 PHE B O 1
ATOM 5962 N N . ALA B 1 371 ? 20.438 20.938 -0.004 1 98.62 371 ALA B N 1
ATOM 5963 C CA . ALA B 1 371 ? 21.516 21.906 0.08 1 98.62 371 ALA B CA 1
ATOM 5964 C C . ALA B 1 371 ? 20.969 23.328 0.133 1 98.62 371 ALA B C 1
ATOM 5966 O O . ALA B 1 371 ? 20.078 23.688 -0.646 1 98.62 371 ALA B O 1
ATOM 5967 N N . VAL B 1 372 ? 21.484 24.141 1.046 1 98.31 372 VAL B N 1
ATOM 5968 C CA . VAL B 1 372 ? 21.078 25.531 1.19 1 98.31 372 VAL B CA 1
ATOM 5969 C C . VAL B 1 372 ? 22.312 26.422 1.178 1 98.31 372 VAL B C 1
ATOM 5971 O O . VAL B 1 372 ? 23.281 26.172 1.893 1 98.31 372 VAL B O 1
ATOM 5974 N N . LYS B 1 373 ? 22.312 27.453 0.379 1 98.19 373 LYS B N 1
ATOM 5975 C CA . LYS B 1 373 ? 23.422 28.391 0.221 1 98.19 373 LYS B CA 1
ATOM 5976 C C . LYS B 1 373 ? 23.016 29.797 0.628 1 98.19 373 LYS B C 1
ATOM 5978 O O . LYS B 1 373 ? 21.906 30.25 0.303 1 98.19 373 LYS B O 1
ATOM 5983 N N . LYS B 1 374 ? 23.906 30.469 1.323 1 97.06 374 LYS B N 1
ATOM 5984 C CA . LYS B 1 374 ? 23.688 31.891 1.611 1 97.06 374 LYS B CA 1
ATOM 5985 C C . LYS B 1 374 ? 24.141 32.75 0.447 1 97.06 374 LYS B C 1
ATOM 5987 O O . LYS B 1 374 ? 25.312 32.719 0.054 1 97.06 374 LYS B O 1
ATOM 5992 N N . GLU B 1 375 ? 23.25 33.594 -0.079 1 93.38 375 GLU B N 1
ATOM 5993 C CA . GLU B 1 375 ? 23.562 34.406 -1.255 1 93.38 375 GLU B CA 1
ATOM 5994 C C . GLU B 1 375 ? 23.891 35.844 -0.864 1 93.38 375 GLU B C 1
ATOM 5996 O O . GLU B 1 375 ? 24.5 36.562 -1.643 1 93.38 375 GLU B O 1
ATOM 6001 N N . ILE B 1 376 ? 23.312 36.312 0.15 1 83.56 376 ILE B N 1
ATOM 6002 C CA . ILE B 1 376 ? 23.594 37.688 0.556 1 83.56 376 ILE B CA 1
ATOM 6003 C C . ILE B 1 376 ? 24.078 37.688 2.004 1 83.56 376 ILE B C 1
ATOM 6005 O O . ILE B 1 376 ? 23.703 36.844 2.805 1 83.56 376 ILE B O 1
#